Protein AF-A0A149ZYR8-F1 (afdb_monomer_lite)

Radius of gyration: 27.38 Å; chains: 1; bounding box: 94×61×66 Å

Foldseek 3Di:
DCVVVLVVLLVLLLVLLVQFDPVLLVVLLVPQPPLLLDQKQAPVRRPPQFPLQEDDDPLRHVIAGLVLAQPSASSLLSSLCRLCQVLWHHDDSVLRSLLSVLLSLLQVVQVPNRDNHLSSDRLVVSLVSSQVSCCVVPVDGDDPVSSVSSSVSSSSSSVLSSLSRRPDDNLVRQKDACSSHVVQQADPQADVNRDMDGLVLQPDQQLSLLLSVVVRVCRVVVVDGPVLNNLLSVLSSLVSVLCPPVPQPHDQRDLDLVVLLVSLLVSLVVLQVDADCDDPRGRHHDDLVSSLSSSVSQLVSQLVLQVCQVVSCVVSVNNRSVSRDPSSNDRDDPPSRRDDDPDPCVVVDCDPVNVVVCLVCLVLQCDDVVVVRVNHLPVSLLVVCCSQPVDDSSFSLRAALPQWAADDPDPPDDPDDPPPPDDPVFFGTKGFTDDPDDPPDDRIDTDGPVNVVSLVVLSVVVVVCCVNRGRPDDDDGSNNDDD

Secondary structure (DSSP, 8-state):
--HHHHHHHHHHHHHHHTTB-TTHHHHHHHHS-GGG--SEE-TTTS-HHHHTTB--SHHHHH-EE-TTS-HHHHHHHHHHHHHHHHTT--B-HHHHHHHHHHHHHHHHTTTTS--SSGGGS-HHHHHHHHHHHHHHHHSSPPPHHHHHHHHHHHHHHHHHHHHHHB-S-GGGSSEE-TTT-TTS---TT-TTTTS-EESTT---HHHHHHHHHHHHHHHHTTS--HHHHHHHHHHHHHHHHHHTTS---STT-SSSHHHHHHHHHHHHHHHHHPBP-SSTTTTSBPPHHHHHHHHHHHHHHHHHHHHTHHHHHHHHT-GGGGG--HHHH--S-TTTSPPPPPP--TTTS--HHHHHHHHHTTHHHHS-GGGTS---HHHHHHHHHHHHH---HHHHTT--SS-EEEPP------TT-TT--SSGGGEEEEEE----SSTT---EEEEEHHHHHHHHHHHHHHHHHHHHH--TT-PPPTT----

Structure (mmCIF, N/CA/C/O backbone):
data_AF-A0A149ZYR8-F1
#
_entry.id   AF-A0A149ZYR8-F1
#
loop_
_atom_site.group_PDB
_atom_site.id
_atom_site.type_symbol
_atom_site.label_atom_id
_atom_site.label_alt_id
_atom_site.label_comp_id
_atom_site.label_asym_id
_atom_site.label_entity_id
_atom_site.label_seq_id
_atom_site.pdbx_PDB_ins_code
_atom_site.Cartn_x
_atom_site.Cartn_y
_atom_site.Cartn_z
_atom_site.occupancy
_atom_site.B_iso_or_equiv
_atom_site.auth_seq_id
_atom_site.auth_comp_id
_atom_site.auth_asym_id
_atom_site.auth_atom_id
_atom_site.pdbx_PDB_model_num
ATOM 1 N N . MET A 1 1 ? -14.670 13.696 -7.388 1.00 26.12 1 MET A N 1
ATOM 2 C CA . MET A 1 1 ? -14.046 12.415 -7.818 1.00 26.12 1 MET A CA 1
ATOM 3 C C . MET A 1 1 ? -13.515 11.545 -6.655 1.00 26.12 1 MET A C 1
ATOM 5 O O . MET A 1 1 ? -12.657 10.697 -6.864 1.00 26.12 1 MET A O 1
ATOM 9 N N . THR A 1 2 ? -14.030 11.687 -5.428 1.00 26.16 2 THR A N 1
ATOM 10 C CA . THR A 1 2 ? -13.649 10.864 -4.256 1.00 26.16 2 THR A CA 1
ATOM 11 C C . THR A 1 2 ? -14.473 9.577 -4.107 1.00 26.16 2 THR A C 1
ATOM 13 O O . THR A 1 2 ? -14.012 8.651 -3.450 1.00 26.16 2 THR A O 1
ATOM 16 N N . GLY A 1 3 ? -15.634 9.475 -4.773 1.00 26.20 3 GLY A N 1
ATOM 17 C CA . GLY A 1 3 ? -16.545 8.322 -4.682 1.00 26.20 3 GLY A CA 1
ATOM 18 C C . GLY A 1 3 ? -15.921 6.978 -5.077 1.00 26.20 3 GLY A C 1
ATOM 19 O O . GLY A 1 3 ? -16.037 6.020 -4.323 1.00 26.20 3 GLY A O 1
ATOM 20 N N . GLY A 1 4 ? -15.147 6.930 -6.168 1.00 37.25 4 GLY A N 1
ATOM 21 C CA . GLY A 1 4 ? -14.537 5.678 -6.644 1.00 37.25 4 GLY A CA 1
ATOM 22 C C . GLY A 1 4 ? -13.392 5.126 -5.777 1.00 37.25 4 GLY A C 1
ATOM 23 O O . GLY A 1 4 ? -12.996 3.974 -5.938 1.00 37.25 4 GLY A O 1
ATOM 24 N N . ARG A 1 5 ? -12.824 5.915 -4.846 1.00 50.50 5 ARG A N 1
ATOM 25 C CA . ARG A 1 5 ? -11.843 5.386 -3.871 1.00 50.50 5 ARG A CA 1
ATOM 26 C C . ARG A 1 5 ? -12.525 4.683 -2.703 1.00 50.50 5 ARG A C 1
ATOM 28 O O . ARG A 1 5 ? -11.986 3.685 -2.223 1.00 50.50 5 ARG A O 1
ATOM 35 N N . ASP A 1 6 ? -13.667 5.209 -2.270 1.00 54.12 6 ASP A N 1
ATOM 36 C CA . ASP A 1 6 ? -14.451 4.650 -1.171 1.00 54.12 6 ASP A CA 1
ATOM 37 C C . ASP A 1 6 ? -15.114 3.338 -1.606 1.00 54.12 6 ASP A C 1
ATOM 39 O O . ASP A 1 6 ? -14.993 2.349 -0.895 1.00 54.12 6 ASP A O 1
ATOM 43 N N . GLU A 1 7 ? -15.721 3.295 -2.797 1.00 60.38 7 GLU A N 1
ATOM 44 C CA . GLU A 1 7 ? -16.389 2.090 -3.324 1.00 60.38 7 GLU A CA 1
ATOM 45 C C . GLU A 1 7 ? -15.431 0.911 -3.490 1.00 60.38 7 GLU A C 1
ATOM 47 O O . GLU A 1 7 ? -15.659 -0.143 -2.916 1.00 60.38 7 GLU A O 1
ATOM 52 N N . ALA A 1 8 ? -14.287 1.106 -4.145 1.00 60.31 8 ALA A N 1
ATOM 53 C CA . ALA A 1 8 ? -13.316 0.023 -4.288 1.00 60.31 8 ALA A CA 1
ATOM 54 C C . ALA A 1 8 ? -12.673 -0.405 -2.952 1.00 60.31 8 ALA A C 1
ATOM 56 O O . ALA A 1 8 ? -12.204 -1.530 -2.813 1.00 60.31 8 ALA A O 1
ATOM 57 N N . THR A 1 9 ? -12.632 0.486 -1.950 1.00 65.75 9 THR A N 1
ATOM 58 C CA . THR A 1 9 ? -12.214 0.085 -0.596 1.00 65.75 9 THR A CA 1
ATOM 59 C C . THR A 1 9 ? -13.270 -0.809 0.049 1.00 65.75 9 THR A C 1
ATOM 61 O O . THR A 1 9 ? -12.908 -1.775 0.711 1.00 65.75 9 THR A O 1
ATOM 64 N N . ILE A 1 10 ? -14.550 -0.492 -0.144 1.00 73.94 10 ILE A N 1
ATOM 65 C CA . ILE A 1 10 ? -15.674 -1.280 0.358 1.00 73.94 10 ILE A CA 1
ATOM 66 C C . ILE A 1 10 ? -15.678 -2.672 -0.278 1.00 73.94 10 ILE A C 1
ATOM 68 O O . ILE A 1 10 ? -15.697 -3.655 0.454 1.00 73.94 10 ILE A O 1
ATOM 72 N N . ASP A 1 11 ? -15.551 -2.758 -1.601 1.00 73.06 11 ASP A N 1
ATOM 73 C CA . ASP A 1 11 ? -15.582 -4.034 -2.327 1.00 73.06 11 ASP A CA 1
ATOM 74 C C . ASP A 1 11 ? -14.446 -4.972 -1.872 1.00 73.06 11 ASP A C 1
ATOM 76 O O . ASP A 1 11 ? -14.643 -6.174 -1.687 1.00 73.06 11 ASP A O 1
ATOM 80 N N . TRP A 1 12 ? -13.259 -4.418 -1.598 1.00 74.25 12 TRP A N 1
ATOM 81 C CA . TRP A 1 12 ? -12.146 -5.185 -1.032 1.00 74.25 12 TRP A CA 1
ATOM 82 C C . TRP A 1 12 ? -12.417 -5.662 0.406 1.00 74.25 12 TRP A C 1
ATOM 84 O O . TRP A 1 12 ? -12.151 -6.825 0.712 1.00 74.25 12 TRP A O 1
ATOM 94 N N . VAL A 1 13 ? -12.948 -4.794 1.283 1.00 77.31 13 VAL A N 1
ATOM 95 C CA . VAL A 1 13 ? -13.318 -5.181 2.662 1.00 77.31 13 VAL A CA 1
ATOM 96 C C . VAL A 1 13 ? -14.321 -6.333 2.623 1.00 77.31 13 VAL A C 1
ATOM 98 O O . VAL A 1 13 ? -14.205 -7.282 3.393 1.00 77.31 13 VAL A O 1
ATOM 101 N N . GLU A 1 14 ? -15.288 -6.264 1.709 1.00 79.19 14 GLU A N 1
ATOM 102 C CA . GLU A 1 14 ? -16.326 -7.278 1.540 1.00 79.19 14 GLU A CA 1
ATOM 103 C C . GLU A 1 14 ? -15.746 -8.624 1.091 1.00 79.19 14 GLU A C 1
ATOM 105 O O . GLU A 1 14 ? -16.047 -9.646 1.708 1.00 79.19 14 GLU A O 1
ATOM 110 N N . ALA A 1 15 ? -14.858 -8.630 0.093 1.00 74.00 15 ALA A N 1
ATOM 111 C CA . ALA A 1 15 ? -14.216 -9.853 -0.389 1.00 74.00 15 ALA A CA 1
ATOM 112 C C . ALA A 1 15 ? -13.327 -10.523 0.673 1.00 74.00 15 ALA A C 1
ATOM 114 O O . ALA A 1 15 ? -13.304 -11.748 0.792 1.00 74.00 15 ALA A O 1
ATOM 115 N N . ALA A 1 16 ? -12.587 -9.735 1.455 1.00 76.62 16 ALA A N 1
ATOM 116 C CA . ALA A 1 16 ? -11.650 -10.266 2.444 1.00 76.62 16 ALA A CA 1
ATOM 117 C C . ALA A 1 16 ? -12.334 -10.740 3.745 1.00 76.62 16 ALA A C 1
ATOM 119 O O . ALA A 1 16 ? -11.776 -11.562 4.471 1.00 76.62 16 ALA A O 1
ATOM 120 N N . ARG A 1 17 ? -13.578 -10.318 3.997 1.00 80.31 17 ARG A N 1
ATOM 121 C CA . ARG A 1 17 ? -14.362 -10.726 5.170 1.00 80.31 17 ARG A CA 1
ATOM 122 C C . ARG A 1 17 ? -14.615 -12.231 5.265 1.00 80.31 17 ARG A C 1
ATOM 124 O O . ARG A 1 17 ? -14.681 -12.766 6.362 1.00 80.31 17 ARG A O 1
ATOM 131 N N . VAL A 1 18 ? -14.737 -12.911 4.124 1.00 76.56 18 VAL A N 1
ATOM 132 C CA . VAL A 1 18 ? -15.006 -14.362 4.053 1.00 76.56 18 VAL A CA 1
ATOM 133 C C . VAL A 1 18 ? -13.853 -15.195 4.631 1.00 76.56 18 VAL A C 1
ATOM 135 O O . VAL A 1 18 ? -14.060 -16.338 5.016 1.00 76.56 18 VAL A O 1
ATOM 138 N N . ARG A 1 19 ? -12.645 -14.624 4.717 1.00 75.31 19 ARG A N 1
ATOM 139 C CA . ARG A 1 19 ? -11.441 -15.294 5.235 1.00 75.31 19 ARG A CA 1
ATOM 140 C C . ARG A 1 19 ? -11.114 -14.952 6.691 1.00 75.31 19 ARG A C 1
ATOM 142 O O . ARG A 1 19 ? -10.071 -15.361 7.187 1.00 75.31 19 ARG A O 1
ATOM 149 N N . CYS A 1 20 ? -11.950 -14.153 7.351 1.00 79.50 20 CYS A N 1
ATOM 150 C CA . CYS A 1 20 ? -11.705 -13.750 8.731 1.00 79.50 20 CYS A CA 1
ATOM 151 C C . CYS A 1 20 ? -12.050 -14.892 9.685 1.00 79.50 20 CYS A C 1
ATOM 153 O O . CYS A 1 20 ? -13.143 -15.450 9.602 1.00 79.50 20 CYS A O 1
ATOM 155 N N . ASP A 1 21 ? -11.135 -15.199 10.600 1.00 78.44 21 ASP A N 1
ATOM 156 C CA . ASP A 1 21 ? -11.376 -16.171 11.660 1.00 78.44 21 ASP A CA 1
ATOM 157 C C . ASP A 1 21 ? -12.208 -15.533 12.791 1.00 78.44 21 ASP A C 1
ATOM 159 O O . ASP A 1 21 ? -11.777 -14.530 13.369 1.00 78.44 21 ASP A O 1
ATOM 163 N N . PRO A 1 22 ? -13.387 -16.083 13.140 1.00 69.44 22 PRO A N 1
ATOM 164 C CA . PRO A 1 22 ? -14.164 -15.625 14.289 1.00 69.44 22 PRO A CA 1
ATOM 165 C C . PRO A 1 22 ? -13.412 -15.711 15.626 1.00 69.44 22 PRO A C 1
ATOM 167 O O . PRO A 1 22 ? -13.712 -14.932 16.530 1.00 69.44 22 PRO A O 1
ATOM 170 N N . GLN A 1 23 ? -12.442 -16.624 15.763 1.00 76.75 23 GLN A N 1
ATOM 171 C CA . GLN A 1 23 ? -11.634 -16.777 16.980 1.00 76.75 23 GLN A CA 1
ATOM 172 C C . GLN A 1 23 ? -10.559 -15.694 17.118 1.00 76.75 23 GLN A C 1
ATOM 174 O O . GLN A 1 23 ? -10.146 -15.395 18.238 1.00 76.75 23 GLN A O 1
ATOM 179 N N . ALA A 1 24 ? -10.190 -15.017 16.021 1.00 85.38 24 ALA A N 1
ATOM 180 C CA . ALA A 1 24 ? -9.209 -13.934 16.051 1.00 85.38 24 ALA A CA 1
ATOM 181 C C . ALA A 1 24 ? -9.620 -12.794 16.995 1.00 85.38 24 ALA A C 1
ATOM 183 O O . ALA A 1 24 ? -8.764 -12.059 17.473 1.00 85.38 24 ALA A O 1
ATOM 184 N N . LEU A 1 25 ? -10.917 -12.630 17.288 1.00 87.00 25 LEU A N 1
ATOM 185 C CA . LEU A 1 25 ? -11.388 -11.583 18.192 1.00 87.00 25 LEU A CA 1
ATOM 186 C C . LEU A 1 25 ? -10.792 -11.699 19.602 1.00 87.00 25 LEU A C 1
ATOM 188 O O . LEU A 1 25 ? -10.542 -10.664 20.216 1.00 87.00 25 LEU A O 1
ATOM 192 N N . GLU A 1 26 ? -10.553 -12.909 20.109 1.00 89.38 26 GLU A N 1
ATOM 193 C CA . GLU A 1 26 ? -9.932 -13.081 21.428 1.00 89.38 26 GLU A CA 1
ATOM 194 C C . GLU A 1 26 ? -8.483 -12.580 21.421 1.00 89.38 26 GLU A C 1
ATOM 196 O O . GLU A 1 26 ? -8.097 -11.818 22.307 1.00 89.38 26 GLU A O 1
ATOM 201 N N . ASP A 1 27 ? -7.721 -12.885 20.367 1.00 89.31 27 ASP A N 1
ATOM 202 C CA . ASP A 1 27 ? -6.347 -12.398 20.197 1.00 89.31 27 ASP A CA 1
ATOM 203 C C . ASP A 1 27 ? -6.300 -10.876 20.005 1.00 89.31 27 ASP A C 1
ATOM 205 O O . ASP A 1 27 ? -5.488 -10.179 20.622 1.00 89.31 27 ASP A O 1
ATOM 209 N N . LEU A 1 28 ? -7.210 -10.331 19.187 1.00 91.25 28 LEU A N 1
ATOM 210 C CA . LEU A 1 28 ? -7.345 -8.886 19.006 1.00 91.25 28 LEU A CA 1
ATOM 211 C C . LEU A 1 28 ? -7.673 -8.210 20.339 1.00 91.25 28 LEU A C 1
ATOM 213 O O . LEU A 1 28 ? -7.060 -7.204 20.693 1.00 91.25 28 LEU A O 1
ATOM 217 N N . TRP A 1 29 ? -8.609 -8.765 21.106 1.00 92.38 29 TRP A N 1
ATOM 218 C CA . TRP A 1 29 ? -8.994 -8.217 22.400 1.00 92.38 29 TRP A CA 1
ATOM 219 C C . TRP A 1 29 ? -7.863 -8.297 23.431 1.00 92.38 29 TRP A C 1
ATOM 221 O O . TRP A 1 29 ? -7.633 -7.331 24.163 1.00 92.38 29 TRP A O 1
ATOM 231 N N . ALA A 1 30 ? -7.108 -9.397 23.445 1.00 91.00 30 ALA A N 1
ATOM 232 C CA . ALA A 1 30 ? -5.931 -9.554 24.290 1.00 91.00 30 ALA A CA 1
ATOM 233 C C . ALA A 1 30 ? -4.855 -8.497 23.985 1.00 91.00 30 ALA A C 1
ATOM 235 O O . ALA A 1 30 ? -4.226 -7.991 24.917 1.00 91.00 30 ALA A O 1
ATOM 236 N N . ALA A 1 31 ? -4.704 -8.100 22.716 1.00 87.81 31 ALA A N 1
ATOM 237 C CA . ALA A 1 31 ? -3.777 -7.049 22.294 1.00 87.81 31 ALA A CA 1
ATOM 238 C C . ALA A 1 31 ? -4.188 -5.629 22.734 1.00 87.81 31 ALA A C 1
ATOM 240 O O . ALA A 1 31 ? -3.351 -4.725 22.722 1.00 87.81 31 ALA A O 1
ATOM 241 N N . VAL A 1 32 ? -5.447 -5.401 23.133 1.00 90.38 32 VAL A N 1
ATOM 242 C CA . VAL A 1 32 ? -5.864 -4.111 23.707 1.00 90.38 32 VAL A CA 1
ATOM 243 C C . VAL A 1 32 ? -5.301 -3.995 25.129 1.00 90.38 32 VAL A C 1
ATOM 245 O O . VAL A 1 32 ? -5.585 -4.878 25.949 1.00 90.38 32 VAL A O 1
ATOM 248 N N . PRO A 1 33 ? -4.565 -2.917 25.469 1.00 90.56 33 PRO A N 1
ATOM 249 C CA . PRO A 1 33 ? -4.099 -2.674 26.829 1.00 90.56 33 PRO A CA 1
ATOM 250 C C . PRO A 1 33 ? -5.262 -2.668 27.813 1.00 90.56 33 PRO A C 1
ATOM 252 O O . PRO A 1 33 ? -6.305 -2.081 27.531 1.00 90.56 33 PRO A O 1
ATOM 255 N N . GLU A 1 34 ? -5.074 -3.278 28.980 1.00 91.31 34 GLU A N 1
ATOM 256 C CA . GLU A 1 34 ? -6.118 -3.399 30.003 1.00 91.31 34 GLU A CA 1
ATOM 257 C C . GLU A 1 34 ? -6.804 -2.059 30.352 1.00 91.31 34 GLU A C 1
ATOM 259 O O . GLU A 1 34 ? -8.036 -2.026 30.331 1.00 91.31 34 GLU A O 1
ATOM 264 N N . PRO A 1 35 ? -6.085 -0.924 30.513 1.00 89.00 35 PRO A N 1
ATOM 265 C CA . PRO A 1 35 ? -6.716 0.379 30.764 1.00 89.00 35 PRO A CA 1
ATOM 266 C C . PRO A 1 35 ? -7.590 0.904 29.611 1.00 89.00 35 PRO A C 1
ATOM 268 O O . PRO A 1 35 ? -8.423 1.781 29.814 1.00 89.00 35 PRO A O 1
ATOM 271 N N . MET A 1 36 ? -7.404 0.386 28.393 1.00 89.94 36 MET A N 1
ATOM 272 C CA . MET A 1 36 ? -8.160 0.760 27.192 1.00 89.94 36 MET A CA 1
ATOM 273 C C . MET A 1 36 ? -9.310 -0.208 26.877 1.00 89.94 36 MET A C 1
ATOM 275 O O . MET A 1 36 ? -10.061 0.025 25.924 1.00 89.94 36 MET A O 1
ATOM 279 N N . ARG A 1 37 ? -9.510 -1.265 27.679 1.00 93.06 37 ARG A N 1
ATOM 280 C CA . ARG A 1 37 ? -10.630 -2.219 27.556 1.00 93.06 37 ARG A CA 1
ATOM 281 C C . ARG A 1 37 ? -11.931 -1.648 28.133 1.00 93.06 37 ARG A C 1
ATOM 283 O O . ARG A 1 37 ? -12.571 -2.233 29.003 1.00 93.06 37 ARG A O 1
ATOM 290 N N . LEU A 1 38 ? -12.318 -0.473 27.647 1.00 89.50 38 LEU A N 1
ATOM 291 C CA . LEU A 1 38 ? -13.399 0.334 28.204 1.00 89.50 38 LEU A CA 1
ATOM 292 C C . LEU A 1 38 ? -14.750 0.025 27.551 1.00 89.50 38 LEU A C 1
ATOM 294 O O . LEU A 1 38 ? -14.858 -0.153 26.338 1.00 89.50 38 LEU A O 1
ATOM 298 N N . ALA A 1 39 ? -15.810 0.044 28.361 1.00 87.75 39 ALA A N 1
ATOM 299 C CA . ALA A 1 39 ? -17.185 0.058 27.861 1.00 87.75 39 ALA A CA 1
ATOM 300 C C . ALA A 1 39 ? -17.637 1.465 27.434 1.00 87.75 39 ALA A C 1
ATOM 302 O O . ALA A 1 39 ? -18.512 1.584 26.583 1.00 87.75 39 ALA A O 1
ATOM 303 N N . CYS A 1 40 ? -17.030 2.518 27.992 1.00 91.25 40 CYS A N 1
ATOM 304 C CA . CYS A 1 40 ? -17.306 3.911 27.653 1.00 91.25 40 CYS A CA 1
ATOM 305 C C . CYS A 1 40 ? -15.996 4.697 27.521 1.00 91.25 40 CYS A C 1
ATOM 307 O O . CYS A 1 40 ? -15.186 4.713 28.450 1.00 91.25 40 CYS A O 1
ATOM 309 N N . PHE A 1 41 ? -15.801 5.356 26.378 1.00 91.00 41 PHE A N 1
ATOM 310 C CA . PHE A 1 41 ? -14.664 6.243 26.127 1.00 91.00 41 PHE A CA 1
ATOM 311 C C . PHE A 1 41 ? -15.048 7.682 26.472 1.00 91.00 41 PHE A C 1
ATOM 313 O O . PHE A 1 41 ? -15.764 8.325 25.704 1.00 91.00 41 PHE A O 1
ATOM 320 N N . ALA A 1 42 ? -14.582 8.180 27.613 1.00 88.81 42 ALA A N 1
ATOM 321 C CA . ALA A 1 42 ? -14.811 9.537 28.096 1.00 88.81 42 ALA A CA 1
ATOM 322 C C . ALA A 1 42 ? -13.517 10.115 28.683 1.00 88.81 42 ALA A C 1
ATOM 324 O O . ALA A 1 42 ? -12.594 9.372 29.012 1.00 88.81 42 ALA A O 1
ATOM 325 N N . GLU A 1 43 ? -13.478 11.432 28.874 1.00 84.31 43 GLU A N 1
ATOM 326 C CA . GLU A 1 43 ? -12.334 12.133 29.477 1.00 84.31 43 GLU A CA 1
ATOM 327 C C . GLU A 1 43 ? -11.943 11.571 30.858 1.00 84.31 43 GLU A C 1
ATOM 329 O O . GLU A 1 43 ? -10.767 11.531 31.195 1.00 84.31 43 GLU A O 1
ATOM 334 N N . SER A 1 44 ? -12.914 11.083 31.636 1.00 85.00 44 SER A N 1
ATOM 335 C CA . SER A 1 44 ? -12.680 10.494 32.960 1.00 85.00 44 SER A CA 1
ATOM 336 C C . SER A 1 44 ? -12.240 9.027 32.944 1.00 85.00 44 SER A C 1
ATOM 338 O O . SER A 1 44 ? -11.759 8.541 33.964 1.00 85.00 44 SER A O 1
ATOM 340 N N . SER A 1 45 ? -12.444 8.305 31.837 1.00 88.31 45 SER A N 1
ATOM 341 C CA . SER A 1 45 ? -12.170 6.864 31.742 1.00 88.31 45 SER A CA 1
ATOM 342 C C . SER A 1 45 ? -10.967 6.534 30.868 1.00 88.31 45 SER A C 1
ATOM 344 O O . SER A 1 45 ? -10.319 5.514 31.090 1.00 88.31 45 SER A O 1
ATOM 346 N N . VAL A 1 46 ? -10.665 7.371 29.874 1.00 88.19 46 VAL A N 1
ATOM 347 C CA . VAL A 1 46 ? -9.513 7.183 28.994 1.00 88.19 46 VAL A CA 1
ATOM 348 C C . VAL A 1 46 ? -8.243 7.633 29.717 1.00 88.19 46 VAL A C 1
ATOM 350 O O . VAL A 1 46 ? -8.199 8.770 30.189 1.00 88.19 46 VAL A O 1
ATOM 353 N N . PRO A 1 47 ? -7.199 6.784 29.786 1.00 86.88 47 PRO A N 1
ATOM 354 C CA . PRO A 1 47 ? -5.948 7.162 30.428 1.00 86.88 47 PRO A CA 1
ATOM 355 C C . PRO A 1 47 ? -5.354 8.445 29.818 1.00 86.88 47 PRO A C 1
ATOM 357 O O . PRO A 1 47 ? -5.445 8.625 28.594 1.00 86.88 47 PRO A O 1
ATOM 360 N N . PRO A 1 48 ? -4.737 9.330 30.629 1.00 81.19 48 PRO A N 1
ATOM 361 C CA . PRO A 1 48 ? -4.239 10.629 30.176 1.00 81.19 48 PRO A CA 1
ATOM 362 C C . PRO A 1 48 ? -3.307 10.547 28.969 1.00 81.19 48 PRO A C 1
ATOM 364 O O . PRO A 1 48 ? -3.333 11.424 28.107 1.00 81.19 48 PRO A O 1
ATOM 367 N N . GLU A 1 49 ? -2.523 9.475 28.865 1.00 80.69 49 GLU A N 1
ATOM 368 C CA . GLU A 1 49 ? -1.656 9.243 27.723 1.00 80.69 49 GLU A CA 1
ATOM 369 C C . GLU A 1 49 ? -2.475 9.141 26.415 1.00 80.69 49 GLU A C 1
ATOM 371 O O . GLU A 1 49 ? -2.162 9.804 25.427 1.00 80.69 49 GLU A O 1
ATOM 376 N N . TYR A 1 50 ? -3.597 8.421 26.387 1.00 83.19 50 TYR A N 1
ATOM 377 C CA . TYR A 1 50 ? -4.400 8.261 25.167 1.00 83.19 50 TYR A CA 1
ATOM 378 C C . TYR A 1 50 ? -5.362 9.424 24.899 1.00 83.19 50 TYR A C 1
ATOM 380 O O . TYR A 1 50 ? -5.866 9.538 23.777 1.00 83.19 50 TYR A O 1
ATOM 388 N N . ALA A 1 51 ? -5.609 10.297 25.883 1.00 81.25 51 ALA A N 1
ATOM 389 C CA . ALA A 1 51 ? -6.576 11.393 25.781 1.00 81.25 51 ALA A CA 1
ATOM 390 C C . ALA A 1 51 ? -6.310 12.295 24.566 1.00 81.25 51 ALA A C 1
ATOM 392 O O . ALA A 1 51 ? -7.233 12.633 23.821 1.00 81.25 51 ALA A O 1
ATOM 393 N N . GLY A 1 52 ? -5.034 12.585 24.281 1.00 79.44 52 GLY A N 1
ATOM 394 C CA . GLY A 1 52 ? -4.624 13.394 23.132 1.00 79.44 52 GLY A CA 1
ATOM 395 C C . GLY A 1 52 ? -5.087 12.839 21.780 1.00 79.44 52 GLY A C 1
ATOM 396 O O . GLY A 1 52 ? -5.220 13.598 20.821 1.00 79.44 52 GLY A O 1
ATOM 397 N N . ALA A 1 53 ? -5.381 11.541 21.664 1.00 82.88 53 ALA A N 1
ATOM 398 C CA . ALA A 1 53 ? -5.817 10.934 20.410 1.00 82.88 53 ALA A CA 1
ATOM 399 C C . ALA A 1 53 ? -7.304 11.173 20.076 1.00 82.88 53 ALA A C 1
ATOM 401 O O . ALA A 1 53 ? -7.716 10.943 18.934 1.00 82.88 53 ALA A O 1
ATOM 402 N N . PHE A 1 54 ? -8.105 11.664 21.022 1.00 84.81 54 PHE A N 1
ATOM 403 C CA . PHE A 1 54 ? -9.524 11.957 20.823 1.00 84.81 54 PHE A CA 1
ATOM 404 C C . PHE A 1 54 ? -9.736 13.424 20.429 1.00 84.81 54 PHE A C 1
ATOM 406 O O . PHE A 1 54 ? -9.095 14.338 20.949 1.00 84.81 54 PHE A O 1
ATOM 413 N N . CYS A 1 55 ? -10.640 13.679 19.478 1.00 81.88 55 CYS A N 1
ATOM 414 C CA . CYS A 1 55 ? -11.021 15.049 19.140 1.00 81.88 55 CYS A CA 1
ATOM 415 C C . CYS A 1 55 ? -11.832 15.654 20.297 1.00 81.88 55 CYS A C 1
ATOM 417 O O . CYS A 1 55 ? -12.907 15.147 20.626 1.00 81.88 55 CYS A O 1
ATOM 419 N N . HIS A 1 56 ? -11.306 16.725 20.897 1.00 70.75 56 HIS A N 1
ATOM 420 C CA . HIS A 1 56 ? -11.903 17.396 22.047 1.00 70.75 56 HIS A CA 1
ATOM 421 C C . HIS A 1 56 ? -13.005 18.356 21.584 1.00 70.75 56 HIS A C 1
ATOM 423 O O . HIS A 1 56 ? -12.738 19.453 21.099 1.00 70.75 56 HIS A O 1
ATOM 429 N N . ASP A 1 57 ? -14.257 17.938 21.736 1.00 72.38 57 ASP A N 1
ATOM 430 C CA . ASP A 1 57 ? -15.436 18.790 21.585 1.00 72.38 57 ASP A CA 1
ATOM 431 C C . ASP A 1 57 ? -16.503 18.430 22.635 1.00 72.38 57 ASP A C 1
ATOM 433 O O . ASP A 1 57 ? -16.266 17.624 23.536 1.00 72.38 57 ASP A O 1
ATOM 437 N N . GLY A 1 58 ? -17.698 19.021 22.547 1.00 64.44 58 GLY A N 1
ATOM 438 C CA . GLY A 1 58 ? -18.780 18.747 23.500 1.00 64.44 58 GLY A CA 1
ATOM 439 C C . GLY A 1 58 ? -19.194 17.269 23.593 1.00 64.44 58 GLY A C 1
ATOM 440 O O . GLY A 1 58 ? -19.700 16.852 24.631 1.00 64.44 58 GLY A O 1
ATOM 441 N N . THR A 1 59 ? -18.957 16.459 22.554 1.00 68.06 59 THR A N 1
ATOM 442 C CA . THR A 1 59 ? -19.243 15.013 22.584 1.00 68.06 59 THR A CA 1
ATOM 443 C C . THR A 1 59 ? -18.192 14.214 23.344 1.00 68.06 59 THR A C 1
ATOM 445 O O . THR A 1 59 ? -18.524 13.174 23.903 1.00 68.06 59 THR A O 1
ATOM 448 N N . TRP A 1 60 ? -16.958 14.713 23.436 1.00 77.06 60 TRP A N 1
ATOM 449 C CA . TRP A 1 60 ? -15.905 14.094 24.243 1.00 77.06 60 TRP A CA 1
ATOM 450 C C . TRP A 1 60 ? -16.217 14.135 25.739 1.00 77.06 60 TRP A C 1
ATOM 452 O O . TRP A 1 60 ? -16.076 13.124 26.422 1.00 77.06 60 TRP A O 1
ATOM 462 N N . ARG A 1 61 ? -16.771 15.253 26.220 1.00 71.19 61 ARG A N 1
ATOM 463 C CA . ARG A 1 61 ? -17.219 15.389 27.617 1.00 71.19 61 ARG A CA 1
ATOM 464 C C . ARG A 1 61 ? -18.374 14.452 27.972 1.00 71.19 61 ARG A C 1
ATOM 466 O O . ARG A 1 61 ? -18.455 13.984 29.099 1.00 71.19 61 ARG A O 1
ATOM 473 N N . ALA A 1 62 ? -19.273 14.195 27.020 1.00 77.00 62 ALA A N 1
ATOM 474 C CA . ALA A 1 62 ? -20.406 13.288 27.216 1.00 77.00 62 ALA A CA 1
ATOM 475 C C . ALA A 1 62 ? -20.004 11.802 27.168 1.00 77.00 62 ALA A C 1
ATOM 477 O O . ALA A 1 62 ? -20.737 10.954 27.671 1.00 77.00 62 ALA A O 1
ATOM 478 N N . GLY A 1 63 ? -18.853 11.494 26.567 1.00 84.62 63 GLY A N 1
ATOM 479 C CA . GLY A 1 63 ? -18.370 10.136 26.368 1.00 84.62 63 GLY A CA 1
ATOM 480 C C . GLY A 1 63 ? -19.057 9.385 25.222 1.00 84.62 63 GLY A C 1
ATOM 481 O O . GLY A 1 63 ? -20.120 9.751 24.712 1.00 84.62 63 GLY A O 1
ATOM 482 N N . VAL A 1 64 ? -18.414 8.300 24.796 1.00 90.94 64 VAL A N 1
ATOM 483 C CA . VAL A 1 64 ? -18.930 7.337 23.821 1.00 90.94 64 VAL A CA 1
ATOM 484 C C . VAL A 1 64 ? -19.172 6.011 24.530 1.00 90.94 64 VAL A C 1
ATOM 486 O O . VAL A 1 64 ? -18.234 5.247 24.752 1.00 90.94 64 VAL A O 1
ATOM 489 N N . ASP A 1 65 ? -20.433 5.732 24.847 1.00 92.69 65 ASP A N 1
ATOM 490 C CA . ASP A 1 65 ? -20.849 4.486 25.491 1.00 92.69 65 ASP A CA 1
ATOM 491 C C . ASP A 1 65 ? -21.113 3.370 24.466 1.00 92.69 65 ASP A C 1
ATOM 493 O O . ASP A 1 65 ? -21.950 3.513 23.572 1.00 92.69 65 ASP A O 1
ATOM 497 N N . LEU A 1 66 ? -20.399 2.251 24.606 1.00 94.38 66 LEU A N 1
ATOM 498 C CA . LEU A 1 66 ? -20.529 1.042 23.792 1.00 94.38 66 LEU A CA 1
ATOM 499 C C . LEU A 1 66 ? -21.380 -0.049 24.463 1.00 94.38 66 LEU A C 1
ATOM 501 O O . LEU A 1 66 ? -21.574 -1.107 23.866 1.00 94.38 66 LEU A O 1
ATOM 505 N N . SER A 1 67 ? -21.866 0.166 25.691 1.00 92.25 67 SER A N 1
ATOM 506 C CA . SER A 1 67 ? -22.575 -0.839 26.501 1.00 92.25 67 SER A CA 1
ATOM 507 C C . SER A 1 67 ? -23.821 -1.423 25.826 1.00 92.25 67 SER A C 1
ATOM 509 O O . SER A 1 67 ? -24.177 -2.570 26.075 1.00 92.25 67 SER A O 1
ATOM 511 N N . GLN A 1 68 ? -24.449 -0.645 24.943 1.00 91.62 68 GLN A N 1
ATOM 512 C CA . GLN A 1 68 ? -25.662 -1.007 24.207 1.00 91.62 68 GLN A CA 1
ATOM 513 C C . GLN A 1 68 ? -25.392 -1.872 22.961 1.00 91.62 68 GLN A C 1
ATOM 515 O O . GLN A 1 68 ? -26.333 -2.302 22.293 1.00 91.62 68 GLN A O 1
ATOM 520 N N . LEU A 1 69 ? -24.124 -2.095 22.600 1.00 93.50 69 LEU A N 1
ATOM 521 C CA . LEU A 1 69 ? -23.747 -2.993 21.509 1.00 93.50 69 LEU A CA 1
ATOM 522 C C . LEU A 1 69 ? -23.597 -4.436 22.021 1.00 93.50 69 LEU A C 1
ATOM 524 O O . LEU A 1 69 ? -23.177 -4.636 23.163 1.00 93.50 69 LEU A O 1
ATOM 528 N N . PRO A 1 70 ? -23.856 -5.453 21.174 1.00 92.75 70 PRO A N 1
ATOM 529 C CA . PRO A 1 70 ? -23.479 -6.830 21.460 1.00 92.75 70 PRO A CA 1
ATOM 530 C C . PRO A 1 70 ? -22.006 -6.922 21.853 1.00 92.75 70 PRO A C 1
ATOM 532 O O . PRO A 1 70 ? -21.162 -6.229 21.279 1.00 92.75 70 PRO A O 1
ATOM 535 N N . GLU A 1 71 ? -21.690 -7.797 22.807 1.00 91.81 71 GLU A N 1
ATOM 536 C CA . GLU A 1 71 ? -20.335 -7.905 23.349 1.00 91.81 71 GLU A CA 1
ATOM 537 C C . GLU A 1 71 ? -19.244 -8.065 22.272 1.00 91.81 71 GLU A C 1
ATOM 539 O O . GLU A 1 71 ? -18.263 -7.318 22.358 1.00 91.81 71 GLU A O 1
ATOM 544 N N . PRO A 1 72 ? -19.383 -8.942 21.253 1.00 92.31 72 PRO A N 1
ATOM 545 C CA . PRO A 1 72 ? -18.339 -9.084 20.241 1.00 92.31 72 PRO A CA 1
ATOM 546 C C . PRO A 1 72 ? -18.104 -7.772 19.481 1.00 92.31 72 PRO A C 1
ATOM 548 O O . PRO A 1 72 ? -16.974 -7.301 19.385 1.00 92.31 72 PRO A O 1
ATOM 551 N N . MET A 1 73 ? -19.178 -7.102 19.053 1.00 93.81 73 MET A N 1
ATOM 552 C CA . MET A 1 73 ? -19.112 -5.799 18.386 1.00 93.81 73 MET A CA 1
ATOM 553 C C . MET A 1 73 ? -18.483 -4.712 19.265 1.00 93.81 73 MET A C 1
ATOM 555 O O . MET A 1 73 ? -17.726 -3.877 18.773 1.00 93.81 73 MET A O 1
ATOM 559 N N . ARG A 1 74 ? -18.766 -4.708 20.573 1.00 94.12 74 ARG A N 1
ATOM 560 C CA . ARG A 1 74 ? -18.137 -3.778 21.520 1.00 94.12 74 ARG A CA 1
ATOM 561 C C . ARG A 1 74 ? -16.620 -3.975 21.564 1.00 94.12 74 ARG A C 1
ATOM 563 O O . ARG A 1 74 ? -15.892 -2.987 21.478 1.00 94.12 74 ARG A O 1
ATOM 570 N N . ARG A 1 75 ? -16.151 -5.226 21.662 1.00 94.44 75 ARG A N 1
ATOM 571 C CA . ARG A 1 75 ? -14.714 -5.557 21.656 1.00 94.44 75 ARG A CA 1
ATOM 572 C C . ARG A 1 75 ? -14.055 -5.149 20.337 1.00 94.44 75 ARG A C 1
ATOM 574 O O . ARG A 1 75 ? -13.001 -4.524 20.356 1.00 94.44 75 ARG A O 1
ATOM 581 N N . GLU A 1 76 ? -14.711 -5.403 19.206 1.00 95.25 76 GLU A N 1
ATOM 582 C CA . GLU A 1 76 ? -14.237 -4.988 17.879 1.00 95.25 76 GLU A CA 1
ATOM 583 C C . GLU A 1 76 ? -14.100 -3.465 17.745 1.00 95.25 76 GLU A C 1
ATOM 585 O O . GLU A 1 76 ? -13.090 -2.975 17.237 1.00 95.25 76 GLU A O 1
ATOM 590 N N . VAL A 1 77 ? -15.102 -2.700 18.200 1.00 95.44 77 VAL A N 1
ATOM 591 C CA . VAL A 1 77 ? -15.068 -1.229 18.161 1.00 95.44 77 VAL A CA 1
ATOM 592 C C . VAL A 1 77 ? -13.956 -0.697 19.061 1.00 95.44 77 VAL A C 1
ATOM 594 O O . VAL A 1 77 ? -13.186 0.158 18.623 1.00 95.44 77 VAL A O 1
ATOM 597 N N . ALA A 1 78 ? -13.842 -1.207 20.288 1.00 94.88 78 ALA A N 1
ATOM 598 C CA . ALA A 1 78 ? -12.797 -0.807 21.225 1.00 94.88 78 ALA A CA 1
ATOM 599 C C . ALA A 1 78 ? -11.392 -1.143 20.695 1.00 94.88 78 ALA A C 1
ATOM 601 O O . ALA A 1 78 ? -10.508 -0.284 20.709 1.00 94.88 78 ALA A O 1
ATOM 602 N N . TRP A 1 79 ? -11.206 -2.335 20.120 1.00 95.19 79 TRP A N 1
ATOM 603 C CA . TRP A 1 79 ? -9.964 -2.700 19.443 1.00 95.19 79 TRP A CA 1
ATOM 604 C C . TRP A 1 79 ? -9.666 -1.779 18.256 1.00 95.19 79 TRP A C 1
ATOM 606 O O . TRP A 1 79 ? -8.544 -1.302 18.120 1.00 95.19 79 TRP A O 1
ATOM 616 N N . CYS A 1 80 ? -10.660 -1.445 17.425 1.00 95.25 80 CYS A N 1
ATOM 617 C CA . CYS A 1 80 ? -10.466 -0.508 16.318 1.00 95.25 80 CYS A CA 1
ATOM 618 C C . CYS A 1 80 ? -10.051 0.884 16.800 1.00 95.25 80 CYS A C 1
ATOM 620 O O . CYS A 1 80 ? -9.216 1.521 16.161 1.00 95.25 80 CYS A O 1
ATOM 622 N N . VAL A 1 81 ? -10.640 1.373 17.897 1.00 93.81 81 VAL A N 1
ATOM 623 C CA . VAL A 1 81 ? -10.251 2.644 18.522 1.00 93.81 81 VAL A CA 1
ATOM 624 C C . VAL A 1 81 ? -8.786 2.578 18.936 1.00 93.81 81 VAL A C 1
ATOM 626 O O . VAL A 1 81 ? -8.001 3.406 18.477 1.00 93.81 81 VAL A O 1
ATOM 629 N N . PHE A 1 82 ? -8.397 1.561 19.707 1.00 92.19 82 PHE A N 1
ATOM 630 C CA . PHE A 1 82 ? -7.009 1.378 20.125 1.00 92.19 82 PHE A CA 1
ATOM 631 C C . PHE A 1 82 ? -6.054 1.276 18.926 1.00 92.19 82 PHE A C 1
ATOM 633 O O . PHE A 1 82 ? -5.089 2.032 18.844 1.00 92.19 82 PHE A O 1
ATOM 640 N N . ARG A 1 83 ? -6.371 0.438 17.934 1.00 90.75 83 ARG A N 1
ATOM 641 C CA . ARG A 1 83 ? -5.548 0.259 16.732 1.00 90.75 83 ARG A CA 1
ATOM 642 C C . ARG A 1 83 ? -5.412 1.552 15.931 1.00 90.75 83 ARG A C 1
ATOM 644 O O . ARG A 1 83 ? -4.347 1.840 15.401 1.00 90.75 83 ARG A O 1
ATOM 651 N N . ILE A 1 84 ? -6.456 2.378 15.836 1.00 90.19 84 ILE A N 1
ATOM 652 C CA . ILE A 1 84 ? -6.351 3.695 15.189 1.00 90.19 84 ILE A CA 1
ATOM 653 C C . ILE A 1 84 ? -5.335 4.583 15.914 1.00 90.19 84 ILE A C 1
ATOM 655 O O . ILE A 1 84 ? -4.543 5.242 15.236 1.00 90.19 84 ILE A O 1
ATOM 659 N N . ILE A 1 85 ? -5.363 4.592 17.248 1.00 87.31 85 ILE A N 1
ATOM 660 C CA . ILE A 1 85 ? -4.460 5.386 18.088 1.00 87.31 85 ILE A CA 1
ATOM 661 C C . ILE A 1 85 ? -3.021 4.882 17.951 1.00 87.31 85 ILE A C 1
ATOM 663 O O . ILE A 1 85 ? -2.120 5.678 17.702 1.00 87.31 85 ILE A O 1
ATOM 667 N N . GLU A 1 86 ? -2.819 3.567 18.018 1.00 84.88 86 GLU A N 1
ATOM 668 C CA . GLU A 1 86 ? -1.520 2.905 17.855 1.00 84.88 86 GLU A CA 1
ATOM 669 C C . GLU A 1 86 ? -0.870 3.240 16.498 1.00 84.88 86 GLU A C 1
ATOM 671 O O . GLU A 1 86 ? 0.327 3.518 16.398 1.00 84.88 86 GLU A O 1
ATOM 676 N N . LEU A 1 87 ? -1.677 3.320 15.436 1.00 82.88 87 LEU A N 1
ATOM 677 C CA . LEU A 1 87 ? -1.214 3.735 14.109 1.00 82.88 87 LEU A CA 1
ATOM 678 C C . LEU A 1 87 ? -0.915 5.247 14.005 1.00 82.88 87 LEU A C 1
ATOM 680 O O . LEU A 1 87 ? -0.394 5.706 12.982 1.00 82.88 87 LEU A O 1
ATOM 684 N N . GLY A 1 88 ? -1.184 6.019 15.061 1.00 77.81 88 GLY A N 1
ATOM 685 C CA . GLY A 1 88 ? -0.992 7.469 15.149 1.00 77.81 88 GLY A CA 1
ATOM 686 C C . GLY A 1 88 ? -2.156 8.281 14.581 1.00 77.81 88 GLY A C 1
ATOM 687 O O . GLY A 1 88 ? -1.979 9.438 14.210 1.00 77.81 88 GLY A O 1
ATOM 688 N N . GLY A 1 89 ? -3.335 7.676 14.438 1.00 82.25 89 GLY A N 1
ATOM 689 C CA . GLY A 1 89 ? -4.541 8.360 13.988 1.00 82.25 89 GLY A CA 1
ATOM 690 C C . GLY A 1 89 ? -5.335 8.977 15.138 1.00 82.25 89 GLY A C 1
ATOM 691 O O . GLY A 1 89 ? -5.286 8.507 16.269 1.00 82.25 89 GLY A O 1
ATOM 692 N N . LYS A 1 90 ? -6.136 9.999 14.822 1.00 84.50 90 LYS A N 1
ATOM 693 C CA . LYS A 1 90 ? -7.114 10.573 15.755 1.00 84.50 90 LYS A CA 1
ATOM 694 C C . LYS A 1 90 ? -8.473 9.872 15.660 1.00 84.50 90 LYS A C 1
ATOM 696 O O . LYS A 1 90 ? -8.856 9.372 14.592 1.00 84.50 90 LYS A O 1
ATOM 701 N N . ILE A 1 91 ? -9.211 9.894 16.766 1.00 87.94 91 ILE A N 1
ATOM 702 C CA . ILE A 1 91 ? -10.584 9.404 16.877 1.00 87.94 91 ILE A CA 1
ATOM 703 C C . ILE A 1 91 ? -11.557 10.579 16.719 1.00 87.94 91 ILE A C 1
ATOM 705 O O . ILE A 1 91 ? -11.600 11.455 17.584 1.00 87.94 91 ILE A O 1
ATOM 709 N N . PRO A 1 92 ? -12.368 10.615 15.643 1.00 87.62 92 PRO A N 1
ATOM 710 C CA . PRO A 1 92 ? -13.394 11.637 15.487 1.00 87.62 92 PRO A CA 1
ATOM 711 C C . PRO A 1 92 ? -14.569 11.335 16.426 1.00 87.62 92 PRO A C 1
ATOM 713 O O . PRO A 1 92 ? -15.507 10.635 16.040 1.00 87.62 92 PRO A O 1
ATOM 716 N N . THR A 1 93 ? -14.529 11.862 17.650 1.00 88.50 93 THR A N 1
ATOM 717 C CA . THR A 1 93 ? -15.492 11.565 18.726 1.00 88.50 93 THR A CA 1
ATOM 718 C C . THR A 1 93 ? -16.965 11.742 18.320 1.00 88.50 93 THR A C 1
ATOM 720 O O . THR A 1 93 ? -17.736 10.796 18.517 1.00 88.50 93 THR A O 1
ATOM 723 N N . PRO A 1 94 ? -17.383 12.826 17.625 1.00 87.31 94 PRO A N 1
ATOM 724 C CA . PRO A 1 94 ? -18.762 12.941 17.138 1.00 87.31 94 PRO A CA 1
ATOM 725 C C . PRO A 1 94 ? -19.130 11.868 16.120 1.00 87.31 94 PRO A C 1
ATOM 727 O O . PRO A 1 94 ? -20.260 11.380 16.092 1.00 87.31 94 PRO A O 1
ATOM 730 N N . GLY A 1 95 ? -18.176 11.514 15.254 1.00 89.88 95 GLY A N 1
ATOM 731 C CA . GLY A 1 95 ? -18.348 10.480 14.241 1.00 89.88 95 GLY A CA 1
ATOM 732 C C . GLY A 1 95 ? -18.516 9.104 14.874 1.00 89.88 95 GLY A C 1
ATOM 733 O O . GLY A 1 95 ? -19.398 8.354 14.460 1.00 89.88 95 GLY A O 1
ATOM 734 N N . LEU A 1 96 ? -17.723 8.809 15.907 1.00 93.56 96 LEU A N 1
ATOM 735 C CA . LEU A 1 96 ? -17.792 7.565 16.663 1.00 93.56 96 LEU A CA 1
ATOM 736 C C . LEU A 1 96 ? -19.096 7.460 17.464 1.00 93.56 96 LEU A C 1
ATOM 738 O O . LEU A 1 96 ? -19.820 6.482 17.301 1.00 93.56 96 LEU A O 1
ATOM 742 N N . SER A 1 97 ? -19.445 8.488 18.243 1.00 92.31 97 SER A N 1
ATOM 743 C CA . SER A 1 97 ? -20.712 8.550 18.991 1.00 92.31 97 SER A CA 1
ATOM 744 C C . SER A 1 97 ? -21.921 8.371 18.067 1.00 92.31 97 SER A C 1
ATOM 746 O O . SER A 1 97 ? -22.829 7.577 18.328 1.00 92.31 97 SER A O 1
ATOM 748 N N . MET A 1 98 ? -21.910 9.057 16.918 1.00 92.62 98 MET A N 1
ATOM 749 C CA . MET A 1 98 ? -22.953 8.908 15.909 1.00 92.62 98 MET A CA 1
ATOM 750 C C . MET A 1 98 ? -23.007 7.486 15.350 1.00 92.62 98 MET A C 1
ATOM 752 O O . MET A 1 98 ? -24.103 6.942 15.241 1.00 92.62 98 MET A O 1
ATOM 756 N N . LEU A 1 99 ? -21.863 6.899 14.983 1.00 95.50 99 LEU A N 1
ATOM 757 C CA . LEU A 1 99 ? -21.789 5.538 14.456 1.00 95.50 99 LEU A CA 1
ATOM 758 C C . LEU A 1 99 ? -22.378 4.539 15.457 1.00 95.50 99 LEU A C 1
ATOM 760 O O . LEU A 1 99 ? -23.300 3.816 15.093 1.00 95.50 99 LEU A O 1
ATOM 764 N N . VAL A 1 100 ? -21.921 4.559 16.712 1.00 95.56 100 VAL A N 1
ATOM 765 C CA . VAL A 1 100 ? -22.391 3.656 17.775 1.00 95.56 100 VAL A CA 1
ATOM 766 C C . VAL A 1 100 ? -23.899 3.770 17.960 1.00 95.56 100 VAL A C 1
ATOM 768 O O . VAL A 1 100 ? -24.604 2.766 17.888 1.00 95.56 100 VAL A O 1
ATOM 771 N N . ARG A 1 101 ? -24.430 4.995 18.065 1.00 94.19 101 ARG A N 1
ATOM 772 C CA . ARG A 1 101 ? -25.880 5.211 18.151 1.00 94.19 101 ARG A CA 1
ATOM 773 C C . ARG A 1 101 ? -26.634 4.591 16.971 1.00 94.19 101 ARG A C 1
ATOM 775 O O . ARG A 1 101 ? -27.693 4.005 17.166 1.00 94.19 101 ARG A O 1
ATOM 782 N N . ARG A 1 102 ? -26.121 4.722 15.743 1.00 95.00 102 ARG A N 1
ATOM 783 C CA . ARG A 1 102 ? -26.773 4.144 14.555 1.00 95.00 102 ARG A CA 1
ATOM 784 C C . ARG A 1 102 ? -26.680 2.626 14.502 1.00 95.00 102 ARG A C 1
ATOM 786 O O . ARG A 1 102 ? -27.631 2.002 14.044 1.00 95.00 102 ARG A O 1
ATOM 793 N N . LEU A 1 103 ? -25.590 2.039 14.983 1.00 95.25 103 LEU A N 1
ATOM 794 C CA . LEU A 1 103 ? -25.471 0.588 15.112 1.00 95.25 103 LEU A CA 1
ATOM 795 C C . LEU A 1 103 ? -26.512 0.049 16.102 1.00 95.25 103 LEU A C 1
ATOM 797 O O . LEU A 1 103 ? -27.250 -0.865 15.747 1.00 95.25 103 LEU A O 1
ATOM 801 N N . VAL A 1 104 ? -26.656 0.679 17.274 1.00 94.56 104 VAL A N 1
ATOM 802 C CA . VAL A 1 104 ? -27.679 0.322 18.278 1.00 94.56 104 VAL A CA 1
ATOM 803 C C . VAL A 1 104 ? -29.092 0.391 17.689 1.00 94.56 104 VAL A C 1
ATOM 805 O O . VAL A 1 104 ? -29.875 -0.541 17.850 1.00 94.56 104 VAL A O 1
ATOM 808 N N . GLU A 1 105 ? -29.419 1.457 16.949 1.00 94.31 105 GLU A N 1
ATOM 809 C CA . GLU A 1 105 ? -30.722 1.592 16.277 1.00 94.31 105 GLU A CA 1
ATOM 810 C C . GLU A 1 105 ? -30.984 0.453 15.269 1.00 94.31 105 GLU A C 1
ATOM 812 O O . GLU A 1 105 ? -32.100 -0.062 15.193 1.00 94.31 105 GLU A O 1
ATOM 817 N N . VAL A 1 106 ? -29.967 0.034 14.507 1.00 94.00 106 VAL A N 1
ATOM 818 C CA . VAL A 1 106 ? -30.083 -1.083 13.553 1.00 94.00 106 VAL A CA 1
ATOM 819 C C . VAL A 1 106 ? -30.233 -2.426 14.264 1.00 94.00 106 VAL A C 1
ATOM 821 O O . VAL A 1 106 ? -31.025 -3.257 13.821 1.00 94.00 106 VAL A O 1
ATOM 824 N N . ILE A 1 107 ? -29.489 -2.645 15.349 1.00 92.62 107 ILE A N 1
ATOM 825 C CA . IL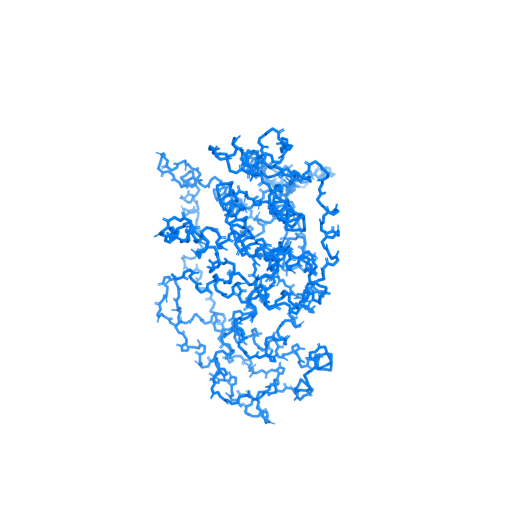E A 1 107 ? -29.561 -3.866 16.158 1.00 92.62 107 ILE A CA 1
ATOM 826 C C . ILE A 1 107 ? -30.956 -4.007 16.777 1.00 92.62 107 ILE A C 1
ATOM 828 O O . ILE A 1 107 ? -31.572 -5.065 16.651 1.00 92.62 107 ILE A O 1
ATOM 832 N N . ALA A 1 108 ? -31.494 -2.927 17.353 1.00 90.94 108 ALA A N 1
ATOM 833 C CA . ALA A 1 108 ? -32.838 -2.903 17.928 1.00 90.94 108 ALA A CA 1
ATOM 834 C C . ALA A 1 108 ? -33.930 -3.222 16.890 1.00 90.94 108 ALA A C 1
ATOM 836 O O . ALA A 1 108 ? -34.875 -3.949 17.185 1.00 90.94 108 ALA A O 1
ATOM 837 N N . ASP A 1 109 ? -33.780 -2.737 15.653 1.00 89.44 109 ASP A N 1
ATOM 838 C CA . ASP A 1 109 ? -34.737 -2.983 14.564 1.00 89.44 109 ASP A CA 1
ATOM 839 C C . ASP A 1 109 ? -34.722 -4.425 14.030 1.00 89.44 109 ASP A C 1
ATOM 841 O O . ASP A 1 109 ? -35.607 -4.802 13.261 1.00 89.44 109 ASP A O 1
ATOM 845 N N . ARG A 1 110 ? -33.699 -5.214 14.370 1.00 84.25 110 ARG A N 1
ATOM 846 C CA . ARG A 1 110 ? -33.453 -6.553 13.817 1.00 84.25 110 ARG A CA 1
ATOM 847 C C . ARG A 1 110 ? -33.634 -7.675 14.839 1.00 84.25 110 ARG A C 1
ATOM 849 O O . ARG A 1 110 ? -33.112 -8.753 14.592 1.00 84.25 110 ARG A O 1
ATOM 856 N N . ALA A 1 111 ? -34.326 -7.437 15.957 1.00 70.31 111 ALA A N 1
ATOM 857 C CA . ALA A 1 111 ? -34.542 -8.381 17.065 1.00 70.31 111 ALA A CA 1
ATOM 858 C C . ALA A 1 111 ? -34.465 -9.877 16.656 1.00 70.31 111 ALA A C 1
ATOM 860 O O . ALA A 1 111 ? -35.306 -10.370 15.909 1.00 70.31 111 ALA A O 1
ATOM 861 N N . GLY A 1 112 ? -33.419 -10.582 17.113 1.00 70.50 112 GLY A N 1
ATOM 862 C CA . GLY A 1 112 ? -33.154 -12.005 16.818 1.00 70.50 112 GLY A CA 1
ATOM 863 C C . GLY A 1 112 ? -32.327 -12.306 15.554 1.00 70.50 112 GLY A C 1
ATOM 864 O O . GLY A 1 112 ? -31.730 -13.371 15.461 1.00 70.50 112 GLY A O 1
ATOM 865 N N . GLN A 1 113 ? -32.225 -11.369 14.609 1.00 79.75 113 GLN A N 1
ATOM 866 C CA . GLN A 1 113 ? -31.405 -11.444 13.384 1.00 79.75 113 GLN A CA 1
ATOM 867 C C . GLN A 1 113 ? -30.333 -10.338 13.320 1.00 79.75 113 GLN A C 1
ATOM 869 O O . GLN A 1 113 ? -29.796 -10.015 12.252 1.00 79.75 113 GLN A O 1
ATOM 874 N N . ALA A 1 114 ? -30.059 -9.685 14.450 1.00 82.94 114 ALA A N 1
ATOM 875 C CA . ALA A 1 114 ? -29.065 -8.628 14.523 1.00 82.94 114 ALA A CA 1
ATOM 876 C C . ALA A 1 114 ? -27.646 -9.216 14.408 1.00 82.94 114 ALA A C 1
ATOM 878 O O . ALA A 1 114 ? -27.339 -10.202 15.080 1.00 82.94 114 ALA A O 1
ATOM 879 N N . PRO A 1 115 ? -26.764 -8.625 13.585 1.00 86.50 115 PRO A N 1
ATOM 880 C CA . PRO A 1 115 ? -25.376 -9.062 13.522 1.00 86.50 115 PRO A CA 1
ATOM 881 C C . PRO A 1 115 ? -24.682 -8.796 14.865 1.00 86.50 115 PRO A C 1
ATOM 883 O O . PRO A 1 115 ? -24.730 -7.684 15.388 1.00 86.50 115 PRO A O 1
ATOM 886 N N . ALA A 1 116 ? -24.008 -9.814 15.403 1.00 88.88 116 ALA A N 1
ATOM 887 C CA . ALA A 1 116 ? -23.239 -9.703 16.645 1.00 88.88 116 ALA A CA 1
ATOM 888 C C . ALA A 1 116 ? -21.868 -9.021 16.457 1.00 88.88 116 ALA A C 1
ATOM 890 O O . ALA A 1 116 ? -21.232 -8.665 17.443 1.00 88.88 116 ALA A O 1
ATOM 891 N N . SER A 1 117 ? -21.436 -8.832 15.205 1.00 91.19 117 SER A N 1
ATOM 892 C CA . SER A 1 117 ? -20.130 -8.305 14.787 1.00 91.19 117 SER A CA 1
ATOM 893 C C . SER A 1 117 ? -20.304 -7.208 13.730 1.00 91.19 117 SER A C 1
ATOM 895 O O . SER A 1 117 ? -21.236 -7.256 12.918 1.00 91.19 117 SER A O 1
ATOM 897 N N . LEU A 1 118 ? -19.386 -6.240 13.686 1.00 92.12 118 LEU A N 1
ATOM 898 C CA . LEU A 1 118 ? -19.249 -5.268 12.597 1.00 92.12 118 LEU A CA 1
ATOM 899 C C . LEU A 1 118 ? -19.044 -5.961 11.244 1.00 92.12 118 LEU A C 1
ATOM 901 O O . LEU A 1 118 ? -19.536 -5.472 10.227 1.00 92.12 118 LEU A O 1
ATOM 905 N N . LEU A 1 119 ? -18.375 -7.116 11.229 1.00 91.19 119 LEU A N 1
ATOM 906 C CA . LEU A 1 119 ? -18.182 -7.952 10.044 1.00 91.19 119 LEU A CA 1
ATOM 907 C C . LEU A 1 119 ? -19.418 -8.812 9.711 1.00 91.19 119 LEU A C 1
ATOM 909 O O . LEU A 1 119 ? -19.439 -9.505 8.698 1.00 91.19 119 LEU A O 1
ATOM 913 N N . GLY A 1 120 ? -20.490 -8.743 10.502 1.00 89.25 120 GLY A N 1
ATOM 914 C CA . GLY A 1 120 ? -21.723 -9.480 10.225 1.00 89.25 120 GLY A CA 1
ATOM 915 C C . GLY A 1 120 ? -22.476 -9.005 8.975 1.00 89.25 120 GLY A C 1
ATOM 916 O O . GLY A 1 120 ? -23.278 -9.760 8.433 1.00 89.25 120 GLY A O 1
ATOM 917 N N . LEU A 1 121 ? -22.225 -7.780 8.491 1.00 90.50 121 LEU A N 1
ATOM 918 C CA . LEU A 1 121 ? -22.841 -7.231 7.275 1.00 90.50 121 LEU A CA 1
ATOM 919 C C . LEU A 1 121 ? -21.825 -6.479 6.396 1.00 90.50 121 LEU A C 1
ATOM 921 O O . LEU A 1 121 ? -20.828 -5.957 6.899 1.00 90.50 121 LEU A O 1
ATOM 925 N N . PRO A 1 122 ? -22.055 -6.398 5.070 1.00 90.25 122 PRO A N 1
ATOM 926 C CA . PRO A 1 122 ? -21.320 -5.502 4.171 1.00 90.25 122 PRO A CA 1
ATOM 927 C C . PRO A 1 122 ? -21.428 -4.033 4.586 1.00 90.25 122 PRO A C 1
ATOM 929 O O . PRO A 1 122 ? -22.427 -3.623 5.178 1.00 90.25 122 PRO A O 1
ATOM 932 N N . VAL A 1 123 ? -20.433 -3.208 4.235 1.00 91.19 123 VAL A N 1
ATOM 933 C CA . VAL A 1 123 ? -20.478 -1.761 4.537 1.00 91.19 123 VAL A CA 1
ATOM 934 C C . VAL A 1 123 ? -21.700 -1.125 3.874 1.00 91.19 123 VAL A C 1
ATOM 936 O O . VAL A 1 123 ? -22.368 -0.283 4.484 1.00 91.19 123 VAL A O 1
ATOM 939 N N . ARG A 1 124 ? -22.001 -1.529 2.629 1.00 90.62 124 ARG A N 1
ATOM 940 C CA . ARG A 1 124 ? -23.171 -1.048 1.878 1.00 90.62 124 ARG A CA 1
ATOM 941 C C . ARG A 1 124 ? -24.467 -1.370 2.621 1.00 90.62 124 ARG A C 1
ATOM 943 O O . ARG A 1 124 ? -25.295 -0.478 2.814 1.00 90.62 124 ARG A O 1
ATOM 950 N N . ASP A 1 125 ? -24.587 -2.598 3.111 1.00 92.50 125 ASP A N 1
ATOM 951 C CA . ASP A 1 125 ? -25.765 -3.069 3.837 1.00 92.50 125 ASP A CA 1
ATOM 952 C C . ASP A 1 125 ? -25.914 -2.358 5.176 1.00 92.50 125 ASP A C 1
ATOM 954 O O . ASP A 1 125 ? -26.996 -1.857 5.474 1.00 92.50 125 ASP A O 1
ATOM 958 N N . TRP A 1 126 ? -24.834 -2.213 5.949 1.00 94.31 126 TRP A N 1
ATOM 959 C CA . TRP A 1 126 ? -24.838 -1.395 7.162 1.00 94.31 126 TRP A CA 1
ATOM 960 C C . TRP A 1 126 ? -25.335 0.024 6.885 1.00 94.31 126 TRP A C 1
ATOM 962 O O . TRP A 1 126 ? -26.247 0.500 7.560 1.00 94.31 126 TRP A O 1
ATOM 972 N N . CYS A 1 127 ? -24.793 0.691 5.863 1.00 94.06 127 CYS A N 1
ATOM 973 C CA . CYS A 1 127 ? -25.219 2.042 5.496 1.00 94.06 127 CYS A CA 1
ATOM 974 C C . CYS A 1 127 ? -26.713 2.094 5.142 1.00 94.06 127 CYS A C 1
ATOM 976 O O . CYS A 1 127 ? -27.418 3.002 5.591 1.00 94.06 127 CYS A O 1
ATOM 978 N N . GLN A 1 128 ? -27.209 1.107 4.390 1.00 93.62 128 GLN A N 1
ATOM 979 C CA . GLN A 1 128 ? -28.619 1.012 4.020 1.00 93.62 128 GLN A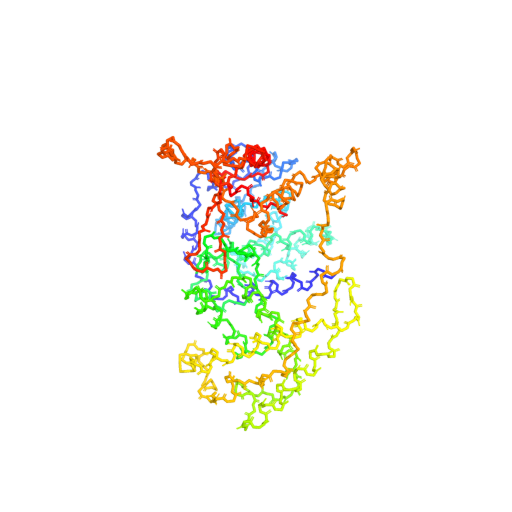 CA 1
ATOM 980 C C . GLN A 1 128 ? -29.517 0.773 5.245 1.00 93.62 128 GLN A C 1
ATOM 982 O O . GLN A 1 128 ? -30.562 1.413 5.381 1.00 93.62 128 GLN A O 1
ATOM 987 N N . GLN A 1 129 ? -29.122 -0.119 6.158 1.00 94.12 129 GLN A N 1
ATOM 988 C CA . GLN A 1 129 ? -29.875 -0.387 7.385 1.00 94.12 129 GLN A CA 1
ATOM 989 C C . GLN A 1 129 ? -29.914 0.835 8.297 1.00 94.12 129 GLN A C 1
ATOM 991 O O . GLN A 1 129 ? -30.977 1.159 8.819 1.00 94.12 129 GLN A O 1
ATOM 996 N N . ILE A 1 130 ? -28.801 1.561 8.425 1.00 94.75 130 ILE A N 1
ATOM 997 C CA . ILE A 1 130 ? -28.746 2.815 9.182 1.00 94.75 130 ILE A CA 1
ATOM 998 C C . ILE A 1 130 ? -29.738 3.826 8.601 1.00 94.75 130 ILE A C 1
ATOM 1000 O O . ILE A 1 130 ? -30.540 4.390 9.341 1.00 94.75 130 ILE A O 1
ATOM 1004 N N . GLN A 1 131 ? -29.746 4.031 7.280 1.00 94.19 131 GLN A N 1
ATOM 1005 C CA . GLN A 1 131 ? -30.700 4.944 6.639 1.00 94.19 131 GLN A CA 1
ATOM 1006 C C . GLN A 1 131 ? -32.157 4.548 6.913 1.00 94.19 131 GLN A C 1
ATOM 1008 O O . GLN A 1 131 ? -32.968 5.417 7.241 1.00 94.19 131 GLN A O 1
ATOM 1013 N N . ARG A 1 132 ? -32.480 3.249 6.841 1.00 94.19 132 ARG A N 1
ATOM 1014 C CA . ARG A 1 132 ? -33.816 2.721 7.167 1.00 94.19 132 ARG A CA 1
ATOM 1015 C C . ARG A 1 132 ? -34.174 2.952 8.638 1.00 94.19 132 ARG A C 1
ATOM 1017 O O . ARG A 1 132 ? -35.267 3.440 8.916 1.00 94.19 132 ARG A O 1
ATOM 1024 N N . ALA A 1 133 ? -33.259 2.666 9.561 1.00 93.69 133 ALA A N 1
ATOM 1025 C CA . ALA A 1 133 ? -33.459 2.835 11.000 1.00 93.69 133 ALA A CA 1
ATOM 1026 C C . ALA A 1 133 ? -33.696 4.305 11.388 1.00 93.69 133 ALA A C 1
ATOM 1028 O O . ALA A 1 133 ? -34.586 4.600 12.193 1.00 93.69 133 ALA A O 1
ATOM 1029 N N . VAL A 1 134 ? -32.962 5.239 10.766 1.00 93.19 134 VAL A N 1
ATOM 1030 C CA . VAL A 1 134 ? -33.173 6.685 10.949 1.00 93.19 134 VAL A CA 1
ATOM 1031 C C . VAL A 1 134 ? -34.517 7.124 10.374 1.00 93.19 134 VAL A C 1
ATOM 1033 O O . VAL A 1 134 ? -35.254 7.843 11.051 1.00 93.19 134 VAL A O 1
ATOM 1036 N N . HIS A 1 135 ? -34.854 6.683 9.159 1.00 94.06 135 HIS A N 1
ATOM 1037 C CA . HIS A 1 135 ? -36.116 7.034 8.511 1.00 94.06 135 HIS A CA 1
ATOM 1038 C C . HIS A 1 135 ? -37.323 6.582 9.336 1.00 94.06 135 HIS A C 1
ATOM 1040 O O . HIS A 1 135 ? -38.219 7.383 9.580 1.00 94.06 135 HIS A O 1
ATOM 1046 N N . ARG A 1 136 ? -37.323 5.341 9.842 1.00 92.19 136 ARG A N 1
ATOM 1047 C CA . ARG A 1 136 ? -38.406 4.821 10.695 1.00 92.19 136 ARG A CA 1
ATOM 1048 C C . ARG A 1 136 ? -38.615 5.651 11.961 1.00 92.19 136 ARG A C 1
ATOM 1050 O O . ARG A 1 136 ? -39.749 5.927 12.322 1.00 92.19 136 ARG A O 1
ATOM 1057 N N . ARG A 1 137 ? -37.531 6.063 12.627 1.00 93.25 137 ARG A N 1
ATOM 1058 C CA . ARG A 1 137 ? -37.598 6.798 13.904 1.00 93.25 137 ARG A CA 1
ATOM 1059 C C . ARG A 1 137 ? -37.894 8.285 13.750 1.00 93.25 137 ARG A C 1
ATOM 1061 O O . ARG A 1 137 ? -38.393 8.900 14.682 1.00 93.25 137 ARG A O 1
ATOM 1068 N N . ARG A 1 138 ? -37.495 8.894 12.629 1.00 92.00 138 ARG A N 1
ATOM 1069 C CA . ARG A 1 138 ? -37.498 10.361 12.465 1.00 92.00 138 ARG A CA 1
ATOM 1070 C C . ARG A 1 138 ? -38.339 10.858 11.293 1.00 92.00 138 ARG A C 1
ATOM 1072 O O . ARG A 1 138 ? -38.378 12.064 11.076 1.00 92.00 138 ARG A O 1
ATOM 1079 N N . GLY A 1 139 ? -38.917 9.961 10.497 1.00 91.94 139 GLY A N 1
ATOM 1080 C CA . GLY A 1 139 ? -39.665 10.295 9.280 1.00 91.94 139 GLY A CA 1
ATOM 1081 C C . GLY A 1 139 ? -38.822 10.925 8.164 1.00 91.94 139 GLY A C 1
ATOM 1082 O O . GLY A 1 139 ? -39.372 11.420 7.188 1.00 91.94 139 GLY A O 1
ATOM 1083 N N . ARG A 1 140 ? -37.488 10.953 8.297 1.00 91.25 140 ARG A N 1
ATOM 1084 C CA . ARG A 1 140 ? -36.572 11.558 7.318 1.00 91.25 140 ARG A CA 1
ATOM 1085 C C . ARG A 1 140 ? -35.261 10.799 7.218 1.00 91.25 140 ARG A C 1
ATOM 1087 O O . ARG A 1 140 ? -34.796 10.209 8.194 1.00 91.25 140 ARG A O 1
ATOM 1094 N N . LEU A 1 141 ? -34.636 10.866 6.046 1.00 91.56 141 LEU A N 1
ATOM 1095 C CA . LEU A 1 141 ? -33.301 10.314 5.838 1.00 91.56 141 LEU A CA 1
ATOM 1096 C C . LEU A 1 141 ? -32.234 11.123 6.605 1.00 91.56 141 LEU A C 1
ATOM 1098 O O . LEU A 1 141 ? -32.388 12.334 6.799 1.00 91.56 141 LEU A O 1
ATOM 1102 N N . PRO A 1 142 ? -31.141 10.477 7.050 1.00 90.69 142 PRO A N 1
ATOM 1103 C CA . PRO A 1 142 ? -30.014 11.183 7.641 1.00 90.69 142 PRO A CA 1
ATOM 1104 C C . PRO A 1 142 ? -29.328 12.093 6.615 1.00 90.69 142 PRO A C 1
ATOM 1106 O O . PRO A 1 142 ? -29.297 11.797 5.421 1.00 90.69 142 PRO A O 1
ATOM 1109 N N . ALA A 1 143 ? -28.737 13.191 7.093 1.00 91.12 143 ALA A N 1
ATOM 1110 C CA . ALA A 1 143 ? -28.015 14.127 6.239 1.00 91.12 143 ALA A CA 1
ATOM 1111 C C . ALA A 1 143 ? -26.850 13.442 5.500 1.00 91.12 143 ALA A C 1
ATOM 1113 O O . ALA A 1 143 ? -26.152 12.591 6.060 1.00 91.12 143 ALA A O 1
ATOM 1114 N N . VAL A 1 144 ? -26.601 13.867 4.257 1.00 89.56 144 VAL A N 1
ATOM 1115 C CA . VAL A 1 144 ? -25.576 13.281 3.373 1.00 89.56 144 VAL A CA 1
ATOM 1116 C C . VAL A 1 144 ? -24.187 13.322 4.016 1.00 89.56 144 VAL A C 1
ATOM 1118 O O . VAL A 1 144 ? -23.482 12.315 4.030 1.00 89.56 144 VAL A O 1
ATOM 1121 N N . THR A 1 145 ? -23.811 14.454 4.616 1.00 88.56 145 THR A N 1
ATOM 1122 C CA . THR A 1 145 ? -22.524 14.616 5.311 1.00 88.56 145 THR A CA 1
ATOM 1123 C C . THR A 1 145 ? -22.387 13.659 6.495 1.00 88.56 145 THR A C 1
ATOM 1125 O O . THR A 1 145 ? -21.340 13.042 6.675 1.00 88.56 145 THR A O 1
ATOM 1128 N N . THR A 1 146 ? -23.457 13.465 7.272 1.00 87.75 146 THR A N 1
ATOM 1129 C CA . THR A 1 146 ? -23.470 12.511 8.389 1.00 87.75 146 THR A CA 1
ATOM 1130 C C . THR A 1 146 ? -23.263 11.084 7.892 1.00 87.75 146 THR A C 1
ATOM 1132 O O . THR A 1 146 ? -22.415 10.374 8.427 1.00 87.75 146 THR A O 1
ATOM 1135 N N . MET A 1 147 ? -23.979 10.676 6.840 1.00 92.69 147 MET A N 1
ATOM 1136 C CA . MET A 1 147 ? -23.813 9.342 6.256 1.00 92.69 147 MET A CA 1
ATOM 1137 C C . MET A 1 147 ? -22.425 9.130 5.662 1.00 92.69 147 MET A C 1
ATOM 1139 O O . MET A 1 147 ? -21.864 8.047 5.806 1.00 92.69 147 MET A O 1
ATOM 1143 N N . LYS A 1 148 ? -21.837 10.161 5.049 1.00 90.31 148 LYS A N 1
ATOM 1144 C CA . LYS A 1 148 ? -20.460 10.107 4.558 1.00 90.31 148 LYS A CA 1
ATOM 1145 C C . LYS A 1 148 ? -19.473 9.843 5.699 1.00 90.31 148 LYS A C 1
ATOM 1147 O O . LYS A 1 148 ? -18.654 8.939 5.574 1.00 90.31 148 LYS A O 1
ATOM 1152 N N . ASN A 1 149 ? -19.586 10.567 6.814 1.00 89.12 149 ASN A N 1
ATOM 1153 C CA . ASN A 1 149 ? -18.700 10.394 7.970 1.00 89.12 149 ASN A CA 1
ATOM 1154 C C . ASN A 1 149 ? -18.849 9.005 8.608 1.00 89.12 149 ASN A C 1
ATOM 1156 O O . ASN A 1 149 ? -17.843 8.347 8.872 1.00 89.12 149 ASN A O 1
ATOM 1160 N N . ILE A 1 150 ? -20.092 8.535 8.782 1.00 91.81 150 ILE A N 1
ATOM 1161 C CA . ILE A 1 150 ? -20.397 7.175 9.259 1.00 91.81 150 ILE A CA 1
ATOM 1162 C C . ILE A 1 150 ? -19.748 6.139 8.342 1.00 91.81 150 ILE A C 1
ATOM 1164 O O . ILE A 1 150 ? -19.017 5.274 8.815 1.00 91.81 150 ILE A O 1
ATOM 1168 N N . ARG A 1 151 ? -19.965 6.251 7.026 1.00 92.94 151 ARG A N 1
ATOM 1169 C CA . ARG A 1 151 ? -19.411 5.321 6.038 1.00 92.94 151 ARG A CA 1
ATOM 1170 C C . ARG A 1 151 ? -17.886 5.297 6.082 1.00 92.94 151 ARG A C 1
ATOM 1172 O O . ARG A 1 151 ? -17.309 4.215 6.081 1.00 92.94 151 ARG A O 1
ATOM 1179 N N . CYS A 1 152 ? -17.229 6.456 6.140 1.00 90.75 152 CYS A N 1
ATOM 1180 C CA . CYS A 1 152 ? -15.769 6.539 6.204 1.00 90.75 152 CYS A CA 1
ATOM 1181 C C . CYS A 1 152 ? -15.207 5.867 7.467 1.00 90.75 152 CYS A C 1
ATOM 1183 O O . CYS A 1 152 ? -14.254 5.094 7.362 1.00 90.75 152 CYS A O 1
ATOM 1185 N N . LEU A 1 153 ? -15.800 6.127 8.639 1.00 93.50 153 LEU A N 1
ATOM 1186 C CA . LEU A 1 153 ? -15.349 5.527 9.897 1.00 93.50 153 LEU A CA 1
ATOM 1187 C C . LEU A 1 153 ? -15.613 4.017 9.929 1.00 93.50 153 LEU A C 1
ATOM 1189 O O . LEU A 1 153 ? -14.693 3.254 10.208 1.00 93.50 153 LEU A O 1
ATOM 1193 N N . LEU A 1 154 ? -16.820 3.584 9.556 1.00 94.81 154 LEU A N 1
ATOM 1194 C CA . LEU A 1 154 ? -17.187 2.169 9.493 1.00 94.81 154 LEU A CA 1
ATOM 1195 C C . LEU A 1 154 ? -16.271 1.389 8.540 1.00 94.81 154 LEU A C 1
ATOM 1197 O O . LEU A 1 154 ? -15.731 0.352 8.910 1.00 94.81 154 LEU A O 1
ATOM 1201 N N . THR A 1 155 ? -16.021 1.926 7.341 1.00 92.94 155 THR A N 1
ATOM 1202 C CA . THR A 1 155 ? -15.114 1.304 6.360 1.00 92.94 155 THR A CA 1
ATOM 1203 C C . THR A 1 155 ? -13.692 1.189 6.910 1.00 92.94 155 THR A C 1
ATOM 1205 O O . THR A 1 155 ? -13.015 0.192 6.667 1.00 92.94 155 THR A O 1
ATOM 1208 N N . ARG A 1 156 ? -13.213 2.199 7.652 1.00 90.94 156 ARG A N 1
ATOM 1209 C CA . ARG A 1 156 ? -11.893 2.160 8.296 1.00 90.94 156 ARG A CA 1
ATOM 1210 C C . ARG A 1 156 ? -11.829 1.069 9.365 1.00 90.94 156 ARG A C 1
ATOM 1212 O O . ARG A 1 156 ? -10.877 0.301 9.348 1.00 90.94 156 ARG A O 1
ATOM 1219 N N . MET A 1 157 ? -12.824 0.990 10.247 1.00 94.56 157 MET A N 1
ATOM 1220 C CA . MET A 1 157 ? -12.882 -0.020 11.311 1.00 94.56 157 MET A CA 1
ATOM 1221 C C . MET A 1 157 ? -12.944 -1.437 10.736 1.00 94.56 157 MET A C 1
ATOM 1223 O O . MET A 1 157 ? -12.102 -2.269 11.056 1.00 94.56 157 MET A O 1
ATOM 1227 N N . MET A 1 158 ? -13.856 -1.686 9.793 1.00 93.19 158 MET A N 1
ATOM 1228 C CA . MET A 1 158 ? -13.963 -2.994 9.143 1.00 93.19 158 MET A CA 1
ATOM 1229 C C . MET A 1 158 ? -12.692 -3.366 8.372 1.00 93.19 158 MET A C 1
ATOM 1231 O O . MET A 1 158 ? -12.287 -4.521 8.408 1.00 93.19 158 MET A O 1
ATOM 1235 N N . ARG A 1 159 ? -12.013 -2.404 7.728 1.00 90.88 159 ARG A N 1
ATOM 1236 C CA . ARG A 1 159 ? -10.703 -2.652 7.106 1.00 90.88 159 ARG A CA 1
ATOM 1237 C C . ARG A 1 159 ? -9.669 -3.123 8.125 1.00 90.88 159 ARG A C 1
ATOM 1239 O O . ARG A 1 159 ? -8.945 -4.064 7.819 1.00 90.88 159 ARG A O 1
ATOM 1246 N N . LEU A 1 160 ? -9.581 -2.475 9.288 1.00 91.94 160 LEU A N 1
ATOM 1247 C CA . LEU A 1 160 ? -8.620 -2.854 10.327 1.00 91.94 160 LEU A CA 1
ATOM 1248 C C . LEU A 1 160 ? -8.907 -4.268 10.835 1.00 91.94 160 LEU A C 1
ATOM 1250 O O . LEU A 1 160 ? -7.988 -5.079 10.871 1.00 91.94 160 LEU A O 1
ATOM 1254 N N . LEU A 1 161 ? -10.176 -4.577 11.124 1.00 92.31 161 LEU A N 1
ATOM 1255 C CA . LEU A 1 161 ? -10.595 -5.910 11.570 1.00 92.31 161 LEU A CA 1
ATOM 1256 C C . LEU A 1 161 ? -10.247 -6.972 10.533 1.00 92.31 161 LEU A C 1
ATOM 1258 O O . LEU A 1 161 ? -9.532 -7.913 10.836 1.00 92.31 161 LEU A O 1
ATOM 1262 N N . VAL A 1 162 ? -10.660 -6.777 9.280 1.00 90.12 162 VAL A N 1
ATOM 1263 C CA . VAL A 1 162 ? -10.359 -7.728 8.204 1.00 90.12 162 VAL A CA 1
ATOM 1264 C C . VAL A 1 162 ? -8.853 -7.898 8.012 1.00 90.12 162 VAL A C 1
ATOM 1266 O O . VAL A 1 162 ? -8.376 -9.006 7.811 1.00 90.12 162 VAL A O 1
ATOM 1269 N N . THR A 1 163 ? -8.081 -6.816 8.109 1.00 88.75 163 THR A N 1
ATOM 1270 C CA . THR A 1 163 ? -6.617 -6.876 7.986 1.00 88.75 163 THR A CA 1
ATOM 1271 C C . THR A 1 163 ? -5.990 -7.739 9.074 1.00 88.75 163 THR A C 1
ATOM 1273 O O . THR A 1 163 ? -5.064 -8.495 8.773 1.00 88.75 163 THR A O 1
ATOM 1276 N N . ALA A 1 164 ? -6.488 -7.629 10.304 1.00 88.62 164 ALA A N 1
ATOM 1277 C CA . ALA A 1 164 ? -5.927 -8.306 11.462 1.00 88.62 164 ALA A CA 1
ATOM 1278 C C . ALA A 1 164 ? -6.467 -9.734 11.660 1.00 88.62 164 ALA A C 1
ATOM 1280 O O . ALA A 1 164 ? -5.736 -10.582 12.152 1.00 88.62 164 ALA A O 1
ATOM 1281 N N . SER A 1 165 ? -7.702 -10.014 11.233 1.00 87.56 165 SER A N 1
ATOM 1282 C CA . SER A 1 165 ? -8.363 -11.318 11.402 1.00 87.56 165 SER A CA 1
ATOM 1283 C C . SER A 1 165 ? -8.210 -12.274 10.213 1.00 87.56 165 SER A C 1
ATOM 1285 O O . SER A 1 165 ? -8.580 -13.439 10.325 1.00 87.56 165 SER A O 1
ATOM 1287 N N . ASP A 1 166 ? -7.732 -11.813 9.051 1.00 85.31 166 ASP A N 1
ATOM 1288 C CA . ASP A 1 166 ? -7.539 -12.683 7.879 1.00 85.31 166 ASP A CA 1
ATOM 1289 C C . ASP A 1 166 ? -6.234 -13.487 7.987 1.00 85.31 166 ASP A C 1
ATOM 1291 O O . ASP A 1 166 ? -5.125 -12.942 7.935 1.00 85.31 166 ASP A O 1
ATOM 1295 N N . THR A 1 167 ? -6.412 -14.804 8.102 1.00 81.88 167 THR A N 1
ATOM 1296 C CA . THR A 1 167 ? -5.372 -15.826 8.295 1.00 81.88 167 THR A CA 1
ATOM 1297 C C . THR A 1 167 ? -4.668 -16.225 6.998 1.00 81.88 167 THR A C 1
ATOM 1299 O O . THR A 1 167 ? -3.660 -16.932 7.031 1.00 81.88 167 THR A O 1
ATOM 1302 N N . GLY A 1 168 ? -5.158 -15.761 5.845 1.00 85.75 168 GLY A N 1
ATOM 1303 C CA . GLY A 1 168 ? -4.537 -16.028 4.555 1.00 85.75 168 GLY A CA 1
ATOM 1304 C C . GLY A 1 168 ? -3.166 -15.355 4.387 1.00 85.75 168 GLY A C 1
ATOM 1305 O O . GLY A 1 168 ? -2.810 -14.432 5.135 1.00 85.75 168 GLY A O 1
ATOM 1306 N N . PRO A 1 169 ? -2.389 -15.763 3.362 1.00 89.94 169 PRO A N 1
ATOM 1307 C CA . PRO A 1 169 ? -1.121 -15.121 3.041 1.00 89.94 169 PRO A CA 1
ATOM 1308 C C . PRO A 1 169 ? -1.321 -13.627 2.763 1.00 89.94 169 PRO A C 1
ATOM 1310 O O . PRO A 1 169 ? -2.106 -13.247 1.892 1.00 89.94 169 PRO A O 1
ATOM 1313 N N . TRP A 1 170 ? -0.577 -12.776 3.476 1.00 91.38 170 TRP A N 1
ATOM 1314 C CA . TRP A 1 170 ? -0.730 -11.314 3.429 1.00 91.38 170 TRP A CA 1
ATOM 1315 C C . TRP A 1 170 ? -0.698 -10.746 2.001 1.00 91.38 170 TRP A C 1
ATOM 1317 O O . TRP A 1 170 ? -1.431 -9.812 1.670 1.00 91.38 170 TRP A O 1
ATOM 1327 N N . TRP A 1 171 ? 0.116 -11.348 1.134 1.00 93.06 171 TRP A N 1
ATOM 1328 C CA . TRP A 1 171 ? 0.368 -10.885 -0.226 1.00 93.06 171 TRP A CA 1
ATOM 1329 C C . TRP A 1 171 ? -0.780 -11.165 -1.202 1.00 93.06 171 TRP A C 1
ATOM 1331 O O . TRP A 1 171 ? -0.888 -10.494 -2.225 1.00 93.06 171 TRP A O 1
ATOM 1341 N N . GLN A 1 172 ? -1.684 -12.097 -0.895 1.00 91.19 172 GLN A N 1
ATOM 1342 C CA . GLN A 1 172 ? -2.835 -12.396 -1.761 1.00 91.19 172 GLN A CA 1
ATOM 1343 C C . GLN A 1 172 ? -3.946 -11.340 -1.665 1.00 91.19 172 GLN A C 1
ATOM 1345 O O . GLN A 1 172 ? -4.971 -11.422 -2.342 1.00 91.19 172 GLN A O 1
ATOM 1350 N N . ARG A 1 173 ? -3.771 -10.325 -0.814 1.00 87.81 173 ARG A N 1
ATOM 1351 C CA . ARG A 1 173 ? -4.701 -9.204 -0.697 1.00 87.81 173 ARG A CA 1
ATOM 1352 C C . ARG A 1 173 ? -4.538 -8.250 -1.873 1.00 87.81 173 ARG A C 1
ATOM 1354 O O . ARG A 1 173 ? -3.429 -7.890 -2.256 1.00 87.81 173 ARG A O 1
ATOM 1361 N N . ASP A 1 174 ? -5.653 -7.733 -2.377 1.00 89.19 174 ASP A N 1
ATOM 1362 C CA . ASP A 1 174 ? -5.609 -6.735 -3.451 1.00 89.19 174 ASP A CA 1
ATOM 1363 C C . ASP A 1 174 ? -5.201 -5.336 -2.970 1.00 89.19 174 ASP A C 1
ATOM 1365 O O . ASP A 1 174 ? -4.862 -4.463 -3.770 1.00 8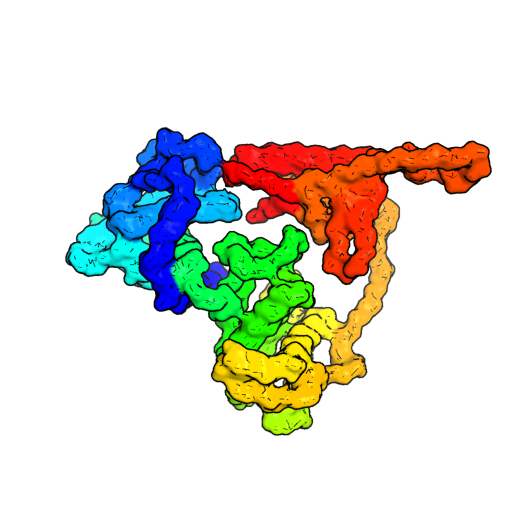9.19 174 ASP A O 1
ATOM 1369 N N . ARG A 1 175 ? -5.197 -5.112 -1.657 1.00 90.06 175 ARG A N 1
ATOM 1370 C CA . ARG A 1 175 ? -4.704 -3.888 -1.040 1.00 90.06 175 ARG A CA 1
ATOM 1371 C C . ARG A 1 175 ? -3.642 -4.241 -0.020 1.00 90.06 175 ARG A C 1
ATOM 1373 O O . ARG A 1 175 ? -3.928 -4.960 0.933 1.00 90.06 175 ARG A O 1
ATOM 1380 N N . TRP A 1 176 ? -2.453 -3.681 -0.195 1.00 92.81 176 TRP A N 1
ATOM 1381 C CA . TRP A 1 176 ? -1.395 -3.778 0.802 1.00 92.81 176 TRP A CA 1
ATOM 1382 C C . TRP A 1 176 ? -1.185 -2.414 1.441 1.00 92.81 176 TRP A C 1
ATOM 1384 O O . TRP A 1 176 ? -1.110 -1.389 0.754 1.00 92.81 176 TRP A O 1
ATOM 1394 N N . ASN A 1 177 ? -1.119 -2.400 2.765 1.00 90.50 177 ASN A N 1
ATOM 1395 C CA . ASN A 1 177 ? -0.855 -1.206 3.544 1.00 90.50 177 ASN A CA 1
ATOM 1396 C C . ASN A 1 177 ? 0.116 -1.569 4.672 1.00 90.50 177 ASN A C 1
ATOM 1398 O O . ASN A 1 177 ? -0.335 -2.137 5.664 1.00 90.50 177 ASN A O 1
ATOM 1402 N N . PRO A 1 178 ? 1.409 -1.234 4.546 1.00 89.56 178 PRO A N 1
ATOM 1403 C CA . PRO A 1 178 ? 2.411 -1.623 5.535 1.00 89.56 178 PRO A CA 1
ATOM 1404 C C . PRO A 1 178 ? 2.199 -0.988 6.907 1.00 89.56 178 PRO A C 1
ATOM 1406 O O . PRO A 1 178 ? 2.707 -1.485 7.900 1.00 89.56 178 PRO A O 1
ATOM 1409 N N . VAL A 1 179 ? 1.437 0.109 6.975 1.00 86.06 179 VAL A N 1
ATOM 1410 C CA . VAL A 1 179 ? 1.059 0.722 8.253 1.00 86.06 179 VAL A CA 1
ATOM 1411 C C . VAL A 1 179 ? 0.026 -0.138 8.975 1.00 86.06 179 VAL A C 1
ATOM 1413 O O . VAL A 1 179 ? 0.039 -0.210 10.192 1.00 86.06 179 VAL A O 1
ATOM 1416 N N . GLU A 1 180 ? -0.899 -0.765 8.246 1.00 86.81 180 GLU A N 1
ATOM 1417 C CA . GLU A 1 180 ? -1.996 -1.531 8.850 1.00 86.81 180 GLU A CA 1
ATOM 1418 C C . GLU A 1 180 ? -1.651 -3.025 9.011 1.00 86.81 180 GLU A C 1
ATOM 1420 O O . GLU A 1 180 ? -2.115 -3.631 9.977 1.00 86.81 180 GLU A O 1
ATOM 1425 N N . ASP A 1 181 ? -0.834 -3.596 8.113 1.00 88.50 181 ASP A N 1
ATOM 1426 C CA . ASP A 1 181 ? -0.433 -5.011 8.079 1.00 88.50 181 ASP A CA 1
ATOM 1427 C C . ASP A 1 181 ? 1.083 -5.173 8.282 1.00 88.50 181 ASP A C 1
ATOM 1429 O O . ASP A 1 181 ? 1.871 -5.055 7.341 1.00 88.50 181 ASP A O 1
ATOM 1433 N N . ASN A 1 182 ? 1.479 -5.491 9.516 1.00 86.56 182 ASN A N 1
ATOM 1434 C CA . ASN A 1 182 ? 2.883 -5.635 9.915 1.00 86.56 182 ASN A CA 1
ATOM 1435 C C . ASN A 1 182 ? 3.568 -6.886 9.326 1.00 86.56 182 ASN A C 1
ATOM 1437 O O . ASN A 1 182 ? 4.767 -7.063 9.515 1.00 86.56 182 ASN A O 1
ATOM 1441 N N . ARG A 1 183 ? 2.835 -7.772 8.633 1.00 90.06 183 ARG A N 1
ATOM 1442 C CA . ARG A 1 183 ? 3.418 -8.958 7.973 1.00 90.06 183 ARG A CA 1
ATOM 1443 C C . ARG A 1 183 ? 4.128 -8.611 6.666 1.00 90.06 183 ARG A C 1
ATOM 1445 O O . ARG A 1 183 ? 4.854 -9.445 6.134 1.00 90.06 183 ARG A O 1
ATOM 1452 N N . ILE A 1 184 ? 3.893 -7.411 6.130 1.00 93.44 184 ILE A N 1
ATOM 1453 C CA . ILE A 1 184 ? 4.569 -6.917 4.931 1.00 93.44 184 ILE A CA 1
ATOM 1454 C C . ILE A 1 184 ? 6.010 -6.551 5.316 1.00 93.44 184 ILE A C 1
ATOM 1456 O O . ILE A 1 184 ? 6.193 -5.626 6.111 1.00 93.44 184 ILE A O 1
ATOM 1460 N N . PRO A 1 185 ? 7.035 -7.215 4.750 1.00 91.75 185 PRO A N 1
ATOM 1461 C CA . PRO A 1 185 ? 8.417 -6.898 5.072 1.00 91.75 185 PRO A CA 1
ATOM 1462 C C . PRO A 1 185 ? 8.777 -5.526 4.501 1.00 91.75 185 PRO A C 1
ATOM 1464 O O . PRO A 1 185 ? 8.651 -5.286 3.297 1.00 91.75 185 PRO A O 1
ATOM 1467 N N . LEU A 1 186 ? 9.219 -4.631 5.383 1.00 87.12 186 LEU A N 1
ATOM 1468 C CA . LEU A 1 186 ? 9.738 -3.315 5.037 1.00 87.12 186 LEU A CA 1
ATOM 1469 C C . LEU A 1 186 ? 11.174 -3.170 5.522 1.00 87.12 186 LEU A C 1
ATOM 1471 O O . LEU A 1 186 ? 11.554 -3.715 6.558 1.00 87.12 186 LEU A O 1
ATOM 1475 N N . ARG A 1 187 ? 11.950 -2.363 4.802 1.00 83.00 187 ARG A N 1
ATOM 1476 C CA . ARG A 1 187 ? 13.235 -1.873 5.298 1.00 83.00 187 ARG A CA 1
ATOM 1477 C C . ARG A 1 187 ? 12.982 -0.881 6.433 1.00 83.00 187 ARG A C 1
ATOM 1479 O O . ARG A 1 187 ? 11.966 -0.186 6.437 1.00 83.00 187 ARG A O 1
ATOM 1486 N N . GLU A 1 188 ? 13.941 -0.758 7.345 1.00 74.62 188 GLU A N 1
ATOM 1487 C CA . GLU A 1 188 ? 13.879 0.192 8.466 1.00 74.62 188 GLU A CA 1
ATOM 1488 C C . GLU A 1 188 ? 13.551 1.625 7.998 1.00 74.62 188 GLU A C 1
ATOM 1490 O O . GLU A 1 188 ? 12.712 2.315 8.578 1.00 74.62 188 GLU A O 1
ATOM 1495 N N . HIS A 1 189 ? 14.120 2.029 6.858 1.00 74.94 189 HIS A N 1
ATOM 1496 C CA . HIS A 1 189 ? 13.897 3.333 6.232 1.00 74.94 189 HIS A CA 1
ATOM 1497 C C . HIS A 1 189 ? 13.283 3.198 4.838 1.00 74.94 189 HIS A C 1
ATOM 1499 O O . HIS A 1 189 ? 13.910 3.498 3.821 1.00 74.94 189 HIS A O 1
ATOM 1505 N N . GLU A 1 190 ? 12.039 2.726 4.781 1.00 79.81 190 GLU A N 1
ATOM 1506 C CA . GLU A 1 190 ? 11.355 2.453 3.519 1.00 79.81 190 GLU A CA 1
ATOM 1507 C C . GLU A 1 190 ? 10.778 3.721 2.846 1.00 79.81 190 GLU A C 1
ATOM 1509 O O . GLU A 1 190 ? 9.820 4.327 3.354 1.00 79.81 190 GLU A O 1
ATOM 1514 N N . PRO A 1 191 ? 11.252 4.109 1.641 1.00 77.62 191 PRO A N 1
ATOM 1515 C CA . PRO A 1 191 ? 10.651 5.199 0.888 1.00 77.62 191 PRO A CA 1
ATOM 1516 C C . PRO A 1 191 ? 9.200 4.876 0.542 1.00 77.62 191 PRO A C 1
ATOM 1518 O O . PRO A 1 191 ? 8.891 3.839 -0.041 1.00 77.62 191 PRO A O 1
ATOM 1521 N N . MET A 1 192 ? 8.304 5.811 0.848 1.00 79.88 192 MET A N 1
ATOM 1522 C CA . MET A 1 192 ? 6.862 5.637 0.672 1.00 79.88 192 MET A CA 1
ATOM 1523 C C . MET A 1 192 ? 6.242 4.507 1.517 1.00 79.88 192 MET A C 1
ATOM 1525 O O . MET A 1 192 ? 5.084 4.181 1.271 1.00 79.88 192 MET A O 1
ATOM 1529 N N . GLY A 1 193 ? 6.920 3.962 2.537 1.00 81.88 193 GLY A N 1
ATOM 1530 C CA . GLY A 1 193 ? 6.412 2.839 3.351 1.00 81.88 193 GLY A CA 1
ATOM 1531 C C . GLY A 1 193 ? 5.071 3.093 4.062 1.00 81.88 193 GLY A C 1
ATOM 1532 O O . GLY A 1 193 ? 4.419 2.167 4.527 1.00 81.88 193 GLY A O 1
ATOM 1533 N N . ARG A 1 194 ? 4.606 4.349 4.100 1.00 82.50 194 ARG A N 1
ATOM 1534 C CA . ARG A 1 194 ? 3.289 4.736 4.633 1.00 82.50 194 ARG A CA 1
ATOM 1535 C C . ARG A 1 194 ? 2.146 4.700 3.611 1.00 82.50 194 ARG A C 1
ATOM 1537 O O . ARG A 1 194 ? 0.987 4.876 3.979 1.00 82.50 194 ARG A O 1
ATOM 1544 N N . TYR A 1 195 ? 2.449 4.547 2.324 1.00 85.69 195 TYR A N 1
ATOM 1545 C CA . TYR A 1 195 ? 1.452 4.597 1.259 1.00 85.69 195 TYR A CA 1
ATOM 1546 C C . TYR A 1 195 ? 0.930 3.200 0.942 1.00 85.69 195 TYR A C 1
ATOM 1548 O O . TYR A 1 195 ? 1.692 2.264 0.738 1.00 85.69 195 TYR A O 1
ATOM 1556 N N . SER A 1 196 ? -0.390 3.063 0.839 1.00 90.88 196 SER A N 1
ATOM 1557 C CA . SER A 1 196 ? -0.997 1.803 0.417 1.00 90.88 196 SER A CA 1
ATOM 1558 C C . SER A 1 196 ? -0.899 1.606 -1.095 1.00 90.88 196 SER A C 1
ATOM 1560 O O . SER A 1 196 ? -1.127 2.552 -1.861 1.00 90.88 196 SER A O 1
ATOM 1562 N N . VAL A 1 197 ? -0.724 0.359 -1.519 1.00 92.88 197 VAL A N 1
ATOM 1563 C CA . VAL A 1 197 ? -0.821 -0.054 -2.920 1.00 92.88 197 VAL A CA 1
ATOM 1564 C C . VAL A 1 197 ? -2.105 -0.837 -3.199 1.00 92.88 197 VAL A C 1
ATOM 1566 O O . VAL A 1 197 ? -2.738 -1.367 -2.286 1.00 92.88 197 VAL A O 1
ATOM 1569 N N . ARG A 1 198 ? -2.524 -0.848 -4.471 1.00 91.94 198 ARG A N 1
ATOM 1570 C CA . ARG A 1 198 ? -3.829 -1.353 -4.921 1.00 91.94 198 ARG A CA 1
ATOM 1571 C C . ARG A 1 198 ? -3.711 -2.161 -6.213 1.00 91.94 198 ARG A C 1
ATOM 1573 O O . ARG A 1 198 ? -3.599 -1.576 -7.291 1.00 91.94 198 ARG A O 1
ATOM 1580 N N . PHE A 1 199 ? -3.744 -3.480 -6.073 1.00 94.19 199 PHE A N 1
ATOM 1581 C CA . PHE A 1 199 ? -3.722 -4.476 -7.144 1.00 94.19 199 PHE A CA 1
ATOM 1582 C C . PHE A 1 199 ? -5.105 -4.712 -7.758 1.00 94.19 199 PHE A C 1
ATOM 1584 O O . PHE A 1 199 ? -5.187 -5.095 -8.919 1.00 94.19 199 PHE A O 1
ATOM 1591 N N . ASP A 1 200 ? -6.190 -4.384 -7.049 1.00 90.75 200 ASP A N 1
ATOM 1592 C CA . ASP A 1 200 ? -7.574 -4.450 -7.554 1.00 90.75 200 ASP A CA 1
ATOM 1593 C C . ASP A 1 200 ? -7.814 -3.590 -8.810 1.00 90.75 200 ASP A C 1
ATOM 1595 O O . ASP A 1 200 ? -8.812 -3.750 -9.505 1.00 90.75 200 ASP A O 1
ATOM 1599 N N . ARG A 1 201 ? -6.884 -2.680 -9.124 1.00 91.75 201 ARG A N 1
ATOM 1600 C CA . ARG A 1 201 ? -6.885 -1.883 -10.359 1.00 91.75 201 ARG A CA 1
ATOM 1601 C C . ARG A 1 201 ? -6.516 -2.671 -11.615 1.00 91.75 201 ARG A C 1
ATOM 1603 O O . ARG A 1 201 ? -6.690 -2.135 -12.701 1.00 91.75 201 ARG A O 1
ATOM 1610 N N . ILE A 1 202 ? -5.957 -3.868 -11.464 1.00 94.88 202 ILE A N 1
ATOM 1611 C CA . ILE A 1 202 ? -5.576 -4.760 -12.560 1.00 94.88 202 ILE A CA 1
ATOM 1612 C C . ILE A 1 202 ? -6.733 -5.738 -12.741 1.00 94.88 202 ILE A C 1
ATOM 1614 O O . ILE A 1 202 ? -6.946 -6.587 -11.878 1.00 94.88 202 ILE A O 1
ATOM 1618 N N . GLY A 1 203 ? -7.516 -5.608 -13.807 1.00 92.06 203 GLY A N 1
ATOM 1619 C CA . GLY A 1 203 ? -8.692 -6.441 -14.059 1.00 92.06 203 GLY A CA 1
ATOM 1620 C C . GLY A 1 203 ? -8.336 -7.897 -14.360 1.00 92.06 203 GLY A C 1
ATOM 1621 O O . GLY A 1 203 ? -9.005 -8.808 -13.872 1.00 92.06 203 GLY A O 1
ATOM 1622 N N . THR A 1 204 ? -7.252 -8.121 -15.101 1.00 94.94 204 THR A N 1
ATOM 1623 C CA . THR A 1 204 ? -6.806 -9.454 -15.516 1.00 94.94 204 THR A CA 1
ATOM 1624 C C . THR A 1 204 ? -6.255 -10.250 -14.331 1.00 94.94 204 THR A C 1
ATOM 1626 O O . THR A 1 204 ? -5.246 -9.878 -13.728 1.00 94.94 204 THR A O 1
ATOM 1629 N N . ARG A 1 205 ? -6.903 -11.376 -14.000 1.00 94.00 205 ARG A N 1
ATOM 1630 C CA . ARG A 1 205 ? -6.601 -12.169 -12.793 1.00 94.00 205 ARG A CA 1
ATOM 1631 C C . ARG A 1 205 ? -5.163 -12.684 -12.757 1.00 94.00 205 ARG A C 1
ATOM 1633 O O . ARG A 1 205 ? -4.473 -12.434 -11.774 1.00 94.00 205 ARG A O 1
ATOM 1640 N N . TRP A 1 206 ? -4.705 -13.376 -13.804 1.00 95.81 206 TRP A N 1
ATOM 1641 C CA . TRP A 1 206 ? -3.347 -13.932 -13.831 1.00 95.81 206 TRP A CA 1
ATOM 1642 C C . TRP A 1 206 ? -2.295 -12.820 -13.701 1.00 95.81 206 TRP A C 1
ATOM 1644 O O . TRP A 1 206 ? -1.333 -12.971 -12.956 1.00 95.81 206 TRP A O 1
ATOM 1654 N N . LEU A 1 207 ? -2.522 -11.659 -14.324 1.00 97.31 207 LEU A N 1
ATOM 1655 C CA . LEU A 1 207 ? -1.611 -10.515 -14.265 1.00 97.31 207 LEU A CA 1
ATOM 1656 C C . LEU A 1 207 ? -1.567 -9.899 -12.862 1.00 97.31 207 LEU A C 1
ATOM 1658 O O . LEU A 1 207 ? -0.490 -9.587 -12.353 1.00 97.31 207 LEU A O 1
ATOM 1662 N N . ARG A 1 208 ? -2.731 -9.765 -12.213 1.00 97.25 208 ARG A N 1
ATOM 1663 C CA . ARG A 1 208 ? -2.844 -9.284 -10.831 1.00 97.25 208 ARG A CA 1
ATOM 1664 C C . ARG A 1 208 ? -2.099 -10.201 -9.866 1.00 97.25 208 ARG A C 1
ATOM 1666 O O . ARG A 1 208 ? -1.235 -9.728 -9.129 1.00 97.25 208 ARG A O 1
ATOM 1673 N N . CYS A 1 209 ? -2.413 -11.495 -9.897 1.00 97.00 209 CYS A N 1
ATOM 1674 C CA . CYS A 1 209 ? -1.823 -12.489 -9.004 1.00 97.00 209 CYS A CA 1
ATOM 1675 C C . CYS A 1 209 ? -0.320 -12.661 -9.263 1.00 97.00 209 CYS A C 1
ATOM 1677 O O . CYS A 1 209 ? 0.464 -12.703 -8.316 1.00 97.00 209 CYS A O 1
ATOM 1679 N N . GLY A 1 210 ? 0.098 -12.656 -10.532 1.00 97.88 210 GLY A N 1
ATOM 1680 C CA . GLY A 1 210 ? 1.508 -12.652 -10.922 1.00 97.88 210 GLY A CA 1
ATOM 1681 C C . GLY A 1 210 ? 2.259 -11.454 -10.347 1.00 97.88 210 GLY A C 1
ATOM 1682 O O . GLY A 1 210 ? 3.318 -11.617 -9.743 1.00 97.88 210 GLY A O 1
ATOM 1683 N N . LEU A 1 211 ? 1.701 -10.244 -10.467 1.00 98.31 211 LEU A N 1
ATOM 1684 C CA . LEU A 1 211 ? 2.340 -9.048 -9.920 1.00 98.31 211 LEU A CA 1
ATOM 1685 C C . LEU A 1 211 ? 2.386 -9.056 -8.386 1.00 98.31 211 LEU A C 1
ATOM 1687 O O . LEU A 1 211 ? 3.392 -8.632 -7.817 1.00 98.31 211 LEU A O 1
ATOM 1691 N N . GLN A 1 212 ? 1.329 -9.526 -7.714 1.00 98.06 212 GLN A N 1
ATOM 1692 C CA . GLN A 1 212 ? 1.328 -9.710 -6.257 1.00 98.06 212 GLN A CA 1
ATOM 1693 C C . GLN A 1 212 ? 2.475 -10.628 -5.835 1.00 98.06 212 GLN A C 1
ATOM 1695 O O . GLN A 1 212 ? 3.252 -10.277 -4.951 1.00 98.06 212 GLN A O 1
ATOM 1700 N N . TRP A 1 213 ? 2.632 -11.765 -6.509 1.00 98.19 213 TRP A N 1
ATOM 1701 C CA . TRP A 1 213 ? 3.680 -12.723 -6.188 1.00 98.19 213 TRP A CA 1
ATOM 1702 C C . TRP A 1 213 ? 5.088 -12.184 -6.472 1.00 98.19 213 TRP A C 1
ATOM 1704 O O . TRP A 1 213 ? 5.949 -12.261 -5.598 1.00 98.19 213 TRP A O 1
ATOM 1714 N N . HIS A 1 214 ? 5.309 -11.529 -7.617 1.00 98.00 214 HIS A N 1
ATOM 1715 C CA . HIS A 1 214 ? 6.587 -10.871 -7.908 1.00 98.00 214 HIS A CA 1
ATOM 1716 C C . HIS A 1 214 ? 6.936 -9.808 -6.858 1.00 98.00 214 HIS A C 1
ATOM 1718 O O . HIS A 1 214 ? 8.052 -9.778 -6.340 1.00 98.00 214 HIS A O 1
ATOM 1724 N N . CYS A 1 215 ? 5.989 -8.938 -6.504 1.00 97.75 215 CYS A N 1
ATOM 1725 C CA . CYS A 1 215 ? 6.229 -7.919 -5.487 1.00 97.75 215 CYS A CA 1
ATOM 1726 C C . CYS A 1 215 ? 6.480 -8.537 -4.105 1.00 97.75 215 CYS A C 1
ATOM 1728 O O . CYS A 1 215 ? 7.335 -8.039 -3.380 1.00 97.75 215 CYS A O 1
ATOM 1730 N N . LYS A 1 216 ? 5.799 -9.636 -3.758 1.00 96.94 216 LYS A N 1
ATOM 1731 C CA . LYS A 1 216 ? 6.025 -10.382 -2.514 1.00 96.94 216 LYS A CA 1
ATOM 1732 C C . LYS A 1 216 ? 7.443 -10.924 -2.439 1.00 96.94 216 LYS A C 1
ATOM 1734 O O . LYS A 1 216 ? 8.160 -10.597 -1.500 1.00 96.94 216 LYS A O 1
ATOM 1739 N N . VAL A 1 217 ? 7.858 -11.697 -3.444 1.00 96.88 217 VAL A N 1
ATOM 1740 C CA . VAL A 1 217 ? 9.212 -12.273 -3.494 1.00 96.88 217 VAL A CA 1
ATOM 1741 C C . VAL A 1 217 ? 10.250 -11.156 -3.482 1.00 96.88 217 VAL A C 1
ATOM 1743 O O . VAL A 1 217 ? 11.248 -11.231 -2.771 1.00 96.88 217 VAL A O 1
ATOM 1746 N N . GLY A 1 218 ? 9.991 -10.073 -4.212 1.00 95.19 218 GLY A N 1
ATOM 1747 C CA . GLY A 1 218 ? 10.898 -8.942 -4.271 1.00 95.19 218 GLY A CA 1
ATOM 1748 C C . GLY A 1 218 ? 11.077 -8.198 -2.945 1.00 95.19 218 GLY A C 1
ATOM 1749 O O . GLY A 1 218 ? 12.183 -7.762 -2.638 1.00 95.19 218 GLY A O 1
ATOM 1750 N N . LEU A 1 219 ? 10.015 -8.070 -2.146 1.0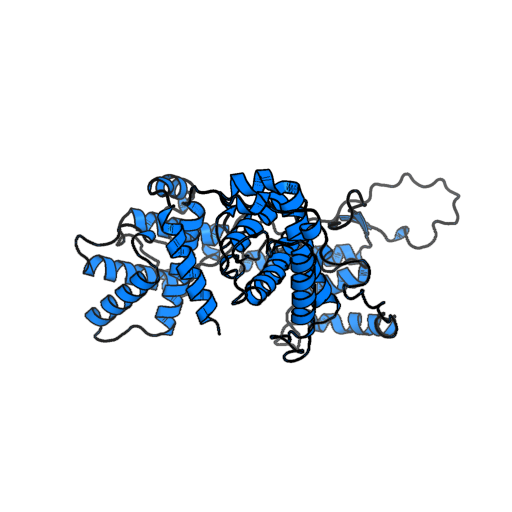0 95.19 219 LEU A N 1
ATOM 1751 C CA . LEU A 1 219 ? 10.093 -7.457 -0.818 1.00 95.19 219 LEU A CA 1
ATOM 1752 C C . LEU A 1 219 ? 10.777 -8.387 0.193 1.00 95.19 219 LEU A C 1
ATOM 1754 O O . LEU A 1 219 ? 11.647 -7.940 0.930 1.00 95.19 219 LEU A O 1
ATOM 1758 N N . GLU A 1 220 ? 10.445 -9.680 0.193 1.00 94.25 220 GLU A N 1
ATOM 1759 C CA . GLU A 1 220 ? 11.058 -10.667 1.098 1.00 94.25 220 GLU A CA 1
ATOM 1760 C C . GLU A 1 220 ? 12.555 -10.870 0.837 1.00 94.25 220 GLU A C 1
ATOM 1762 O O . GLU A 1 220 ? 13.326 -11.065 1.770 1.00 94.25 220 GLU A O 1
ATOM 1767 N N . THR A 1 221 ? 12.977 -10.795 -0.427 1.00 91.50 221 THR A N 1
ATOM 1768 C CA . THR A 1 221 ? 14.395 -10.894 -0.821 1.00 91.50 221 THR A CA 1
ATOM 1769 C C . THR A 1 221 ? 15.142 -9.565 -0.721 1.00 91.50 221 THR A C 1
ATOM 1771 O O . THR A 1 221 ? 16.340 -9.511 -0.982 1.00 91.50 221 THR A O 1
ATOM 1774 N N . GLY A 1 222 ? 14.445 -8.466 -0.422 1.00 88.50 222 GLY A N 1
ATOM 1775 C CA . GLY A 1 222 ? 15.018 -7.123 -0.424 1.00 88.50 222 GLY A CA 1
ATOM 1776 C C . GLY A 1 222 ? 15.376 -6.574 -1.813 1.00 88.50 222 GLY A C 1
ATOM 1777 O O . GLY A 1 222 ? 15.858 -5.445 -1.900 1.00 88.50 222 GLY A O 1
ATOM 1778 N N . SER A 1 223 ? 15.109 -7.296 -2.908 1.00 89.88 223 SER A N 1
ATOM 1779 C CA . SER A 1 223 ? 15.384 -6.839 -4.283 1.00 89.88 223 SER A CA 1
ATOM 1780 C C . SER A 1 223 ? 14.483 -5.683 -4.735 1.00 89.88 223 SER A C 1
ATOM 1782 O O . SER A 1 223 ? 14.840 -4.930 -5.645 1.00 89.88 223 SER A O 1
ATOM 1784 N N . LEU A 1 224 ? 13.340 -5.480 -4.071 1.00 92.38 224 LEU A N 1
ATOM 1785 C CA . LEU A 1 224 ? 12.451 -4.343 -4.291 1.00 92.38 224 LEU A CA 1
ATOM 1786 C C . LEU A 1 224 ? 12.353 -3.452 -3.059 1.00 92.38 224 LEU A C 1
ATOM 1788 O O . LEU A 1 224 ? 12.310 -3.913 -1.924 1.00 92.38 224 LEU A O 1
ATOM 1792 N N . SER A 1 225 ? 12.238 -2.154 -3.324 1.00 91.56 225 SER A N 1
ATOM 1793 C CA . SER A 1 225 ? 11.696 -1.188 -2.372 1.00 91.56 225 SER A CA 1
ATOM 1794 C C . SER A 1 225 ? 10.199 -0.995 -2.604 1.00 91.56 225 SER A C 1
ATOM 1796 O O . SER A 1 225 ? 9.682 -1.191 -3.711 1.00 91.56 225 SER A O 1
ATOM 1798 N N . TRP A 1 226 ? 9.501 -0.502 -1.594 1.00 93.19 226 TRP A N 1
ATOM 1799 C CA . TRP A 1 226 ? 8.088 -0.158 -1.635 1.00 93.19 226 TRP A CA 1
ATOM 1800 C C . TRP A 1 226 ? 7.764 0.876 -2.719 1.00 93.19 226 TRP A C 1
ATOM 1802 O O . TRP A 1 226 ? 6.770 0.764 -3.441 1.00 93.19 226 TRP A O 1
ATOM 1812 N N . SER A 1 227 ? 8.656 1.849 -2.927 1.00 89.94 227 SER A N 1
ATOM 1813 C CA . SER A 1 227 ? 8.549 2.797 -4.045 1.00 89.94 227 SER A CA 1
ATOM 1814 C C . SER A 1 227 ? 8.565 2.106 -5.420 1.00 89.94 227 SER A C 1
ATOM 1816 O O . SER A 1 227 ? 7.853 2.522 -6.339 1.00 89.94 227 SER A O 1
ATOM 1818 N N . THR A 1 228 ? 9.314 1.006 -5.556 1.00 93.12 228 THR A N 1
ATOM 1819 C CA . THR A 1 228 ? 9.361 0.201 -6.784 1.00 93.12 228 THR A CA 1
ATOM 1820 C C . THR A 1 228 ? 8.070 -0.593 -6.967 1.00 93.12 228 THR A C 1
ATOM 1822 O O . THR A 1 228 ? 7.542 -0.633 -8.078 1.00 93.12 228 THR A O 1
ATOM 1825 N N . VAL A 1 229 ? 7.499 -1.141 -5.888 1.00 95.94 229 VAL A N 1
ATOM 1826 C CA . VAL A 1 229 ? 6.173 -1.791 -5.910 1.00 95.94 229 VAL A CA 1
ATOM 1827 C C . VAL A 1 229 ? 5.102 -0.819 -6.418 1.00 95.94 229 VAL A C 1
ATOM 1829 O O . VAL A 1 229 ? 4.358 -1.141 -7.346 1.00 95.94 229 VAL A O 1
ATOM 1832 N N . HIS A 1 230 ? 5.073 0.411 -5.890 1.00 93.88 230 HIS A N 1
ATOM 1833 C CA . HIS A 1 230 ? 4.180 1.470 -6.372 1.00 93.88 230 HIS A CA 1
ATOM 1834 C C . HIS A 1 230 ? 4.330 1.728 -7.876 1.00 93.88 230 HIS A C 1
ATOM 1836 O O . HIS A 1 230 ? 3.329 1.818 -8.595 1.00 93.88 230 HIS A O 1
ATOM 1842 N N . ARG A 1 231 ? 5.574 1.858 -8.351 1.00 93.25 231 ARG A N 1
ATOM 1843 C CA . ARG A 1 231 ? 5.876 2.141 -9.758 1.00 93.25 231 ARG A CA 1
ATOM 1844 C C . ARG A 1 231 ? 5.424 1.001 -10.675 1.00 93.25 231 ARG A C 1
ATOM 1846 O O . ARG A 1 231 ? 4.742 1.257 -11.667 1.00 93.25 231 ARG A O 1
ATOM 1853 N N . ARG A 1 232 ? 5.696 -0.247 -10.287 1.00 95.75 232 ARG A N 1
ATOM 1854 C CA . ARG A 1 232 ? 5.300 -1.446 -11.036 1.00 95.75 232 ARG A CA 1
ATOM 1855 C C . ARG A 1 232 ? 3.793 -1.592 -11.162 1.00 95.75 232 ARG A C 1
ATOM 1857 O O . ARG A 1 232 ? 3.310 -1.851 -12.255 1.00 95.75 232 ARG A O 1
ATOM 1864 N N . ILE A 1 233 ? 3.034 -1.338 -10.098 1.00 95.69 233 ILE A N 1
ATOM 1865 C CA . ILE A 1 233 ? 1.563 -1.355 -10.172 1.00 95.69 233 ILE A CA 1
ATOM 1866 C C . ILE A 1 233 ? 1.061 -0.318 -11.174 1.00 95.69 233 ILE A C 1
ATOM 1868 O O . ILE A 1 233 ? 0.178 -0.603 -11.973 1.00 95.69 233 ILE A O 1
ATOM 1872 N N . VAL A 1 234 ? 1.643 0.881 -11.178 1.00 93.94 234 VAL A N 1
ATOM 1873 C CA . VAL A 1 234 ? 1.278 1.926 -12.142 1.00 93.94 234 VAL A CA 1
ATOM 1874 C C . VAL A 1 234 ? 1.599 1.513 -13.585 1.00 93.94 234 VAL A C 1
ATOM 1876 O O . VAL A 1 234 ? 0.818 1.829 -14.482 1.00 93.94 234 VAL A O 1
ATOM 1879 N N . ALA A 1 235 ? 2.711 0.818 -13.822 1.00 96.44 235 ALA A N 1
ATOM 1880 C CA . ALA A 1 235 ? 3.065 0.291 -15.138 1.00 96.44 235 ALA A CA 1
ATOM 1881 C C . ALA A 1 235 ? 2.122 -0.839 -15.584 1.00 96.44 235 ALA A C 1
ATOM 1883 O O . ALA A 1 235 ? 1.574 -0.786 -16.683 1.00 96.44 235 ALA A O 1
ATOM 1884 N N . VAL A 1 236 ? 1.876 -1.813 -14.706 1.00 97.69 236 VAL A N 1
ATOM 1885 C CA . VAL A 1 236 ? 1.054 -2.991 -15.004 1.00 97.69 236 VAL A CA 1
ATOM 1886 C C . VAL A 1 236 ? -0.428 -2.647 -15.140 1.00 97.69 236 VAL A C 1
ATOM 1888 O O . VAL A 1 236 ? -1.101 -3.259 -15.953 1.00 97.69 236 VAL A O 1
ATOM 1891 N N . VAL A 1 237 ? -0.941 -1.630 -14.442 1.00 96.38 237 VAL A N 1
ATOM 1892 C CA . VAL A 1 237 ? -2.309 -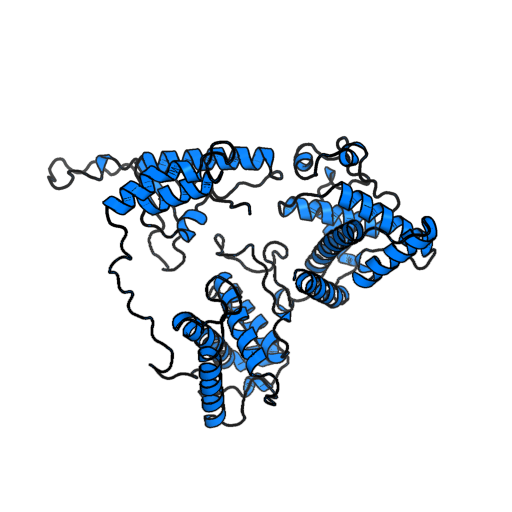1.128 -14.677 1.00 96.38 237 VAL A CA 1
ATOM 1893 C C . VAL A 1 237 ? -2.469 -0.555 -16.090 1.00 96.38 237 VAL A C 1
ATOM 1895 O O . VAL A 1 237 ? -3.504 -0.765 -16.716 1.00 96.38 237 VAL A O 1
ATOM 1898 N N . GLU A 1 238 ? -1.466 0.153 -16.628 1.00 95.81 238 GLU A N 1
ATOM 1899 C CA . GLU A 1 238 ? -1.535 0.587 -18.035 1.00 95.81 238 GLU A CA 1
ATOM 1900 C C . GLU A 1 238 ? -1.415 -0.603 -18.992 1.00 95.81 238 GLU A C 1
ATOM 1902 O O . GLU A 1 238 ? -2.068 -0.611 -20.031 1.00 95.81 238 GLU A O 1
ATOM 1907 N N . PHE A 1 239 ? -0.607 -1.610 -18.648 1.00 97.88 239 PHE A N 1
ATOM 1908 C CA . PHE A 1 239 ? -0.487 -2.824 -19.452 1.00 97.88 239 PHE A CA 1
ATOM 1909 C C . PHE A 1 239 ? -1.794 -3.623 -19.484 1.00 97.88 239 PHE A C 1
ATOM 1911 O O . PHE A 1 239 ? -2.259 -3.974 -20.559 1.00 97.88 239 PHE A O 1
ATOM 1918 N N . ASP A 1 240 ? -2.443 -3.820 -18.338 1.00 97.25 240 ASP A N 1
ATOM 1919 C CA . ASP A 1 240 ? -3.768 -4.439 -18.222 1.00 97.25 240 ASP A CA 1
ATOM 1920 C C . ASP A 1 240 ? -4.810 -3.720 -19.090 1.00 97.25 240 ASP A C 1
ATOM 1922 O O . ASP A 1 240 ? -5.500 -4.345 -19.893 1.00 97.25 240 ASP A O 1
ATOM 1926 N N . GLY A 1 241 ? -4.851 -2.385 -19.010 1.00 95.50 241 GLY A N 1
ATOM 1927 C CA . GLY A 1 241 ? -5.715 -1.573 -19.867 1.00 95.50 241 GLY A CA 1
ATOM 1928 C C . GLY A 1 241 ? -5.404 -1.723 -21.360 1.00 95.50 241 GLY A C 1
ATOM 1929 O O . GLY A 1 241 ? -6.323 -1.706 -22.174 1.00 95.50 241 GLY A O 1
ATOM 1930 N N . PHE A 1 242 ? -4.131 -1.897 -21.728 1.00 96.44 242 PHE A N 1
ATOM 1931 C CA . PHE A 1 242 ? -3.712 -2.161 -23.106 1.00 96.44 242 PHE A CA 1
ATOM 1932 C C . PHE A 1 242 ? -4.121 -3.558 -23.596 1.00 96.44 242 PHE A C 1
ATOM 1934 O O . PHE A 1 242 ? -4.495 -3.692 -24.761 1.00 96.44 242 PHE A O 1
ATOM 1941 N N . LEU A 1 243 ? -4.070 -4.577 -22.731 1.00 95.88 243 LEU A N 1
ATOM 1942 C CA . LEU A 1 243 ? -4.513 -5.939 -23.049 1.00 95.88 243 LEU A CA 1
ATOM 1943 C C . LEU A 1 243 ? -6.039 -6.045 -23.203 1.00 95.88 243 LEU A C 1
ATOM 1945 O O . LEU A 1 243 ? -6.531 -6.958 -23.870 1.00 95.88 243 LEU A O 1
ATOM 1949 N N . GLY A 1 244 ? -6.790 -5.109 -22.615 1.00 93.12 244 GLY A N 1
ATOM 1950 C CA . GLY A 1 244 ? -8.247 -5.060 -22.691 1.00 93.12 244 GLY A CA 1
ATOM 1951 C C . GLY A 1 244 ? -8.774 -5.160 -24.128 1.00 93.12 244 GLY A C 1
ATOM 1952 O O . GLY A 1 244 ? -8.447 -4.343 -24.985 1.00 93.12 244 GLY A O 1
ATOM 1953 N N . GLY A 1 245 ? -9.605 -6.173 -24.393 1.00 84.06 245 GLY A N 1
ATOM 1954 C CA . GLY A 1 245 ? -10.231 -6.397 -25.702 1.00 84.06 245 GLY A CA 1
ATOM 1955 C C . GLY A 1 245 ? -9.340 -7.058 -26.764 1.00 84.06 245 GLY A C 1
ATOM 1956 O O . GLY A 1 245 ? -9.806 -7.254 -27.881 1.00 84.06 245 GLY A O 1
ATOM 1957 N N . ARG A 1 246 ? -8.094 -7.435 -26.439 1.00 91.06 246 ARG A N 1
ATOM 1958 C CA . ARG A 1 246 ? -7.151 -8.081 -27.378 1.00 91.06 246 ARG A CA 1
ATOM 1959 C C . ARG A 1 246 ? -7.176 -9.614 -27.366 1.00 91.06 246 ARG A C 1
ATOM 1961 O O . ARG A 1 246 ? -6.373 -10.226 -28.057 1.00 91.06 246 ARG A O 1
ATOM 1968 N N . GLY A 1 247 ? -8.065 -10.230 -26.583 1.00 86.00 247 GLY A N 1
ATOM 1969 C CA . GLY A 1 247 ? -8.210 -11.691 -26.531 1.00 86.00 247 GLY A CA 1
ATOM 1970 C C . GLY A 1 247 ? -6.999 -12.429 -25.951 1.00 86.00 247 GLY A C 1
ATOM 1971 O O . GLY A 1 247 ? -6.771 -13.578 -26.301 1.00 86.00 247 GLY A O 1
ATOM 1972 N N . VAL A 1 248 ? -6.204 -11.783 -25.089 1.00 91.50 248 VAL A N 1
ATOM 1973 C CA . VAL A 1 248 ? -5.064 -12.440 -24.435 1.00 91.50 248 VAL A CA 1
ATOM 1974 C C . VAL A 1 248 ? -5.569 -13.401 -23.363 1.00 91.50 248 VAL A C 1
ATOM 1976 O O . VAL A 1 248 ? -6.103 -12.979 -22.338 1.00 91.50 248 VAL A O 1
ATOM 1979 N N . GLU A 1 249 ? -5.390 -14.695 -23.614 1.00 87.38 249 GLU A N 1
ATOM 1980 C CA . GLU A 1 249 ? -5.961 -15.767 -22.792 1.00 87.38 249 GLU A CA 1
ATOM 1981 C C . GLU A 1 249 ? -5.170 -16.040 -21.510 1.00 87.38 249 GLU A C 1
ATOM 1983 O O . GLU A 1 249 ? -5.734 -16.500 -20.519 1.00 87.38 249 GLU A O 1
ATOM 1988 N N . GLY A 1 250 ? -3.874 -15.725 -21.490 1.00 93.56 250 GLY A N 1
ATOM 1989 C CA . GLY A 1 250 ? -3.027 -16.077 -20.360 1.00 93.56 250 GLY A CA 1
ATOM 1990 C C . GLY A 1 250 ? -1.661 -15.400 -20.346 1.00 93.56 250 GLY A C 1
ATOM 1991 O O . GLY A 1 250 ? -1.360 -14.557 -21.196 1.00 93.56 250 GLY A O 1
ATOM 1992 N N . PRO A 1 251 ? -0.813 -15.769 -19.371 1.00 95.88 251 PRO A N 1
ATOM 1993 C CA . PRO A 1 251 ? 0.459 -15.099 -19.120 1.00 95.88 251 PRO A CA 1
ATOM 1994 C C . PRO A 1 251 ? 1.471 -15.216 -20.261 1.00 95.88 251 PRO A C 1
ATOM 1996 O O . PRO A 1 251 ? 2.371 -14.394 -20.351 1.00 95.88 251 PRO A O 1
ATOM 1999 N N . TRP A 1 252 ? 1.336 -16.186 -21.166 1.00 94.75 252 TRP A N 1
ATOM 2000 C CA . TRP A 1 252 ? 2.229 -16.309 -22.324 1.00 94.75 252 TRP A CA 1
ATOM 2001 C C . TRP A 1 252 ? 1.994 -15.235 -23.396 1.00 94.75 252 TRP A C 1
ATOM 2003 O O . TRP A 1 252 ? 2.784 -15.148 -24.332 1.00 94.75 252 TRP A O 1
ATOM 2013 N N . LEU A 1 253 ? 0.968 -14.387 -23.242 1.00 94.69 253 LEU A N 1
ATOM 2014 C CA . LEU A 1 253 ? 0.584 -13.290 -24.136 1.00 94.69 253 LEU A CA 1
ATOM 2015 C C . LEU A 1 253 ? 0.109 -13.734 -25.526 1.00 94.69 253 LEU A C 1
ATOM 2017 O O . LEU A 1 253 ? -1.040 -13.489 -25.881 1.00 94.69 253 LEU A O 1
ATOM 2021 N N . VAL A 1 254 ? 0.993 -14.349 -26.312 1.00 92.06 254 VAL A N 1
ATOM 2022 C CA . VAL A 1 254 ? 0.764 -14.815 -27.686 1.00 92.06 254 VAL A CA 1
ATOM 2023 C C . VAL A 1 254 ? 1.485 -16.152 -27.874 1.00 92.06 254 VAL A C 1
ATOM 2025 O O . VAL A 1 254 ? 2.548 -16.365 -27.300 1.00 92.06 254 VAL A O 1
ATOM 2028 N N . ASP A 1 255 ? 0.935 -17.064 -28.678 1.00 85.75 255 ASP A N 1
ATOM 2029 C CA . ASP A 1 255 ? 1.467 -18.432 -28.815 1.00 85.75 255 ASP A CA 1
ATOM 2030 C C . ASP A 1 255 ? 2.828 -18.531 -29.526 1.00 85.75 255 ASP A C 1
ATOM 2032 O O . ASP A 1 255 ? 3.487 -19.565 -29.443 1.00 85.75 255 ASP A O 1
ATOM 2036 N N . HIS A 1 256 ? 3.263 -17.482 -30.232 1.00 84.62 256 HIS A N 1
ATOM 2037 C CA . HIS A 1 256 ? 4.513 -17.483 -30.991 1.00 84.62 256 HIS A CA 1
ATOM 2038 C C . HIS A 1 256 ? 5.392 -16.268 -30.666 1.00 84.62 256 HIS A C 1
ATOM 2040 O O . HIS A 1 256 ? 4.918 -15.133 -30.580 1.00 84.62 256 HIS A O 1
ATOM 2046 N N . ALA A 1 257 ? 6.708 -16.487 -30.586 1.00 81.50 257 ALA A N 1
ATOM 2047 C CA . ALA A 1 257 ? 7.680 -15.484 -30.139 1.00 81.50 257 ALA A CA 1
ATOM 2048 C C . ALA A 1 257 ? 7.658 -14.166 -30.939 1.00 81.50 257 ALA A C 1
ATOM 2050 O O . ALA A 1 257 ? 7.763 -13.074 -30.375 1.00 81.50 257 ALA A O 1
ATOM 2051 N N . ALA A 1 258 ? 7.473 -14.243 -32.263 1.00 84.38 258 ALA A N 1
ATOM 2052 C CA . ALA A 1 258 ? 7.349 -13.050 -33.107 1.00 84.38 258 ALA A CA 1
ATOM 2053 C C . ALA A 1 258 ? 6.118 -12.195 -32.741 1.00 84.38 258 ALA A C 1
ATOM 2055 O O . ALA A 1 258 ? 6.168 -10.969 -32.835 1.00 84.38 258 ALA A O 1
ATOM 2056 N N . GLY A 1 259 ? 5.039 -12.838 -32.287 1.00 90.62 259 GLY A N 1
ATOM 2057 C CA . GLY A 1 259 ? 3.797 -12.197 -31.867 1.00 90.62 259 GLY A CA 1
ATOM 2058 C C . GLY A 1 259 ? 3.952 -11.492 -30.527 1.00 90.62 259 GLY A C 1
ATOM 2059 O O . GLY A 1 259 ? 3.540 -10.342 -30.399 1.00 90.62 259 GLY A O 1
ATOM 2060 N N . THR A 1 260 ? 4.653 -12.114 -29.574 1.00 93.00 260 THR A N 1
ATOM 2061 C CA . THR A 1 260 ? 5.015 -11.483 -28.293 1.00 93.00 260 THR A CA 1
ATOM 2062 C C . THR A 1 260 ? 5.789 -10.188 -28.523 1.00 93.00 260 THR A C 1
ATOM 2064 O O . THR A 1 260 ? 5.435 -9.136 -27.989 1.00 93.00 260 THR A O 1
ATOM 2067 N N . ARG A 1 261 ? 6.808 -10.220 -29.391 1.00 92.06 261 ARG A N 1
ATOM 2068 C CA . ARG A 1 261 ? 7.583 -9.019 -29.727 1.00 92.06 261 ARG A CA 1
ATOM 2069 C C . ARG A 1 261 ? 6.723 -7.931 -30.376 1.00 92.06 261 ARG A C 1
ATOM 2071 O O . ARG A 1 261 ? 6.834 -6.768 -29.990 1.00 92.06 261 ARG A O 1
ATOM 2078 N N . ALA A 1 262 ? 5.891 -8.291 -31.353 1.00 94.31 262 ALA A N 1
ATOM 2079 C CA . ALA A 1 262 ? 5.004 -7.342 -32.023 1.00 94.31 262 ALA A CA 1
ATOM 2080 C C . ALA A 1 262 ? 4.044 -6.670 -31.026 1.00 94.31 262 ALA A C 1
ATOM 2082 O O . ALA A 1 262 ? 3.958 -5.442 -30.992 1.00 94.31 262 ALA A O 1
ATOM 2083 N N . LEU A 1 263 ? 3.426 -7.457 -30.139 1.00 96.06 263 LEU A N 1
ATOM 2084 C CA . LEU A 1 263 ? 2.529 -6.965 -29.093 1.00 96.06 263 LEU A CA 1
ATOM 2085 C C . LEU A 1 263 ? 3.220 -5.952 -28.168 1.00 96.06 263 LEU A C 1
ATOM 2087 O O . LEU A 1 263 ? 2.648 -4.910 -27.848 1.00 96.06 263 LEU A O 1
ATOM 2091 N N . MET A 1 264 ? 4.461 -6.218 -27.756 1.00 96.50 264 MET A N 1
ATOM 2092 C CA . MET A 1 264 ? 5.187 -5.313 -26.860 1.00 96.50 264 MET A CA 1
ATOM 2093 C C . MET A 1 264 ? 5.654 -4.028 -27.556 1.00 96.50 264 MET A C 1
ATOM 2095 O O . MET A 1 264 ? 5.666 -2.960 -26.939 1.00 96.50 264 MET A O 1
ATOM 2099 N N . LEU A 1 265 ? 5.960 -4.075 -28.856 1.00 95.94 265 LEU A N 1
ATOM 2100 C CA . LEU A 1 265 ? 6.204 -2.863 -29.645 1.00 95.94 265 LEU A CA 1
ATOM 2101 C C . LEU A 1 265 ? 4.926 -2.028 -29.819 1.00 95.94 265 LEU A C 1
ATOM 2103 O O . LEU A 1 265 ? 4.986 -0.797 -29.735 1.00 95.94 265 LEU A O 1
ATOM 2107 N N . GLU A 1 266 ? 3.767 -2.668 -29.985 1.00 97.06 266 GLU A N 1
ATOM 2108 C CA . GLU A 1 266 ? 2.472 -1.981 -29.965 1.00 97.06 266 GLU A CA 1
ATOM 2109 C C . GLU A 1 266 ? 2.180 -1.350 -28.601 1.00 97.06 266 GLU A C 1
ATOM 2111 O O . GLU A 1 266 ? 1.726 -0.205 -28.544 1.00 97.06 266 GLU A O 1
ATOM 2116 N N . PHE A 1 267 ? 2.493 -2.041 -27.501 1.00 97.31 267 PHE A N 1
ATOM 2117 C CA . PHE A 1 267 ? 2.375 -1.478 -26.155 1.00 97.31 267 PHE A CA 1
ATOM 2118 C C . PHE A 1 267 ? 3.266 -0.241 -25.981 1.00 97.31 267 PHE A C 1
ATOM 2120 O O . PHE A 1 267 ? 2.818 0.791 -25.475 1.00 97.31 267 PHE A O 1
ATOM 2127 N N . LEU A 1 268 ? 4.509 -0.281 -26.467 1.00 96.94 268 LEU A N 1
ATOM 2128 C CA . LEU A 1 268 ? 5.394 0.885 -26.462 1.00 96.94 268 LEU A CA 1
ATOM 2129 C C . LEU A 1 268 ? 4.824 2.044 -27.300 1.00 96.94 268 LEU A C 1
ATOM 2131 O O . LEU A 1 268 ? 4.897 3.205 -26.885 1.00 96.94 268 LEU A O 1
ATOM 2135 N N . GLY A 1 269 ? 4.224 1.743 -28.455 1.00 96.31 269 GLY A N 1
ATOM 2136 C CA . GLY A 1 269 ? 3.480 2.710 -29.266 1.00 96.31 269 GLY A CA 1
ATOM 2137 C C . GLY A 1 269 ? 2.304 3.331 -28.505 1.00 96.31 269 GLY A C 1
ATOM 2138 O O . GLY A 1 269 ? 2.162 4.556 -28.477 1.00 96.31 269 GLY A O 1
ATOM 2139 N N . HIS A 1 270 ? 1.521 2.505 -27.807 1.00 95.81 270 HIS A N 1
ATOM 2140 C CA . HIS A 1 270 ? 0.423 2.938 -26.944 1.00 95.81 270 HIS A CA 1
ATOM 2141 C C . HIS A 1 270 ? 0.910 3.896 -25.846 1.00 95.81 270 HIS A C 1
ATOM 2143 O O . HIS A 1 270 ? 0.353 4.983 -25.684 1.00 95.81 270 HIS A O 1
ATOM 2149 N N . LEU A 1 271 ? 2.000 3.559 -25.147 1.00 95.69 271 LEU A N 1
ATOM 2150 C CA . LEU A 1 271 ? 2.591 4.423 -24.118 1.00 95.69 271 LEU A CA 1
ATOM 2151 C C . LEU A 1 271 ? 3.052 5.777 -24.680 1.00 95.69 271 LEU A C 1
ATOM 2153 O O . LEU A 1 271 ? 2.869 6.805 -24.028 1.00 95.69 271 LEU A O 1
ATOM 2157 N N . ARG A 1 272 ? 3.618 5.808 -25.893 1.00 94.56 272 ARG A N 1
ATOM 2158 C CA . ARG A 1 272 ? 4.038 7.057 -26.563 1.00 94.56 272 ARG A CA 1
ATOM 2159 C C . ARG A 1 272 ? 2.856 7.949 -26.950 1.00 94.56 272 ARG A C 1
ATOM 2161 O O . ARG A 1 272 ? 2.997 9.173 -26.962 1.00 94.56 272 ARG A O 1
ATOM 2168 N N . ALA A 1 273 ? 1.711 7.351 -27.274 1.00 93.56 273 ALA A N 1
ATOM 2169 C CA . ALA A 1 273 ? 0.484 8.068 -27.613 1.00 93.56 273 ALA A CA 1
ATOM 2170 C C . ALA A 1 273 ? -0.330 8.484 -26.375 1.00 93.56 273 ALA A C 1
ATOM 2172 O O . ALA A 1 273 ? -1.176 9.375 -26.467 1.00 93.56 273 ALA A O 1
ATOM 2173 N N . ARG A 1 274 ? -0.076 7.865 -25.216 1.00 91.25 274 ARG A N 1
ATOM 2174 C CA . ARG A 1 274 ? -0.838 8.079 -23.986 1.00 91.25 274 ARG A CA 1
ATOM 2175 C C . ARG A 1 274 ? -0.750 9.540 -23.511 1.00 91.25 274 ARG A C 1
ATOM 2177 O O . ARG A 1 274 ? 0.356 10.035 -23.257 1.00 91.25 274 ARG A O 1
ATOM 2184 N N . PRO A 1 275 ? -1.890 10.234 -23.332 1.00 90.44 275 PRO A N 1
ATOM 2185 C CA . PRO A 1 275 ? -1.895 11.549 -22.718 1.00 90.44 275 PRO A CA 1
ATOM 2186 C C . PRO A 1 275 ? -1.781 11.449 -21.193 1.00 90.44 275 PRO A C 1
ATOM 2188 O O . PRO A 1 275 ? -2.306 10.540 -20.548 1.00 90.44 275 PRO A O 1
ATOM 2191 N N . VAL A 1 276 ? -1.128 12.439 -20.599 1.00 88.56 276 VAL A N 1
ATOM 2192 C CA . VAL A 1 276 ? -1.117 12.691 -19.164 1.00 88.56 276 VAL A CA 1
ATOM 2193 C C . VAL A 1 276 ? -2.533 13.067 -18.733 1.00 88.56 276 VAL A C 1
ATOM 2195 O O . VAL A 1 276 ? -3.139 13.986 -19.281 1.00 88.56 276 VAL A O 1
ATOM 2198 N N . THR A 1 277 ? -3.058 12.380 -17.722 1.00 83.31 277 THR A N 1
ATOM 2199 C CA . THR A 1 277 ? -4.438 12.587 -17.251 1.00 83.31 277 THR A CA 1
ATOM 2200 C C . THR A 1 277 ? -4.552 13.574 -16.093 1.00 83.31 277 THR A C 1
ATOM 2202 O O . THR A 1 277 ? -5.661 13.966 -15.735 1.00 83.31 277 THR A O 1
ATOM 2205 N N . ARG A 1 278 ? -3.431 13.935 -15.451 1.00 76.69 278 ARG A N 1
ATOM 2206 C CA . ARG A 1 278 ? -3.413 14.760 -14.235 1.00 76.69 278 ARG A CA 1
ATOM 2207 C C . ARG A 1 278 ? -2.200 15.683 -14.173 1.00 76.69 278 ARG A C 1
ATOM 2209 O O . ARG A 1 278 ? -1.111 15.329 -14.614 1.00 76.69 278 ARG A O 1
ATOM 2216 N N . GLY A 1 279 ? -2.383 16.824 -13.511 1.00 80.94 279 GLY A N 1
ATOM 2217 C CA . GLY A 1 279 ? -1.332 17.807 -13.248 1.00 80.94 279 GLY A CA 1
ATOM 2218 C C . GLY A 1 279 ? -1.169 18.837 -14.366 1.00 80.94 279 GLY A C 1
ATOM 2219 O O . GLY A 1 279 ? -1.947 18.883 -15.316 1.00 80.94 279 GLY A O 1
ATOM 2220 N N . ARG A 1 280 ? -0.132 19.673 -14.263 1.00 80.69 280 ARG A N 1
ATOM 2221 C CA . ARG A 1 280 ? 0.101 20.816 -15.169 1.00 80.69 280 ARG A CA 1
ATOM 2222 C C . ARG A 1 280 ? 0.212 20.428 -16.651 1.00 80.69 280 ARG A C 1
ATOM 2224 O O . ARG A 1 280 ? -0.086 21.236 -17.517 1.00 80.69 280 ARG A O 1
ATOM 2231 N N . ARG A 1 281 ? 0.630 19.192 -16.939 1.00 85.25 281 ARG A N 1
ATOM 2232 C CA . ARG A 1 281 ? 0.806 18.658 -18.301 1.00 85.25 281 ARG A CA 1
ATOM 2233 C C . ARG A 1 281 ? -0.402 17.866 -18.812 1.00 85.25 281 ARG A C 1
ATOM 2235 O O . ARG A 1 281 ? -0.255 17.112 -19.767 1.00 85.25 281 ARG A O 1
ATOM 2242 N N . THR A 1 282 ? -1.569 17.988 -18.177 1.00 89.44 282 THR A N 1
ATOM 2243 C CA . THR A 1 282 ? -2.784 17.265 -18.597 1.00 89.44 282 THR A CA 1
ATOM 2244 C C . THR A 1 282 ? -3.068 17.487 -20.086 1.00 89.44 282 THR A C 1
ATOM 2246 O O . THR A 1 282 ? -2.953 18.604 -20.581 1.00 89.44 282 THR A O 1
ATOM 2249 N N . GLY A 1 283 ? -3.389 16.411 -20.806 1.00 88.06 283 GLY A N 1
ATOM 2250 C CA . GLY A 1 283 ? -3.615 16.414 -22.256 1.00 88.06 283 GLY A CA 1
ATOM 2251 C C . GLY A 1 283 ? -2.346 16.281 -23.108 1.00 88.06 283 GLY A C 1
ATOM 2252 O O . GLY A 1 283 ? -2.438 15.903 -24.272 1.00 88.06 283 GLY A O 1
ATOM 2253 N N . GLN A 1 284 ? -1.153 16.515 -22.550 1.00 90.12 284 GLN A N 1
ATOM 2254 C CA . GLN A 1 284 ? 0.115 16.312 -23.262 1.00 90.12 284 GLN A CA 1
ATOM 2255 C C . GLN A 1 284 ? 0.545 14.844 -23.246 1.00 90.12 284 GLN A C 1
ATOM 2257 O O . GLN A 1 284 ? 0.130 14.085 -22.379 1.00 90.12 284 GLN A O 1
ATOM 2262 N N . ARG A 1 285 ? 1.447 14.446 -24.148 1.00 91.62 285 ARG A N 1
ATOM 2263 C CA . ARG A 1 285 ? 2.036 13.094 -24.152 1.00 91.62 285 ARG A CA 1
ATOM 2264 C C . ARG A 1 285 ? 2.910 12.836 -22.919 1.00 91.62 285 ARG A C 1
ATOM 2266 O O . ARG A 1 285 ? 3.513 13.765 -22.366 1.00 91.62 285 ARG A O 1
ATOM 2273 N N . LEU A 1 286 ? 3.013 11.563 -22.524 1.00 90.38 286 LEU A N 1
ATOM 2274 C CA . LEU A 1 286 ? 3.970 11.111 -21.509 1.00 90.38 286 LEU A CA 1
ATOM 2275 C C . LEU A 1 286 ? 5.406 11.542 -21.858 1.00 90.38 286 LEU A C 1
ATOM 2277 O O . LEU A 1 286 ? 5.792 11.602 -23.026 1.00 90.38 286 LEU A O 1
ATOM 2281 N N . SER A 1 287 ? 6.216 11.839 -20.834 1.00 89.56 287 SER A N 1
ATOM 2282 C CA . SER A 1 287 ? 7.645 12.099 -21.045 1.00 89.56 287 SER A CA 1
ATOM 2283 C C . SER A 1 287 ? 8.368 10.831 -21.526 1.00 89.56 287 SER A C 1
ATOM 2285 O O . SER A 1 287 ? 7.955 9.732 -21.145 1.00 89.56 287 SER A O 1
ATOM 2287 N N . PRO A 1 288 ? 9.472 10.958 -22.290 1.00 90.12 288 PRO A N 1
ATOM 2288 C CA . PRO A 1 288 ? 10.297 9.815 -22.693 1.00 90.12 288 PRO A CA 1
ATOM 2289 C C . PRO A 1 288 ? 10.693 8.913 -21.517 1.00 90.12 288 PRO A C 1
ATOM 2291 O O . PRO A 1 288 ? 10.568 7.697 -21.604 1.00 90.12 288 PRO A O 1
ATOM 2294 N N . GLU A 1 289 ? 11.064 9.515 -20.385 1.00 89.44 289 GLU A N 1
ATOM 2295 C CA . GLU A 1 289 ? 11.391 8.804 -19.145 1.00 89.44 289 GLU A CA 1
ATOM 2296 C C . GLU A 1 289 ? 10.193 8.033 -18.570 1.00 89.44 289 GLU A C 1
ATOM 2298 O O . GLU A 1 289 ? 10.330 6.883 -18.163 1.00 89.44 289 GLU A O 1
ATOM 2303 N N . SER A 1 290 ? 8.993 8.625 -18.571 1.00 91.00 290 SER A N 1
ATOM 2304 C CA . SER A 1 290 ? 7.786 7.935 -18.093 1.00 91.00 290 SER A CA 1
ATOM 2305 C C . SER A 1 290 ? 7.432 6.739 -18.975 1.00 91.00 290 SER A C 1
ATOM 2307 O O . SER A 1 290 ? 7.003 5.707 -18.461 1.00 91.00 290 SER A O 1
ATOM 2309 N N . VAL A 1 291 ? 7.603 6.874 -20.295 1.00 94.62 291 VAL A N 1
ATOM 2310 C CA . VAL A 1 291 ? 7.420 5.774 -21.251 1.00 94.62 291 VAL A CA 1
ATOM 2311 C C . VAL A 1 291 ? 8.450 4.675 -20.988 1.00 94.62 291 VAL A C 1
ATOM 2313 O O . VAL A 1 291 ? 8.068 3.516 -20.852 1.00 94.62 291 VAL A O 1
ATOM 2316 N N . GLN A 1 292 ? 9.731 5.039 -20.852 1.00 93.81 292 GLN A N 1
ATOM 2317 C CA . GLN A 1 292 ? 10.816 4.102 -20.559 1.00 93.81 292 GLN A CA 1
ATOM 2318 C C . GLN A 1 292 ? 10.558 3.324 -19.263 1.00 93.81 292 GLN A C 1
ATOM 2320 O O . GLN A 1 292 ? 10.616 2.099 -19.280 1.00 93.81 292 GLN A O 1
ATOM 2325 N N . HIS A 1 293 ? 10.243 4.006 -18.156 1.00 92.69 293 HIS A N 1
ATOM 2326 C CA . HIS A 1 293 ? 9.995 3.348 -16.871 1.00 92.69 293 HIS A CA 1
ATOM 2327 C C . HIS A 1 293 ? 8.822 2.368 -16.941 1.00 92.69 293 HIS A C 1
ATOM 2329 O O . HIS A 1 293 ? 8.952 1.245 -16.471 1.00 92.69 293 HIS A O 1
ATOM 2335 N N . ARG A 1 294 ? 7.700 2.748 -17.566 1.00 95.38 294 ARG A N 1
ATOM 2336 C CA . ARG A 1 294 ? 6.527 1.863 -17.672 1.00 95.38 294 ARG A CA 1
ATOM 2337 C C . ARG A 1 294 ? 6.801 0.634 -18.532 1.00 95.38 294 ARG A C 1
ATOM 2339 O O . ARG A 1 294 ? 6.433 -0.466 -18.140 1.00 95.38 294 ARG A O 1
ATOM 2346 N N . ALA A 1 295 ? 7.451 0.816 -19.680 1.00 96.38 295 ALA A N 1
ATOM 2347 C CA . ALA A 1 295 ? 7.813 -0.293 -20.556 1.00 96.38 295 ALA A CA 1
ATOM 2348 C C . ALA A 1 295 ? 8.819 -1.237 -19.876 1.00 96.38 295 ALA A C 1
ATOM 2350 O O . ALA A 1 295 ? 8.631 -2.451 -19.895 1.00 96.38 295 ALA A O 1
ATOM 2351 N N . SER A 1 296 ? 9.840 -0.672 -19.224 1.00 95.25 296 SER A N 1
ATOM 2352 C CA . SER A 1 296 ? 10.868 -1.434 -18.515 1.00 95.25 296 SER A CA 1
ATOM 2353 C C . SER A 1 296 ? 10.312 -2.162 -17.292 1.00 95.25 296 SER A C 1
ATOM 2355 O O . SER A 1 296 ? 10.653 -3.316 -17.086 1.00 95.25 296 SER A O 1
ATOM 2357 N N . ASP A 1 297 ? 9.411 -1.563 -16.509 1.00 96.81 297 ASP A N 1
ATOM 2358 C CA . ASP A 1 297 ? 8.820 -2.240 -15.346 1.00 96.81 297 ASP A CA 1
ATOM 2359 C C . ASP A 1 297 ? 7.974 -3.465 -15.752 1.00 96.81 297 ASP A C 1
ATOM 2361 O O . ASP A 1 297 ? 7.960 -4.453 -15.019 1.00 96.81 297 ASP A O 1
ATOM 2365 N N . VAL A 1 298 ? 7.305 -3.431 -16.916 1.00 97.88 298 VAL A N 1
ATOM 2366 C CA . VAL A 1 298 ? 6.585 -4.599 -17.465 1.00 97.88 298 VAL A CA 1
ATOM 2367 C C . VAL A 1 298 ? 7.563 -5.664 -17.966 1.00 97.88 298 VAL A C 1
ATOM 2369 O O . VAL A 1 298 ? 7.377 -6.840 -17.672 1.00 97.88 298 VAL A O 1
ATOM 2372 N N . GLU A 1 299 ? 8.628 -5.273 -18.669 1.00 96.75 299 GLU A N 1
ATOM 2373 C CA . GLU A 1 299 ? 9.688 -6.201 -19.089 1.00 96.75 299 GLU A CA 1
ATOM 2374 C C . GLU A 1 299 ? 10.365 -6.873 -17.889 1.00 96.75 299 GLU A C 1
ATOM 2376 O O . GLU A 1 299 ? 10.495 -8.088 -17.856 1.00 96.75 299 GLU A O 1
ATOM 2381 N N . GLN A 1 300 ? 10.712 -6.109 -16.852 1.00 96.88 300 GLN A N 1
ATOM 2382 C CA . GLN A 1 300 ? 11.301 -6.636 -15.620 1.00 96.88 300 GLN A CA 1
ATOM 2383 C C . GLN A 1 300 ? 10.335 -7.546 -14.852 1.00 96.88 300 GLN A C 1
ATOM 2385 O O . GLN A 1 300 ? 10.772 -8.465 -14.164 1.00 96.88 300 GLN A O 1
ATOM 2390 N N . PHE A 1 301 ? 9.022 -7.307 -14.952 1.00 98.06 301 PHE A N 1
ATOM 2391 C CA . PHE A 1 301 ? 8.021 -8.245 -14.450 1.00 98.06 301 PHE A CA 1
ATOM 2392 C C . PHE A 1 301 ? 8.095 -9.584 -15.184 1.00 98.06 301 PHE A C 1
ATOM 2394 O O . PHE A 1 301 ? 8.206 -10.613 -14.525 1.00 98.06 301 PHE A O 1
ATOM 2401 N N . TYR A 1 302 ? 8.102 -9.582 -16.515 1.00 98.06 302 TYR A N 1
ATOM 2402 C CA . TYR A 1 302 ? 8.164 -10.823 -17.287 1.00 98.06 302 TYR A CA 1
ATOM 2403 C C . TYR A 1 302 ? 9.511 -11.537 -17.220 1.00 98.06 302 TYR A C 1
ATOM 2405 O O . TYR A 1 302 ? 9.520 -12.764 -17.176 1.00 98.06 302 TYR A O 1
ATOM 2413 N N . LEU A 1 303 ? 10.622 -10.806 -17.127 1.00 97.50 303 LEU A N 1
ATOM 2414 C CA . LEU A 1 303 ? 11.940 -11.375 -16.853 1.00 97.50 303 LEU A CA 1
ATOM 2415 C C . LEU A 1 303 ? 11.909 -12.200 -15.564 1.00 97.50 303 LEU A C 1
ATOM 2417 O O . LEU A 1 303 ? 12.172 -13.397 -15.591 1.00 97.50 303 LEU A O 1
ATOM 2421 N N . PHE A 1 304 ? 11.456 -11.594 -14.464 1.00 97.69 304 PHE A N 1
ATOM 2422 C CA . PHE A 1 304 ? 11.323 -12.295 -13.191 1.00 97.69 304 PHE A CA 1
ATOM 2423 C C . PHE A 1 304 ? 10.389 -13.511 -13.281 1.00 97.69 304 PHE A C 1
ATOM 2425 O O . PHE A 1 304 ? 10.721 -14.580 -12.769 1.00 97.69 304 PHE A O 1
ATOM 2432 N N . MET A 1 305 ? 9.224 -13.371 -13.923 1.00 98.12 305 MET A N 1
ATOM 2433 C CA . MET A 1 305 ? 8.281 -14.487 -14.054 1.00 98.12 305 MET A CA 1
ATOM 2434 C C . MET A 1 305 ? 8.853 -15.624 -14.908 1.00 98.12 305 MET A C 1
ATOM 2436 O O . MET A 1 305 ? 8.563 -16.782 -14.629 1.00 98.12 305 MET A O 1
ATOM 2440 N N . THR A 1 306 ? 9.678 -15.311 -15.909 1.00 97.62 306 THR A N 1
ATOM 2441 C CA . THR A 1 306 ? 10.355 -16.305 -16.755 1.00 97.62 306 THR A CA 1
ATOM 2442 C C . THR A 1 306 ? 11.412 -17.065 -15.958 1.00 97.62 306 THR A C 1
ATOM 2444 O O . THR A 1 306 ? 11.424 -18.295 -15.990 1.00 97.62 306 THR A O 1
ATOM 2447 N N . ASP A 1 307 ? 12.226 -16.351 -15.175 1.00 97.38 307 ASP A N 1
ATOM 2448 C CA . ASP A 1 307 ? 13.267 -16.939 -14.321 1.00 97.38 307 ASP A CA 1
ATOM 2449 C C . ASP A 1 307 ? 12.688 -17.809 -13.193 1.00 97.38 307 ASP A C 1
ATOM 2451 O O . ASP A 1 307 ? 13.364 -18.695 -12.675 1.00 97.38 307 ASP A O 1
ATOM 2455 N N . ASN A 1 308 ? 11.428 -17.576 -12.811 1.00 97.31 308 ASN A N 1
ATOM 2456 C CA . ASN A 1 308 ? 10.778 -18.251 -11.689 1.00 97.31 308 ASN A CA 1
ATOM 2457 C C . ASN A 1 308 ? 9.492 -18.999 -12.085 1.00 97.31 308 ASN A C 1
ATOM 2459 O O . ASN A 1 308 ? 8.606 -19.197 -11.249 1.00 97.31 308 ASN A O 1
ATOM 2463 N N . LYS A 1 309 ? 9.357 -19.405 -13.351 1.00 96.62 309 LYS A N 1
ATOM 2464 C CA . LYS A 1 309 ? 8.092 -19.911 -13.908 1.00 96.62 309 LYS A CA 1
ATOM 2465 C C . LYS A 1 309 ? 7.511 -21.136 -13.201 1.00 96.62 309 LYS A C 1
ATOM 2467 O O . LYS A 1 309 ? 6.296 -21.201 -13.031 1.00 96.62 309 LYS A O 1
ATOM 2472 N N . ASP A 1 310 ? 8.350 -22.066 -12.741 1.00 97.81 310 ASP A N 1
ATOM 2473 C CA . ASP A 1 310 ? 7.898 -23.268 -12.026 1.00 97.81 310 ASP A CA 1
ATOM 2474 C C . ASP A 1 310 ? 7.310 -22.909 -10.655 1.00 97.81 310 ASP A C 1
ATOM 2476 O O . ASP A 1 310 ? 6.201 -23.317 -10.302 1.00 97.81 310 ASP A O 1
ATOM 2480 N N . ALA A 1 311 ? 8.022 -22.063 -9.906 1.00 97.31 311 ALA A N 1
ATOM 2481 C CA . ALA A 1 311 ? 7.567 -21.565 -8.614 1.00 97.31 311 ALA A CA 1
ATOM 2482 C C . ALA A 1 311 ? 6.311 -20.690 -8.756 1.00 97.31 311 ALA A C 1
ATOM 2484 O O . ALA A 1 311 ? 5.393 -20.800 -7.942 1.00 97.31 311 ALA A O 1
ATOM 2485 N N . ALA A 1 312 ? 6.238 -19.867 -9.806 1.00 96.88 312 ALA A N 1
ATOM 2486 C CA . ALA A 1 312 ? 5.065 -19.062 -10.125 1.00 96.88 312 ALA A CA 1
ATOM 2487 C C . ALA A 1 312 ? 3.844 -19.937 -10.436 1.00 96.88 312 ALA A C 1
ATOM 2489 O O . ALA A 1 312 ? 2.775 -19.713 -9.871 1.00 96.88 312 ALA A O 1
ATOM 2490 N N . ALA A 1 313 ? 4.000 -20.949 -11.296 1.00 97.44 313 ALA A N 1
ATOM 2491 C CA . ALA A 1 313 ? 2.921 -21.859 -11.672 1.00 97.44 313 ALA A CA 1
ATOM 2492 C C . ALA A 1 313 ? 2.336 -22.580 -10.451 1.00 97.44 313 ALA A C 1
ATOM 2494 O O . ALA A 1 313 ? 1.114 -22.622 -10.289 1.00 97.44 313 ALA A O 1
ATOM 2495 N N . ALA A 1 314 ? 3.202 -23.073 -9.559 1.00 96.75 314 ALA A N 1
ATOM 2496 C CA . ALA A 1 314 ? 2.793 -23.733 -8.324 1.00 96.75 314 ALA A CA 1
ATOM 2497 C C . ALA A 1 314 ? 2.131 -22.764 -7.328 1.00 96.75 314 ALA A C 1
ATOM 2499 O O . ALA A 1 314 ? 1.041 -23.038 -6.830 1.00 96.75 314 ALA A O 1
ATOM 2500 N N . ALA A 1 315 ? 2.756 -21.614 -7.053 1.00 95.31 315 ALA A N 1
ATOM 2501 C CA . ALA A 1 315 ? 2.273 -20.665 -6.046 1.00 95.31 315 ALA A CA 1
ATOM 2502 C C . ALA A 1 315 ? 0.963 -19.966 -6.441 1.00 95.31 315 ALA A C 1
ATOM 2504 O O . ALA A 1 315 ? 0.201 -19.544 -5.569 1.00 95.31 315 ALA A O 1
ATOM 2505 N N . LEU A 1 316 ? 0.716 -19.813 -7.744 1.00 96.00 316 LEU A N 1
ATOM 2506 C CA . LEU A 1 316 ? -0.448 -19.110 -8.287 1.00 96.00 316 LEU A CA 1
ATOM 2507 C C . LEU A 1 316 ? -1.549 -20.050 -8.784 1.00 96.00 316 LEU A C 1
ATOM 2509 O O . LEU A 1 316 ? -2.620 -19.561 -9.144 1.00 96.00 316 LEU A O 1
ATOM 2513 N N . ALA A 1 317 ? -1.294 -21.365 -8.802 1.00 95.12 317 ALA A N 1
ATOM 2514 C CA . ALA A 1 317 ? -2.154 -22.371 -9.425 1.00 95.12 317 ALA A CA 1
ATOM 2515 C C . ALA A 1 317 ? -2.538 -21.996 -10.873 1.00 95.12 317 ALA A C 1
ATOM 2517 O O . ALA A 1 317 ? -3.692 -22.115 -11.278 1.00 95.12 317 ALA A O 1
ATOM 2518 N N . GLU A 1 318 ? -1.557 -21.510 -11.639 1.00 96.38 318 GLU A N 1
ATOM 2519 C CA . GLU A 1 318 ? -1.726 -21.025 -13.012 1.00 96.38 318 GLU A CA 1
ATOM 2520 C C . GLU A 1 318 ? -0.651 -21.662 -13.915 1.00 96.38 318 GLU A C 1
ATOM 2522 O O . GLU A 1 318 ? 0.475 -21.162 -13.988 1.00 96.38 318 GLU A O 1
ATOM 2527 N N . PRO A 1 319 ? -0.945 -22.789 -14.589 1.00 96.00 319 PRO A N 1
ATOM 2528 C CA . PRO A 1 319 ? 0.046 -23.521 -15.379 1.00 96.00 319 PRO A CA 1
ATOM 2529 C C . PRO A 1 319 ? 0.522 -22.745 -16.613 1.00 96.00 319 PRO A C 1
ATOM 2531 O O . PRO A 1 319 ? 1.583 -23.062 -17.155 1.00 96.00 319 PRO A O 1
ATOM 2534 N N . GLY A 1 320 ? -0.200 -21.701 -17.043 1.00 95.94 320 GLY A N 1
ATOM 2535 C CA . GLY A 1 320 ? 0.210 -20.845 -18.151 1.00 95.94 320 GLY A CA 1
ATOM 2536 C C . GLY A 1 320 ? 1.597 -20.220 -17.966 1.00 95.94 320 GLY A C 1
ATOM 2537 O O . GLY A 1 320 ? 2.267 -19.957 -18.963 1.00 95.94 320 GLY A O 1
ATOM 2538 N N . TRP A 1 321 ? 2.067 -20.025 -16.726 1.00 97.50 321 TRP A N 1
ATOM 2539 C CA . TRP A 1 321 ? 3.412 -19.496 -16.451 1.00 97.50 321 TRP A CA 1
ATOM 2540 C C . TRP A 1 321 ? 4.533 -20.399 -16.980 1.00 97.50 321 TRP A C 1
ATOM 2542 O O . TRP A 1 321 ? 5.568 -19.896 -17.409 1.00 97.50 321 TRP A O 1
ATOM 2552 N N . LEU A 1 322 ? 4.326 -21.719 -17.046 1.00 96.94 322 LEU A N 1
ATOM 2553 C CA . LEU A 1 322 ? 5.329 -22.665 -17.559 1.00 96.94 322 LEU A CA 1
ATOM 2554 C C . LEU A 1 322 ? 5.646 -22.451 -19.046 1.00 96.94 322 LEU A C 1
ATOM 2556 O O . LEU A 1 322 ? 6.720 -22.834 -19.516 1.00 96.94 322 LEU A O 1
ATOM 2560 N N . ARG A 1 323 ? 4.720 -21.815 -19.774 1.00 95.44 323 ARG A N 1
ATOM 2561 C CA . ARG A 1 323 ? 4.840 -21.509 -21.203 1.00 95.44 323 ARG A CA 1
ATOM 2562 C C . ARG A 1 323 ? 5.752 -20.314 -21.491 1.00 95.44 323 ARG A C 1
ATOM 2564 O O . ARG A 1 323 ? 6.006 -20.047 -22.660 1.00 95.44 323 ARG A O 1
ATOM 2571 N N . LEU A 1 324 ? 6.226 -19.595 -20.468 1.00 95.81 324 LEU A N 1
ATOM 2572 C CA . LEU A 1 324 ? 7.151 -18.483 -20.670 1.00 95.81 324 LEU A CA 1
ATOM 2573 C C . LEU A 1 324 ? 8.495 -18.976 -21.228 1.00 95.81 324 LEU A C 1
ATOM 2575 O O . LEU A 1 324 ? 9.103 -19.930 -20.714 1.00 95.81 324 LEU A O 1
ATOM 2579 N N . GLY A 1 325 ? 8.937 -18.298 -22.285 1.00 92.00 325 GLY A N 1
ATOM 2580 C CA . GLY A 1 325 ? 10.168 -18.553 -23.018 1.00 92.00 325 GLY A CA 1
ATOM 2581 C C . GLY A 1 325 ? 11.114 -17.344 -23.028 1.00 92.00 325 GLY A C 1
ATOM 2582 O O . GLY A 1 325 ? 10.818 -16.303 -22.437 1.00 92.00 325 GLY A O 1
ATOM 2583 N N . PRO A 1 326 ? 12.275 -17.458 -23.699 1.00 91.69 326 PRO A N 1
ATOM 2584 C CA . PRO A 1 326 ? 13.274 -16.387 -23.774 1.00 91.69 326 PRO A CA 1
ATOM 2585 C C . PRO A 1 326 ? 12.735 -15.057 -24.325 1.00 91.69 326 PRO A C 1
ATOM 2587 O O . PRO A 1 326 ? 13.219 -13.988 -23.956 1.00 91.69 326 PRO A O 1
ATOM 2590 N N . GLU A 1 327 ? 11.720 -15.099 -25.186 1.00 91.38 327 GLU A N 1
ATOM 2591 C CA . GLU A 1 327 ? 11.046 -13.920 -25.731 1.00 91.38 327 GLU A CA 1
ATOM 2592 C C . GLU A 1 327 ? 10.313 -13.085 -24.671 1.00 91.38 327 GLU A C 1
ATOM 2594 O O . GLU A 1 327 ? 10.091 -11.893 -24.885 1.00 91.38 327 GLU A O 1
ATOM 2599 N N . HIS A 1 328 ? 9.952 -13.686 -23.531 1.00 94.19 328 HIS A N 1
ATOM 2600 C CA . HIS A 1 328 ? 9.327 -12.995 -22.402 1.00 94.19 328 HIS A CA 1
ATOM 2601 C C . HIS A 1 328 ? 10.364 -12.343 -21.483 1.00 94.19 328 HIS A C 1
ATOM 2603 O O . HIS A 1 328 ? 10.053 -11.372 -20.802 1.00 94.19 328 HIS A O 1
ATOM 2609 N N . ALA A 1 329 ? 11.615 -12.807 -21.510 1.00 91.44 329 ALA A N 1
ATOM 2610 C CA . ALA A 1 329 ? 12.703 -12.243 -20.713 1.00 91.44 329 ALA A CA 1
ATOM 2611 C C . ALA A 1 329 ? 13.306 -10.955 -21.309 1.00 91.44 329 ALA A C 1
ATOM 2613 O O . ALA A 1 329 ? 13.961 -10.189 -20.601 1.00 91.44 329 ALA A O 1
ATOM 2614 N N . SER A 1 330 ? 13.096 -10.693 -22.603 1.00 91.81 330 SER A N 1
ATOM 2615 C CA . SER A 1 330 ? 13.590 -9.483 -23.270 1.00 91.81 330 SER A CA 1
ATOM 2616 C C . SER A 1 330 ? 12.654 -9.045 -24.395 1.00 91.81 330 SER A C 1
ATOM 2618 O O . SER A 1 330 ? 12.654 -9.597 -25.497 1.00 91.81 330 SER A O 1
ATOM 2620 N N . PHE A 1 331 ? 11.872 -8.002 -24.130 1.00 93.88 331 PHE A N 1
ATOM 2621 C CA . PHE A 1 331 ? 10.929 -7.444 -25.093 1.00 93.88 331 PHE A CA 1
ATOM 2622 C C . PHE A 1 331 ? 11.585 -6.412 -26.003 1.00 93.88 331 PHE A C 1
ATOM 2624 O O . PHE A 1 331 ? 11.322 -6.380 -27.211 1.00 93.88 331 PHE A O 1
ATOM 2631 N N . TYR A 1 332 ? 12.447 -5.568 -25.439 1.00 93.56 332 TYR A N 1
ATOM 2632 C CA . TYR A 1 332 ? 13.022 -4.425 -26.132 1.00 93.56 332 TYR A CA 1
ATOM 2633 C C . TYR A 1 332 ? 14.518 -4.612 -26.349 1.00 93.56 332 TYR A C 1
ATOM 2635 O O . TYR A 1 332 ? 15.292 -4.895 -25.437 1.00 93.56 332 TYR A O 1
ATOM 2643 N N . ARG A 1 333 ? 14.953 -4.388 -27.586 1.00 91.19 333 ARG A N 1
ATOM 2644 C CA . ARG A 1 333 ? 16.372 -4.343 -27.926 1.00 91.19 333 ARG A CA 1
ATOM 2645 C C . ARG A 1 333 ? 16.979 -3.042 -27.421 1.00 91.19 333 ARG A C 1
ATOM 2647 O O . ARG A 1 333 ? 16.305 -2.019 -27.247 1.00 91.19 333 ARG A O 1
ATOM 2654 N N . ARG A 1 334 ? 18.300 -3.060 -27.250 1.00 85.19 334 ARG A N 1
ATOM 2655 C CA . ARG A 1 334 ? 19.075 -1.869 -26.899 1.00 85.19 334 ARG A CA 1
ATOM 2656 C C . ARG A 1 334 ? 18.761 -0.730 -27.879 1.00 85.19 334 ARG A C 1
ATOM 2658 O O . ARG A 1 334 ? 18.932 -0.884 -29.082 1.00 85.19 334 ARG A O 1
ATOM 2665 N N . GLY A 1 335 ? 18.317 0.407 -27.344 1.00 84.75 335 GLY A N 1
ATOM 2666 C CA . GLY A 1 335 ? 17.979 1.608 -28.117 1.00 84.75 335 GLY A CA 1
ATOM 2667 C C . GLY A 1 335 ? 16.510 1.741 -28.540 1.00 84.75 335 GLY A C 1
ATOM 2668 O O . GLY A 1 335 ? 16.126 2.815 -28.990 1.00 84.75 335 GLY A O 1
ATOM 2669 N N . GLU A 1 336 ? 15.668 0.714 -28.369 1.00 89.25 336 GLU A N 1
ATOM 2670 C CA . GLU A 1 336 ? 14.235 0.812 -28.712 1.00 89.25 336 GLU A CA 1
ATOM 2671 C C . GLU A 1 336 ? 13.430 1.587 -27.663 1.00 89.25 336 GLU A C 1
ATOM 2673 O O . GLU A 1 336 ? 12.490 2.324 -27.993 1.00 89.25 336 GLU A O 1
ATOM 2678 N N . LEU A 1 337 ? 13.815 1.447 -26.393 1.00 90.69 337 LEU A N 1
ATOM 2679 C CA . LEU A 1 337 ? 13.282 2.271 -25.319 1.00 90.69 337 LEU A CA 1
ATOM 2680 C C . LEU A 1 337 ? 13.834 3.698 -25.428 1.00 90.69 337 LEU A C 1
ATOM 2682 O O . LEU A 1 337 ? 15.017 3.871 -25.734 1.00 90.69 337 LEU A O 1
ATOM 2686 N N . PRO A 1 338 ? 13.013 4.731 -25.152 1.00 85.88 338 PRO A N 1
ATOM 2687 C CA . PRO A 1 338 ? 13.498 6.103 -25.134 1.00 85.88 338 PRO A CA 1
ATOM 2688 C C . PRO A 1 338 ? 14.682 6.228 -24.172 1.00 85.88 338 PRO A C 1
ATOM 2690 O O . PRO A 1 338 ? 14.591 5.805 -23.022 1.00 85.88 338 PRO A O 1
ATOM 2693 N N . GLY A 1 339 ? 15.796 6.786 -24.644 1.00 72.88 339 GLY A N 1
ATOM 2694 C CA . GLY A 1 339 ? 16.941 7.065 -23.785 1.00 72.88 339 GLY A CA 1
ATOM 2695 C C . GLY A 1 339 ? 16.641 8.210 -22.820 1.00 72.88 339 GLY A C 1
ATOM 2696 O O . GLY A 1 339 ? 15.824 9.087 -23.116 1.00 72.88 339 GLY A O 1
ATOM 2697 N N . LYS A 1 340 ? 17.353 8.243 -21.687 1.00 64.50 340 LYS A N 1
ATOM 2698 C CA . LYS A 1 340 ? 17.401 9.442 -20.846 1.00 64.50 340 LYS A CA 1
ATOM 2699 C C . LYS A 1 340 ? 17.960 10.586 -21.696 1.00 64.50 340 LYS A C 1
ATOM 2701 O O . LYS A 1 340 ? 19.098 10.467 -22.160 1.00 64.50 340 LYS A O 1
ATOM 2706 N N . PRO A 1 341 ? 17.209 11.678 -21.921 1.00 61.41 341 PRO A N 1
ATOM 2707 C CA . PRO A 1 341 ? 17.805 12.879 -22.481 1.00 61.41 341 PRO A CA 1
ATOM 2708 C C . PRO A 1 341 ? 18.974 13.261 -21.574 1.00 61.41 341 PRO A C 1
ATOM 2710 O O . PRO A 1 341 ? 18.810 13.266 -20.352 1.00 61.41 341 PRO A O 1
ATOM 2713 N N . ARG A 1 342 ? 20.151 13.556 -22.139 1.00 62.56 342 ARG A N 1
ATOM 2714 C CA . ARG A 1 342 ? 21.188 14.209 -21.335 1.00 62.56 342 ARG A CA 1
ATOM 2715 C C . ARG A 1 342 ? 20.570 15.510 -20.818 1.00 62.56 342 ARG A C 1
ATOM 2717 O O . ARG A 1 342 ? 20.057 16.270 -21.647 1.00 62.56 342 ARG A O 1
ATOM 2724 N N . PRO A 1 343 ? 20.529 15.740 -19.495 1.00 60.72 343 PRO A N 1
ATOM 2725 C CA . PRO A 1 343 ? 20.017 16.997 -18.987 1.00 60.72 343 PRO A CA 1
ATOM 2726 C C . PRO A 1 343 ? 20.855 18.114 -19.607 1.00 60.72 343 PRO A C 1
ATOM 2728 O O . PRO A 1 343 ? 22.085 18.068 -19.570 1.00 60.72 343 PRO A O 1
ATOM 2731 N N . ARG A 1 344 ? 20.190 19.084 -20.239 1.00 62.25 344 ARG A N 1
ATOM 2732 C CA . ARG A 1 344 ? 20.834 20.366 -20.521 1.00 62.25 344 ARG A CA 1
ATOM 2733 C C . ARG A 1 344 ? 21.030 21.014 -19.159 1.00 62.25 344 ARG A C 1
ATOM 2735 O O . ARG A 1 344 ? 20.043 21.336 -18.505 1.00 62.25 344 ARG A O 1
ATOM 2742 N N . LEU A 1 345 ? 22.279 21.078 -18.708 1.00 64.44 345 LEU A N 1
ATOM 2743 C CA . LEU A 1 345 ? 22.629 21.665 -17.415 1.00 64.44 345 LEU A CA 1
ATOM 2744 C C . LEU A 1 345 ? 22.502 23.197 -17.446 1.00 64.44 345 LEU A C 1
ATOM 2746 O O . LEU A 1 345 ? 22.348 23.811 -16.394 1.00 64.44 345 LEU A O 1
ATOM 2750 N N . ASP A 1 346 ? 22.484 23.795 -18.642 1.00 64.12 346 ASP A N 1
ATOM 2751 C CA . ASP A 1 346 ? 22.302 25.232 -18.852 1.00 64.12 346 ASP A CA 1
ATOM 2752 C C . ASP A 1 346 ? 20.991 25.719 -18.213 1.00 64.12 346 ASP A C 1
ATOM 2754 O O . ASP A 1 346 ? 19.894 25.300 -18.600 1.00 64.12 346 ASP A O 1
ATOM 2758 N N . GLY A 1 347 ? 21.110 26.590 -17.206 1.00 63.62 347 GLY A N 1
ATOM 2759 C CA . GLY A 1 347 ? 19.979 27.132 -16.444 1.00 63.62 347 GLY A CA 1
ATOM 2760 C C . GLY A 1 347 ? 19.309 26.152 -15.470 1.00 63.62 347 GLY A C 1
ATOM 2761 O O . GLY A 1 347 ? 18.241 26.463 -14.948 1.00 63.62 347 GLY A O 1
ATOM 2762 N N . GLN A 1 348 ? 19.893 24.969 -15.236 1.00 66.25 348 GLN A N 1
ATOM 2763 C CA . GLN A 1 348 ? 19.438 24.000 -14.221 1.00 66.25 348 GLN A CA 1
ATOM 2764 C C . GLN A 1 348 ? 20.406 23.852 -13.042 1.00 66.25 348 GLN A C 1
ATOM 2766 O O . GLN A 1 348 ? 20.091 23.156 -12.077 1.00 66.25 348 GLN A O 1
ATOM 2771 N N . VAL A 1 349 ? 21.571 24.496 -13.115 1.00 76.44 349 VAL A N 1
ATOM 2772 C CA . VAL A 1 349 ? 22.487 24.659 -11.985 1.00 76.44 349 VAL A CA 1
ATOM 2773 C C . VAL A 1 349 ? 22.053 25.900 -11.211 1.00 76.44 349 VAL A C 1
ATOM 2775 O O . VAL A 1 349 ? 21.831 26.951 -11.809 1.00 76.44 349 VAL A O 1
ATOM 2778 N N . ILE A 1 350 ? 21.887 25.759 -9.898 1.00 80.19 350 ILE A N 1
ATOM 2779 C CA . ILE A 1 350 ? 21.682 26.897 -9.001 1.00 80.19 350 ILE A CA 1
ATOM 2780 C C . ILE A 1 350 ? 23.055 27.552 -8.846 1.00 80.19 350 ILE A C 1
ATOM 2782 O O . ILE A 1 350 ? 23.940 26.951 -8.243 1.00 80.19 350 ILE A O 1
ATOM 2786 N N . ASP A 1 351 ? 23.239 28.718 -9.463 1.00 84.50 351 ASP A N 1
ATOM 2787 C CA . ASP A 1 351 ? 24.430 29.546 -9.265 1.00 84.50 351 ASP A CA 1
ATOM 2788 C C . ASP A 1 351 ? 24.415 30.221 -7.884 1.00 84.50 351 ASP A C 1
ATOM 2790 O O . ASP A 1 351 ? 23.407 30.184 -7.171 1.00 84.50 351 ASP A O 1
ATOM 2794 N N . ASP A 1 352 ? 25.542 30.818 -7.497 1.00 85.00 352 ASP A N 1
ATOM 2795 C CA . ASP A 1 352 ? 25.707 31.425 -6.174 1.00 85.00 352 ASP A CA 1
ATOM 2796 C C . ASP A 1 352 ? 24.673 32.534 -5.929 1.00 85.00 352 ASP A C 1
ATOM 2798 O O . ASP A 1 352 ? 24.048 32.565 -4.872 1.00 85.00 352 ASP A O 1
ATOM 2802 N N . ASP A 1 353 ? 24.383 33.369 -6.933 1.00 86.50 353 ASP A N 1
ATOM 2803 C CA . ASP A 1 353 ? 23.375 34.433 -6.840 1.00 86.50 353 ASP A CA 1
ATOM 2804 C C . ASP A 1 353 ? 21.954 33.875 -6.642 1.00 86.50 353 ASP A C 1
ATOM 2806 O O . ASP A 1 353 ? 21.137 34.415 -5.884 1.00 86.50 353 ASP A O 1
ATOM 2810 N N . ALA A 1 354 ? 21.604 32.795 -7.341 1.00 86.19 354 ALA A N 1
ATOM 2811 C CA . ALA A 1 354 ? 20.347 32.087 -7.147 1.00 86.19 354 ALA A CA 1
ATOM 2812 C C . ALA A 1 354 ? 20.298 31.421 -5.770 1.00 86.19 354 ALA A C 1
ATOM 2814 O O . ALA A 1 354 ? 19.258 31.502 -5.115 1.00 86.19 354 ALA A O 1
ATOM 2815 N N . MET A 1 355 ? 21.398 30.825 -5.305 1.00 86.81 355 MET A N 1
ATOM 2816 C CA . MET A 1 355 ? 21.485 30.229 -3.975 1.00 86.81 355 MET A CA 1
ATOM 2817 C C . MET A 1 355 ? 21.312 31.291 -2.888 1.00 86.81 355 MET A C 1
ATOM 2819 O O . MET A 1 355 ? 20.474 31.119 -2.007 1.00 86.81 355 MET A O 1
ATOM 2823 N N . THR A 1 356 ? 21.999 32.432 -2.981 1.00 88.12 356 THR A N 1
ATOM 2824 C CA . THR A 1 356 ? 21.839 33.558 -2.050 1.00 88.12 356 THR A CA 1
ATOM 2825 C C . THR A 1 356 ? 20.396 34.052 -2.012 1.00 88.12 356 THR A C 1
ATOM 2827 O O . THR A 1 356 ? 19.861 34.288 -0.931 1.00 88.12 356 THR A O 1
ATOM 2830 N N . ARG A 1 357 ? 19.715 34.151 -3.162 1.00 88.44 357 ARG A N 1
ATOM 2831 C CA . ARG A 1 357 ? 18.288 34.524 -3.202 1.00 88.44 357 ARG A CA 1
ATOM 2832 C C . ARG A 1 357 ? 17.374 33.468 -2.584 1.00 88.44 357 ARG A C 1
ATOM 2834 O O . ARG A 1 357 ? 16.411 33.833 -1.916 1.00 88.44 357 ARG A O 1
ATOM 2841 N N . ILE A 1 358 ? 17.651 32.182 -2.805 1.00 87.44 358 ILE A N 1
ATOM 2842 C CA . ILE A 1 358 ? 16.897 31.079 -2.192 1.00 87.44 358 ILE A CA 1
ATOM 2843 C C . ILE A 1 358 ? 17.065 31.118 -0.670 1.00 87.44 358 ILE A C 1
ATOM 2845 O O . ILE A 1 358 ? 16.067 31.097 0.048 1.00 87.44 358 ILE A O 1
ATOM 2849 N N . MET A 1 359 ? 18.304 31.240 -0.187 1.00 88.00 359 MET A N 1
ATOM 2850 C CA . MET A 1 359 ? 18.620 31.321 1.241 1.00 88.00 359 MET A CA 1
ATOM 2851 C C . MET A 1 359 ? 18.043 32.583 1.889 1.00 88.00 359 MET A C 1
ATOM 2853 O O . MET A 1 359 ? 17.449 32.492 2.956 1.00 88.00 359 MET A O 1
ATOM 2857 N N . GLY A 1 360 ? 18.103 33.738 1.223 1.00 87.12 360 GLY A N 1
ATOM 2858 C CA . GLY A 1 360 ? 17.508 34.983 1.724 1.00 87.12 360 GLY A CA 1
ATOM 2859 C C . GLY A 1 360 ? 15.974 34.995 1.752 1.00 87.12 360 GLY A C 1
ATOM 2860 O O . GLY A 1 360 ? 15.385 35.833 2.426 1.00 87.12 360 GLY A O 1
ATOM 2861 N N . GLY A 1 361 ? 15.311 34.087 1.026 1.00 86.62 361 GLY A N 1
ATOM 2862 C CA . GLY A 1 361 ? 13.850 33.952 1.005 1.00 86.62 361 GLY A CA 1
ATOM 2863 C C . GLY A 1 361 ? 13.304 32.806 1.861 1.00 86.62 361 GLY A C 1
ATOM 2864 O O . GLY A 1 361 ? 12.087 32.621 1.912 1.00 86.62 361 GLY A O 1
ATOM 2865 N N . LEU A 1 362 ? 14.170 32.017 2.502 1.00 89.00 362 LEU A N 1
ATOM 2866 C CA . LEU A 1 362 ? 13.781 30.788 3.197 1.00 89.00 362 LEU A CA 1
ATOM 2867 C C . LEU A 1 362 ? 12.909 31.040 4.431 1.00 89.00 362 LEU A C 1
ATOM 2869 O O . LEU A 1 362 ? 12.000 30.251 4.690 1.00 89.00 362 LEU A O 1
ATOM 2873 N N . ASP A 1 363 ? 13.094 32.169 5.113 1.00 87.56 363 ASP A N 1
ATOM 2874 C CA . ASP A 1 363 ? 12.296 32.550 6.285 1.00 87.56 363 ASP A CA 1
ATOM 2875 C C . ASP A 1 363 ? 10.797 32.659 5.967 1.00 87.56 363 ASP A C 1
ATOM 2877 O O . ASP A 1 363 ? 9.957 32.322 6.800 1.00 87.56 363 ASP A O 1
ATOM 2881 N N . LEU A 1 364 ? 10.433 33.038 4.733 1.00 91.19 364 LEU A N 1
ATOM 2882 C CA . LEU A 1 364 ? 9.033 33.082 4.293 1.00 91.19 364 LEU A CA 1
ATOM 2883 C C . LEU A 1 364 ? 8.379 31.696 4.306 1.00 91.19 364 LEU A C 1
ATOM 2885 O O . LEU A 1 364 ? 7.168 31.589 4.498 1.00 91.19 364 LEU A O 1
ATOM 2889 N N . LEU A 1 365 ? 9.162 30.634 4.095 1.00 89.38 365 LEU A N 1
ATOM 2890 C CA . LEU A 1 365 ? 8.662 29.263 4.122 1.00 89.38 365 LEU A CA 1
ATOM 2891 C C . LEU A 1 365 ? 8.249 28.863 5.543 1.00 89.38 365 LEU A C 1
ATOM 2893 O O . LEU A 1 365 ? 7.208 28.230 5.710 1.00 89.38 365 LEU A O 1
ATOM 2897 N N . GLY A 1 366 ? 9.019 29.282 6.552 1.00 86.06 366 GLY A N 1
ATOM 2898 C CA . GLY A 1 366 ? 8.747 29.000 7.962 1.00 86.06 366 GLY A CA 1
ATOM 2899 C C . GLY A 1 366 ? 7.774 29.966 8.642 1.00 86.06 366 GLY A C 1
ATOM 2900 O O . GLY A 1 366 ? 7.045 29.547 9.539 1.00 86.06 366 GLY A O 1
ATOM 2901 N N . ALA A 1 367 ? 7.730 31.232 8.218 1.00 88.50 367 ALA A N 1
ATOM 2902 C CA . ALA A 1 367 ? 6.898 32.267 8.831 1.00 88.50 367 ALA A CA 1
ATOM 2903 C C . ALA A 1 367 ? 5.402 31.913 8.807 1.00 88.50 367 ALA A C 1
ATOM 2905 O O . ALA A 1 367 ? 4.909 31.281 7.870 1.00 88.50 367 ALA A O 1
ATOM 2906 N N . ALA A 1 368 ? 4.658 32.331 9.834 1.00 86.50 368 ALA A N 1
ATOM 2907 C CA . ALA A 1 368 ? 3.241 32.015 9.957 1.00 86.50 368 ALA A CA 1
ATOM 2908 C C . ALA A 1 368 ? 2.417 32.612 8.803 1.00 86.50 368 ALA A C 1
ATOM 2910 O O . ALA A 1 368 ? 2.700 33.700 8.303 1.00 86.50 368 ALA A O 1
ATOM 2911 N N . VAL A 1 369 ? 1.330 31.931 8.423 1.00 85.88 369 VAL A N 1
ATOM 2912 C CA . VAL A 1 369 ? 0.422 32.403 7.358 1.00 85.88 369 VAL A CA 1
ATOM 2913 C C . VAL A 1 369 ? -0.185 33.772 7.691 1.00 85.88 369 VAL A C 1
ATOM 2915 O O . VAL A 1 369 ? -0.392 34.586 6.795 1.00 85.88 369 VAL A O 1
ATOM 2918 N N . GLY A 1 370 ? -0.432 34.046 8.978 1.00 84.56 370 GLY A N 1
ATOM 2919 C CA . GLY A 1 370 ? -0.922 35.346 9.451 1.00 84.56 370 GLY A CA 1
ATOM 2920 C C . GLY A 1 370 ? 0.050 36.504 9.204 1.00 84.56 370 GLY A C 1
ATOM 2921 O O . GLY A 1 370 ? -0.398 37.629 9.011 1.00 84.56 370 GLY A O 1
ATOM 2922 N N . ASP A 1 371 ? 1.347 36.204 9.113 1.00 86.44 371 ASP A N 1
ATOM 2923 C CA . ASP A 1 371 ? 2.426 37.172 8.897 1.00 86.44 371 ASP A CA 1
ATOM 2924 C C . ASP A 1 371 ? 2.880 37.212 7.424 1.00 86.44 371 ASP A C 1
ATOM 2926 O O . ASP A 1 371 ? 3.906 37.800 7.089 1.00 86.44 371 ASP A O 1
ATOM 2930 N N . GLY A 1 372 ? 2.120 36.577 6.521 1.00 84.50 372 GLY A N 1
ATOM 2931 C CA . GLY A 1 372 ? 2.419 36.521 5.087 1.00 84.50 372 GLY A CA 1
ATOM 2932 C C . GLY A 1 372 ? 3.362 35.390 4.658 1.00 84.50 372 GLY A C 1
ATOM 2933 O O . GLY A 1 372 ? 3.774 35.367 3.498 1.00 84.50 372 GLY A O 1
ATOM 2934 N N . GLY A 1 373 ? 3.693 34.455 5.554 1.00 88.38 373 GLY A N 1
ATOM 2935 C CA . GLY A 1 373 ? 4.499 33.269 5.250 1.00 88.38 373 GLY A CA 1
ATOM 2936 C C . GLY A 1 373 ? 3.688 32.035 4.828 1.00 88.38 373 GLY A C 1
ATOM 2937 O O . GLY A 1 373 ? 2.473 32.090 4.624 1.00 88.38 373 GLY A O 1
ATOM 2938 N N . PHE A 1 374 ? 4.367 30.892 4.698 1.00 87.19 374 PHE A N 1
ATOM 2939 C CA . PHE A 1 374 ? 3.761 29.608 4.309 1.00 87.19 374 PHE A CA 1
ATOM 2940 C C . PHE A 1 374 ? 3.471 28.660 5.484 1.00 87.19 374 PHE A C 1
ATOM 2942 O O . PHE A 1 374 ? 2.762 27.670 5.300 1.00 87.19 374 PHE A O 1
ATOM 2949 N N . GLY A 1 375 ? 3.971 28.964 6.684 1.00 86.38 375 GLY A N 1
ATOM 2950 C CA . GLY A 1 375 ? 3.742 28.196 7.909 1.00 86.38 375 GLY A CA 1
ATOM 2951 C C . GLY A 1 375 ? 4.376 26.802 7.920 1.00 86.38 375 GLY A C 1
ATOM 2952 O O . GLY A 1 375 ? 3.907 25.935 8.655 1.00 86.38 375 GLY A O 1
ATOM 2953 N N . ASP A 1 376 ? 5.403 26.561 7.102 1.00 86.94 376 ASP A N 1
ATOM 2954 C CA . ASP A 1 376 ? 6.071 25.265 6.960 1.00 86.94 376 ASP A CA 1
ATOM 2955 C C . ASP A 1 376 ? 7.536 25.343 7.421 1.00 86.94 376 ASP A C 1
ATOM 2957 O O . ASP A 1 376 ? 8.491 25.256 6.642 1.00 86.94 376 ASP A O 1
ATOM 2961 N N . GLU A 1 377 ? 7.715 25.492 8.739 1.00 87.12 377 GLU A N 1
ATOM 2962 C CA . GLU A 1 377 ? 9.038 25.513 9.382 1.00 87.12 377 GLU A CA 1
ATOM 2963 C C . GLU A 1 377 ? 9.869 24.261 9.065 1.00 87.12 377 GLU A C 1
ATOM 2965 O O . GLU A 1 377 ? 11.100 24.301 9.063 1.00 87.12 377 GLU A O 1
ATOM 2970 N N . GLN A 1 378 ? 9.219 23.126 8.797 1.00 86.25 378 GLN A N 1
ATOM 2971 C CA . GLN A 1 378 ? 9.935 21.907 8.447 1.00 86.25 378 GLN A CA 1
ATOM 2972 C C . GLN A 1 378 ? 10.476 21.966 7.021 1.00 86.25 378 GLN A C 1
ATOM 2974 O O . GLN A 1 378 ? 11.638 21.628 6.803 1.00 86.25 378 GLN A O 1
ATOM 2979 N N . ALA A 1 379 ? 9.667 22.390 6.046 1.00 88.19 379 ALA A N 1
ATOM 2980 C CA . ALA A 1 379 ? 10.128 22.545 4.670 1.00 88.19 379 ALA A CA 1
ATOM 2981 C C . ALA A 1 379 ? 11.276 23.558 4.571 1.00 88.19 379 ALA A C 1
ATOM 2983 O O . ALA A 1 379 ? 12.212 23.336 3.797 1.00 88.19 379 ALA A O 1
ATOM 2984 N N . MET A 1 380 ? 11.252 24.605 5.403 1.00 91.56 380 MET A N 1
ATOM 2985 C CA . MET A 1 380 ? 12.378 25.524 5.581 1.00 91.56 380 MET A CA 1
ATOM 2986 C C . MET A 1 380 ? 13.650 24.770 5.989 1.00 91.56 380 MET A C 1
ATOM 2988 O O . MET A 1 380 ? 14.628 24.766 5.239 1.00 91.56 380 MET A O 1
ATOM 2992 N N . ARG A 1 381 ? 13.619 24.031 7.105 1.00 91.75 381 ARG A N 1
ATOM 2993 C CA . ARG A 1 381 ? 14.793 23.295 7.611 1.00 91.75 381 ARG A CA 1
ATOM 2994 C C . ARG A 1 381 ? 15.280 22.195 6.660 1.00 91.75 381 ARG A C 1
ATOM 2996 O O . ARG A 1 381 ? 16.487 22.027 6.513 1.00 91.75 381 ARG A O 1
ATOM 3003 N N . ILE A 1 382 ? 14.391 21.482 5.954 1.00 91.00 382 ILE A N 1
ATOM 3004 C CA . ILE A 1 382 ? 14.805 20.527 4.901 1.00 91.00 382 ILE A CA 1
ATOM 3005 C C . ILE A 1 382 ? 15.617 21.242 3.832 1.00 91.00 382 ILE A C 1
ATOM 3007 O O . ILE A 1 382 ? 16.652 20.738 3.409 1.00 91.00 382 ILE A O 1
ATOM 3011 N N . THR A 1 383 ? 15.112 22.377 3.353 1.00 90.88 383 THR A N 1
ATOM 3012 C CA . THR A 1 383 ? 15.723 23.096 2.237 1.00 90.88 383 THR A CA 1
ATOM 3013 C C . THR A 1 383 ? 17.108 23.597 2.633 1.00 90.88 383 THR A C 1
ATOM 3015 O O . THR A 1 383 ? 18.047 23.410 1.864 1.00 90.88 383 THR A O 1
ATOM 3018 N N . MET A 1 384 ? 17.261 24.107 3.863 1.00 91.81 384 MET A N 1
ATOM 3019 C CA . MET A 1 384 ? 18.568 24.463 4.427 1.00 91.81 384 MET A CA 1
ATOM 3020 C C . MET A 1 384 ? 19.517 23.256 4.466 1.00 91.81 384 MET A C 1
ATOM 3022 O O . MET A 1 384 ? 20.636 23.336 3.972 1.00 91.81 384 MET A O 1
ATOM 3026 N N . LEU A 1 385 ? 19.068 22.105 4.982 1.00 92.50 385 LEU A N 1
ATOM 3027 C CA . LEU A 1 385 ? 19.893 20.891 5.046 1.00 92.50 385 LEU A CA 1
ATOM 3028 C C . LEU A 1 385 ? 20.279 20.362 3.657 1.00 92.50 385 LEU A C 1
ATOM 3030 O O . LEU A 1 385 ? 21.394 19.886 3.469 1.00 92.50 385 LEU A O 1
ATOM 3034 N N . VAL A 1 386 ? 19.385 20.441 2.670 1.00 90.69 386 VAL A N 1
ATOM 3035 C CA . VAL A 1 386 ? 19.685 20.046 1.284 1.00 90.69 386 VAL A CA 1
ATOM 3036 C C . VAL A 1 386 ? 20.734 20.970 0.670 1.00 90.69 386 VAL A C 1
ATOM 3038 O O . VAL A 1 386 ? 21.653 20.470 0.021 1.00 90.69 386 VAL A O 1
ATOM 3041 N N . ALA A 1 387 ? 20.619 22.282 0.894 1.00 89.31 387 ALA A N 1
ATOM 3042 C CA . ALA A 1 387 ? 21.579 23.267 0.406 1.00 89.31 387 ALA A CA 1
ATOM 3043 C C . ALA A 1 387 ? 22.964 23.077 1.044 1.00 89.31 387 ALA A C 1
ATOM 3045 O O . ALA A 1 387 ? 23.957 23.015 0.326 1.00 89.31 387 ALA A O 1
ATOM 3046 N N . LEU A 1 388 ? 23.023 22.900 2.369 1.00 89.81 388 LEU A N 1
ATOM 3047 C CA . LEU A 1 388 ? 24.279 22.770 3.118 1.00 89.81 388 LEU A CA 1
ATOM 3048 C C . LEU A 1 388 ? 24.989 21.429 2.900 1.00 89.81 388 LEU A C 1
ATOM 3050 O O . LEU A 1 388 ? 26.213 21.365 2.947 1.00 89.81 388 LEU A O 1
ATOM 3054 N N . LEU A 1 389 ? 24.241 20.340 2.701 1.00 89.19 389 LEU A N 1
ATOM 3055 C CA . LEU A 1 389 ? 24.814 18.989 2.675 1.00 89.19 389 LEU A CA 1
ATOM 3056 C C . LEU A 1 389 ? 24.931 18.402 1.264 1.00 89.19 389 LEU A C 1
ATOM 3058 O O . LEU A 1 389 ? 25.508 17.326 1.095 1.00 89.19 389 LEU A O 1
ATOM 3062 N N . GLY A 1 390 ? 24.303 19.025 0.260 1.00 86.44 390 GLY A N 1
ATOM 3063 C CA . GLY A 1 390 ? 24.225 18.488 -1.104 1.00 86.44 390 GLY A CA 1
ATOM 3064 C C . GLY A 1 390 ? 23.545 17.112 -1.190 1.00 86.44 390 GLY A C 1
ATOM 3065 O O . GLY A 1 390 ? 23.698 16.386 -2.177 1.00 86.44 390 GLY A O 1
ATOM 3066 N N . ARG A 1 391 ? 22.813 16.709 -0.143 1.00 86.12 391 ARG A N 1
ATOM 3067 C CA . ARG A 1 391 ? 22.147 15.403 -0.056 1.00 86.12 391 ARG A CA 1
ATOM 3068 C C . ARG A 1 391 ? 20.769 15.446 -0.686 1.00 86.12 391 ARG A C 1
ATOM 3070 O O . ARG A 1 391 ? 20.118 16.486 -0.775 1.00 86.12 391 ARG A O 1
ATOM 3077 N N . ARG A 1 392 ? 20.278 14.280 -1.113 1.00 84.25 392 ARG A N 1
ATOM 3078 C CA . ARG A 1 392 ? 18.932 14.201 -1.688 1.00 84.25 392 ARG A CA 1
ATOM 3079 C C . ARG A 1 392 ? 17.905 14.513 -0.608 1.00 84.25 392 ARG A C 1
ATOM 3081 O O . ARG A 1 392 ? 18.003 13.990 0.498 1.00 84.25 392 ARG A O 1
ATOM 3088 N N . VAL A 1 393 ? 16.842 15.228 -0.978 1.00 85.56 393 VAL A N 1
ATOM 3089 C CA . VAL A 1 393 ? 15.676 15.472 -0.107 1.00 85.56 393 VAL A CA 1
ATOM 3090 C C . VAL A 1 393 ? 15.194 14.180 0.560 1.00 85.56 393 VAL A C 1
ATOM 3092 O O . VAL A 1 393 ? 14.916 14.171 1.747 1.00 85.56 393 VAL A O 1
ATOM 3095 N N . SER A 1 394 ? 15.145 13.061 -0.173 1.00 79.12 394 SER A N 1
ATOM 3096 C CA . SER A 1 394 ? 14.726 11.771 0.390 1.00 79.12 394 SER A CA 1
ATOM 3097 C C . SER A 1 394 ? 15.632 11.263 1.511 1.00 79.12 394 SER A C 1
ATOM 3099 O O . SER A 1 394 ? 15.142 10.595 2.407 1.00 79.12 394 SER A O 1
ATOM 3101 N N . GLU A 1 395 ? 16.933 11.540 1.449 1.00 83.81 395 GLU A N 1
ATOM 3102 C CA . GLU A 1 395 ? 17.913 11.112 2.455 1.00 83.81 395 GLU A CA 1
ATOM 3103 C C . GLU A 1 395 ? 17.786 11.986 3.709 1.00 83.81 395 GLU A C 1
ATOM 3105 O O . GLU A 1 395 ? 17.736 11.454 4.812 1.00 83.81 395 GLU A O 1
ATOM 3110 N N . ILE A 1 396 ? 17.605 13.303 3.533 1.00 88.25 396 ILE A N 1
ATOM 3111 C CA . ILE A 1 396 ? 17.302 14.244 4.625 1.00 88.25 396 ILE A CA 1
ATOM 3112 C C . ILE A 1 396 ? 15.982 13.879 5.314 1.00 88.25 396 ILE A C 1
ATOM 3114 O O . ILE A 1 396 ? 15.906 13.776 6.534 1.00 88.25 396 ILE A O 1
ATOM 3118 N N . CYS A 1 397 ? 14.942 13.599 4.531 1.00 82.75 397 CYS A N 1
ATOM 3119 C CA . CYS A 1 397 ? 13.626 13.227 5.039 1.00 82.75 397 CYS A CA 1
ATOM 3120 C C . CYS A 1 397 ? 13.590 11.872 5.765 1.00 82.75 397 CYS A C 1
ATOM 3122 O O . CYS A 1 397 ? 12.567 11.572 6.381 1.00 82.75 397 CYS A O 1
ATOM 3124 N N . LEU A 1 398 ? 14.645 11.057 5.663 1.00 79.88 398 LEU A N 1
ATOM 3125 C CA . LEU A 1 398 ? 14.767 9.745 6.306 1.00 79.88 398 LEU A CA 1
ATOM 3126 C C . LEU A 1 398 ? 15.731 9.744 7.503 1.00 79.88 398 LEU A C 1
ATOM 3128 O O . LEU A 1 398 ? 15.940 8.681 8.079 1.00 79.88 398 LEU A O 1
ATOM 3132 N N . LEU A 1 399 ? 16.288 10.896 7.894 1.00 86.00 399 LEU A N 1
ATOM 3133 C CA . LEU A 1 399 ? 17.166 10.999 9.062 1.00 86.00 399 LEU A CA 1
ATOM 3134 C C . LEU A 1 399 ? 16.476 10.502 10.345 1.00 86.00 399 LEU A C 1
ATOM 3136 O O . LEU A 1 399 ? 15.307 10.805 10.605 1.00 86.00 399 LEU A O 1
ATOM 3140 N N . ASP A 1 400 ? 17.226 9.766 11.167 1.00 82.31 400 ASP A N 1
ATOM 3141 C CA . ASP A 1 400 ? 16.788 9.249 12.471 1.00 82.31 400 ASP A CA 1
ATOM 3142 C C . ASP A 1 400 ? 16.511 10.354 13.478 1.00 82.31 400 ASP A C 1
ATOM 3144 O O . ASP A 1 400 ? 16.845 11.508 13.237 1.00 82.31 400 ASP A O 1
ATOM 3148 N N . ARG A 1 401 ? 15.905 10.032 14.631 1.00 79.62 401 ARG A N 1
ATOM 3149 C CA . ARG A 1 401 ? 15.658 11.026 15.693 1.00 79.62 401 ARG A CA 1
ATOM 3150 C C . ARG A 1 401 ? 16.921 11.758 16.106 1.00 79.62 401 ARG A C 1
ATOM 3152 O O . ARG A 1 401 ? 16.882 12.957 16.361 1.00 79.62 401 ARG A O 1
ATOM 3159 N N . ASP A 1 402 ? 17.995 11.001 16.232 1.00 85.62 402 ASP A N 1
ATOM 3160 C CA . ASP A 1 402 ? 19.284 11.471 16.693 1.00 85.62 402 ASP A CA 1
ATOM 3161 C C . ASP A 1 402 ? 20.342 11.038 15.676 1.00 85.62 402 ASP A C 1
ATOM 3163 O O . ASP A 1 402 ? 20.956 9.981 15.817 1.00 85.62 402 ASP A O 1
ATOM 3167 N N . PRO A 1 403 ? 20.469 11.783 14.564 1.00 89.25 403 PRO A N 1
ATOM 3168 C CA . PRO A 1 403 ? 21.337 11.402 13.464 1.00 89.25 403 PRO A CA 1
ATOM 3169 C C . PRO A 1 403 ? 22.768 11.909 13.686 1.00 89.25 403 PRO A C 1
ATOM 3171 O O . PRO A 1 403 ? 23.628 11.691 12.841 1.00 89.25 403 PRO A O 1
ATOM 3174 N N . LEU A 1 404 ? 23.039 12.624 14.782 1.00 91.19 404 LEU A N 1
ATOM 3175 C CA . LEU A 1 404 ? 24.338 13.220 15.062 1.00 91.19 404 LEU A CA 1
ATOM 3176 C C . LEU A 1 404 ? 25.186 12.274 15.912 1.00 91.19 404 LEU A C 1
ATOM 3178 O O . LEU A 1 404 ? 24.799 11.863 16.999 1.00 91.19 404 LEU A O 1
ATOM 3182 N N . LEU A 1 405 ? 26.378 11.970 15.420 1.00 89.44 405 LEU A N 1
ATOM 3183 C CA . LEU A 1 405 ? 27.401 11.194 16.099 1.00 89.44 405 LEU A CA 1
ATOM 3184 C C . LEU A 1 405 ? 28.563 12.119 16.490 1.00 89.44 405 LEU A C 1
ATOM 3186 O O . LEU A 1 405 ? 28.868 13.071 15.760 1.00 89.44 405 LEU A O 1
ATOM 3190 N N . PRO A 1 406 ? 29.250 11.849 17.611 1.00 87.19 406 PRO A N 1
ATOM 3191 C CA . PRO A 1 406 ? 30.437 12.605 17.977 1.00 87.19 406 PRO A CA 1
ATOM 3192 C C . PRO A 1 406 ? 31.532 12.428 16.917 1.00 87.19 406 PRO A C 1
ATOM 3194 O O . PRO A 1 406 ? 31.715 11.339 16.360 1.00 87.19 406 PRO A O 1
ATOM 3197 N N . LEU A 1 407 ? 32.295 13.490 16.650 1.00 82.75 407 LEU A N 1
ATOM 3198 C CA . LEU A 1 407 ? 33.574 13.335 15.964 1.00 82.75 407 LEU A CA 1
ATOM 3199 C C . LEU A 1 407 ? 34.508 12.574 16.905 1.00 82.75 407 LEU A C 1
ATOM 3201 O O . LEU A 1 407 ? 34.746 13.000 18.034 1.00 82.75 407 LEU A O 1
ATOM 3205 N N . SER A 1 408 ? 35.010 11.422 16.464 1.00 63.62 408 SER A N 1
ATOM 3206 C CA . SER A 1 408 ? 36.115 10.764 17.159 1.00 63.62 408 SER A CA 1
ATOM 3207 C C . SER A 1 408 ? 37.280 11.755 17.227 1.00 63.62 408 SER A C 1
ATOM 3209 O O . SER A 1 408 ? 37.545 12.389 16.204 1.00 63.62 408 SER A O 1
ATOM 3211 N N . PRO A 1 409 ? 37.968 11.906 18.373 1.00 53.88 409 PRO A N 1
ATOM 3212 C CA . PRO A 1 409 ? 39.162 12.730 18.423 1.00 53.88 409 PRO A CA 1
ATOM 3213 C C . PRO A 1 409 ? 40.170 12.112 17.459 1.00 53.88 409 PRO A C 1
ATOM 3215 O O . PRO A 1 409 ? 40.672 11.011 17.689 1.00 53.88 409 PRO A O 1
ATOM 3218 N N . THR A 1 410 ? 40.407 12.780 16.336 1.00 48.25 410 THR A N 1
ATOM 3219 C CA . THR A 1 410 ? 41.532 12.470 15.468 1.00 48.25 410 THR A CA 1
ATOM 3220 C C . THR A 1 410 ? 42.775 12.598 16.337 1.00 48.25 410 THR A C 1
ATOM 3222 O O . THR A 1 410 ? 42.965 13.612 17.013 1.00 48.25 410 THR A O 1
ATOM 3225 N N . THR A 1 411 ? 43.591 11.545 16.386 1.00 39.16 411 THR A N 1
ATOM 3226 C CA . THR A 1 411 ? 44.947 11.611 16.934 1.00 39.16 411 THR A CA 1
ATOM 3227 C C . THR A 1 411 ? 45.585 12.885 16.380 1.00 39.16 411 THR A C 1
ATOM 3229 O O . THR A 1 411 ? 45.511 13.065 15.163 1.00 39.16 411 THR A O 1
ATOM 3232 N N . PRO A 1 412 ? 46.123 13.794 17.215 1.00 39.03 412 PRO A N 1
ATOM 3233 C CA . PRO A 1 412 ? 46.638 15.060 16.718 1.00 39.03 412 PRO A CA 1
ATOM 3234 C C . PRO A 1 412 ? 47.660 14.763 15.625 1.00 39.03 412 PRO A C 1
ATOM 3236 O O . PRO A 1 412 ? 48.632 14.040 15.862 1.00 39.03 412 PRO A O 1
ATOM 3239 N N . SER A 1 413 ? 47.382 15.262 14.421 1.00 43.12 413 SER A N 1
ATOM 3240 C CA . SER A 1 413 ? 48.294 15.211 13.289 1.00 43.12 413 SER A CA 1
ATOM 3241 C C . SER A 1 413 ? 49.655 15.699 13.773 1.00 43.12 413 SER A C 1
ATOM 3243 O O . SER A 1 413 ? 49.736 16.735 14.439 1.00 43.12 413 SER A O 1
ATOM 3245 N N . SER A 1 414 ? 50.710 14.927 13.499 1.00 41.19 414 SER A N 1
ATOM 3246 C CA . SER A 1 414 ? 52.079 15.328 13.821 1.00 41.19 414 SER A CA 1
ATOM 3247 C C . SER A 1 414 ? 52.306 16.781 13.387 1.00 41.19 414 SER A C 1
ATOM 3249 O O . SER A 1 414 ? 51.890 17.150 12.287 1.00 41.19 414 SER A O 1
ATOM 3251 N N . PRO A 1 415 ? 52.944 17.616 14.224 1.00 39.09 415 PRO A N 1
ATOM 3252 C CA . PRO A 1 415 ? 53.147 19.021 13.906 1.00 39.09 415 PRO A CA 1
ATOM 3253 C C . PRO A 1 415 ? 54.051 19.119 12.673 1.00 39.09 415 PRO A C 1
ATOM 3255 O O . PRO A 1 415 ? 55.248 18.852 12.769 1.00 39.09 415 PRO A O 1
ATOM 3258 N N . GLY A 1 416 ? 53.480 19.455 11.512 1.00 44.53 416 GLY A N 1
ATOM 3259 C CA . GLY A 1 416 ? 54.270 19.645 10.295 1.00 44.53 416 GLY A CA 1
ATOM 3260 C C . GLY A 1 416 ? 53.603 19.440 8.936 1.00 44.53 416 GLY A C 1
ATOM 3261 O O . GLY A 1 416 ? 54.337 19.529 7.960 1.00 44.53 416 GLY A O 1
ATOM 3262 N N . ASP A 1 417 ? 52.291 19.193 8.822 1.00 39.88 417 ASP A N 1
ATOM 3263 C CA . ASP A 1 417 ? 51.626 19.117 7.505 1.00 39.88 417 ASP A CA 1
ATOM 3264 C C . ASP A 1 417 ? 50.945 20.456 7.136 1.00 39.88 417 ASP A C 1
ATOM 3266 O O . ASP A 1 417 ? 49.887 20.777 7.681 1.00 39.88 417 ASP A O 1
ATOM 3270 N N . PRO A 1 418 ? 51.508 21.261 6.209 1.00 42.34 418 PRO A N 1
ATOM 3271 C CA . PRO A 1 418 ? 50.979 22.574 5.823 1.00 42.34 418 PRO A CA 1
ATOM 3272 C C . PRO A 1 418 ? 49.813 22.489 4.815 1.00 42.34 418 PRO A C 1
ATOM 3274 O O . PRO A 1 418 ? 49.583 23.420 4.051 1.00 42.34 418 PRO A O 1
ATOM 3277 N N . ALA A 1 419 ? 49.089 21.366 4.779 1.00 42.50 419 ALA A N 1
ATOM 3278 C CA . ALA A 1 419 ? 47.927 21.152 3.908 1.00 42.50 419 ALA A CA 1
ATOM 3279 C C . ALA A 1 419 ? 46.600 21.009 4.682 1.00 42.50 419 ALA A C 1
ATOM 3281 O O . ALA A 1 419 ? 45.565 20.755 4.073 1.00 42.50 419 ALA A O 1
ATOM 3282 N N . ALA A 1 420 ? 46.618 21.192 6.008 1.00 45.59 420 ALA A N 1
ATOM 3283 C CA . ALA A 1 420 ? 45.434 21.183 6.875 1.00 45.59 420 ALA A CA 1
ATOM 3284 C C . ALA A 1 420 ? 44.897 22.604 7.161 1.00 45.59 420 ALA A C 1
ATOM 3286 O O . ALA A 1 420 ? 44.404 22.882 8.255 1.00 45.59 420 ALA A O 1
ATOM 3287 N N . ASP A 1 421 ? 45.025 23.517 6.196 1.00 39.19 421 ASP A N 1
ATOM 3288 C CA . ASP A 1 421 ? 44.508 24.884 6.292 1.00 39.19 421 ASP A CA 1
ATOM 3289 C C . ASP A 1 421 ? 43.094 24.957 5.692 1.00 39.19 421 ASP A C 1
ATOM 3291 O O . ASP A 1 421 ? 42.910 24.776 4.489 1.00 39.19 421 ASP A O 1
ATOM 3295 N N . GLY A 1 422 ? 42.095 25.244 6.538 1.00 43.25 422 GLY A N 1
ATOM 3296 C CA . GLY A 1 422 ? 40.799 25.789 6.115 1.00 43.25 422 GLY A CA 1
ATOM 3297 C C . GLY A 1 422 ? 39.557 25.097 6.680 1.00 43.25 422 GLY A C 1
ATOM 3298 O O . GLY A 1 422 ? 38.872 25.667 7.526 1.00 43.25 422 GLY A O 1
ATOM 3299 N N . ASP A 1 423 ? 39.244 23.886 6.214 1.00 47.69 423 ASP A N 1
ATOM 3300 C CA . ASP A 1 423 ? 37.872 23.350 6.331 1.00 47.69 423 ASP A CA 1
ATOM 3301 C C . ASP A 1 423 ? 37.646 22.376 7.501 1.00 47.69 423 ASP A C 1
ATOM 3303 O O . ASP A 1 423 ? 36.535 22.283 8.031 1.00 47.69 423 ASP A O 1
ATOM 3307 N N . GLU A 1 424 ? 38.680 21.668 7.970 1.00 49.66 424 GLU A N 1
ATOM 3308 C CA . GLU A 1 424 ? 38.511 20.665 9.036 1.00 49.66 424 GLU A CA 1
ATOM 3309 C C . GLU A 1 424 ? 38.334 21.275 10.437 1.00 49.66 424 GLU A C 1
ATOM 3311 O O . GLU A 1 424 ? 37.742 20.649 11.317 1.00 49.66 424 GLU A O 1
ATOM 3316 N N . GLN A 1 425 ? 38.771 22.520 10.648 1.00 54.00 425 GLN A N 1
ATOM 3317 C CA . GLN A 1 425 ? 38.723 23.201 11.952 1.00 54.00 425 GLN A CA 1
ATOM 3318 C C . GLN A 1 425 ? 37.308 23.659 12.359 1.00 54.00 425 GLN A C 1
ATOM 3320 O O . GLN A 1 425 ? 37.095 24.042 13.509 1.00 54.00 425 GLN A O 1
ATOM 3325 N N . GLY A 1 426 ? 36.329 23.591 11.448 1.00 65.94 426 GLY A N 1
ATOM 3326 C CA . GLY A 1 426 ? 34.934 23.973 11.702 1.00 65.94 426 GLY A CA 1
ATOM 3327 C C . GLY A 1 426 ? 33.948 22.808 11.850 1.00 65.94 426 GLY A C 1
ATOM 3328 O O . GLY A 1 426 ? 32.756 23.054 12.064 1.00 65.94 426 GLY A O 1
ATOM 3329 N N . LEU A 1 427 ? 34.386 21.559 11.677 1.00 83.81 427 LEU A N 1
ATOM 3330 C CA . LEU A 1 427 ? 33.522 20.377 11.739 1.00 83.81 427 LEU A CA 1
ATOM 3331 C C . LEU A 1 427 ? 33.342 19.960 13.203 1.00 83.81 427 LEU A C 1
ATOM 3333 O O . LEU A 1 427 ? 34.315 19.812 13.936 1.00 83.81 427 LEU A O 1
ATOM 3337 N N . VAL A 1 428 ? 32.096 19.769 13.645 1.00 90.00 428 VAL A N 1
ATOM 3338 C CA . VAL A 1 428 ? 31.777 19.556 15.076 1.00 90.00 428 VAL A CA 1
ATOM 3339 C C . VAL A 1 428 ? 31.043 18.247 15.368 1.00 90.00 428 VAL A C 1
ATOM 3341 O O . VAL A 1 428 ? 30.970 17.824 16.521 1.00 90.00 428 VAL A O 1
ATOM 3344 N N . ALA A 1 429 ? 30.498 17.589 14.346 1.00 90.50 429 ALA A N 1
ATOM 3345 C CA . ALA A 1 429 ? 29.812 16.307 14.476 1.00 90.50 429 ALA A CA 1
ATOM 3346 C C . ALA A 1 429 ? 29.921 15.493 13.180 1.00 90.50 429 ALA A C 1
ATOM 3348 O O . ALA A 1 429 ? 30.294 16.018 12.131 1.00 90.50 429 ALA A O 1
ATOM 3349 N N . LYS A 1 430 ? 29.555 14.212 13.239 1.00 91.31 430 LYS A N 1
ATOM 3350 C CA . LYS A 1 430 ? 29.221 13.409 12.058 1.00 91.31 430 LYS A CA 1
ATOM 3351 C C . LYS A 1 430 ? 27.706 13.290 11.963 1.00 91.31 430 LYS A C 1
ATOM 3353 O O . LYS A 1 430 ? 27.057 12.927 12.933 1.00 91.31 430 LYS A O 1
ATOM 3358 N N . LEU A 1 431 ? 27.137 13.563 10.802 1.00 91.06 431 LEU A N 1
ATOM 3359 C CA . LEU A 1 431 ? 25.743 13.288 10.499 1.00 91.06 431 LEU A CA 1
ATOM 3360 C C . LEU A 1 431 ? 25.629 11.909 9.857 1.00 91.06 431 LEU A C 1
ATOM 3362 O O . LEU A 1 431 ? 26.164 11.697 8.769 1.00 91.06 431 LEU A O 1
ATOM 3366 N N . ARG A 1 432 ? 24.903 10.999 10.503 1.00 88.69 432 ARG A N 1
ATOM 3367 C CA . ARG A 1 432 ? 24.456 9.734 9.925 1.00 88.69 432 ARG A CA 1
ATOM 3368 C C . ARG A 1 432 ? 23.233 9.973 9.045 1.00 88.69 432 ARG A C 1
ATOM 3370 O O . ARG A 1 432 ? 22.239 10.534 9.497 1.00 88.69 432 ARG A O 1
ATOM 3377 N N . TYR A 1 433 ? 23.302 9.539 7.795 1.00 82.94 433 TYR A N 1
ATOM 3378 C CA . TYR A 1 433 ? 22.239 9.641 6.804 1.00 82.94 433 TYR A CA 1
ATOM 3379 C C . TYR A 1 433 ? 22.113 8.337 6.016 1.00 82.94 433 TYR A C 1
ATOM 3381 O O . TYR A 1 433 ? 23.063 7.580 5.858 1.00 82.94 433 TYR A O 1
ATOM 3389 N N . GLN A 1 434 ? 20.927 8.083 5.471 1.00 72.75 434 GLN A N 1
ATOM 3390 C CA . GLN A 1 434 ? 20.632 6.788 4.867 1.00 72.75 434 GLN A CA 1
ATOM 3391 C C . GLN A 1 434 ? 21.015 6.748 3.384 1.00 72.75 434 GLN A C 1
ATOM 3393 O O . GLN A 1 434 ? 20.382 7.396 2.543 1.00 72.75 434 GLN A O 1
ATOM 3398 N N . GLN A 1 435 ? 22.027 5.949 3.039 1.00 66.62 435 GLN A N 1
ATOM 3399 C CA . GLN A 1 435 ? 22.383 5.675 1.649 1.00 66.62 435 GLN A CA 1
ATOM 3400 C C . GLN A 1 435 ? 21.484 4.568 1.082 1.00 66.62 435 GLN A C 1
ATOM 3402 O O . GLN A 1 435 ? 21.695 3.380 1.279 1.00 66.62 435 GLN A O 1
ATOM 3407 N N . THR A 1 436 ? 20.465 4.960 0.322 1.00 59.19 436 THR A N 1
ATOM 3408 C CA . THR A 1 436 ? 19.412 4.028 -0.133 1.00 59.19 436 THR A CA 1
ATOM 3409 C C . THR A 1 436 ? 19.688 3.347 -1.479 1.00 59.19 436 THR A C 1
ATOM 3411 O O . THR A 1 436 ? 18.877 2.533 -1.924 1.00 59.19 436 THR A O 1
ATOM 3414 N N . LYS A 1 437 ? 20.782 3.698 -2.173 1.00 62.31 437 LYS A N 1
ATOM 3415 C CA . LYS A 1 437 ? 21.028 3.269 -3.567 1.00 62.31 437 LYS A CA 1
ATOM 3416 C C . LYS A 1 437 ? 22.335 2.527 -3.826 1.00 62.31 437 LYS A C 1
ATOM 3418 O O . LYS A 1 437 ? 22.437 1.911 -4.882 1.00 62.31 437 LYS A O 1
ATOM 3423 N N . ILE A 1 438 ? 23.324 2.640 -2.946 1.00 63.16 438 ILE A N 1
ATOM 3424 C CA . ILE A 1 438 ? 24.651 2.045 -3.139 1.00 63.16 438 ILE A CA 1
ATOM 3425 C C . ILE A 1 438 ? 24.944 1.216 -1.900 1.00 63.16 438 ILE A C 1
ATOM 3427 O O . ILE A 1 438 ? 25.025 1.774 -0.809 1.00 63.16 438 ILE A O 1
ATOM 3431 N N . ASP A 1 439 ? 25.060 -0.093 -2.088 1.00 57.94 439 ASP A N 1
ATOM 3432 C CA . ASP A 1 439 ? 25.396 -1.020 -1.015 1.00 57.94 439 ASP A CA 1
ATOM 3433 C C . ASP A 1 439 ? 26.850 -0.801 -0.557 1.00 57.94 439 ASP A C 1
ATOM 3435 O O . ASP A 1 439 ? 27.736 -0.580 -1.387 1.00 57.94 439 ASP A O 1
ATOM 3439 N N . GLY A 1 440 ? 27.083 -0.795 0.757 1.00 63.19 440 GLY A N 1
ATOM 3440 C CA . GLY A 1 440 ? 28.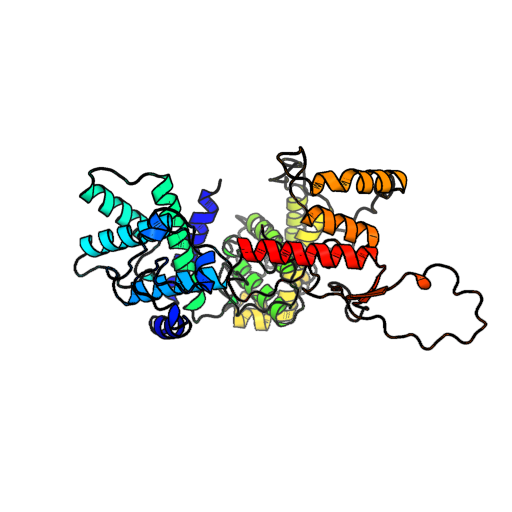410 -0.623 1.369 1.00 63.19 440 GLY A CA 1
ATOM 3441 C C . GLY A 1 440 ? 29.041 0.780 1.319 1.00 63.19 440 GLY A C 1
ATOM 3442 O O . GLY A 1 440 ? 30.193 0.933 1.724 1.00 63.19 440 GLY A O 1
ATOM 3443 N N . ALA A 1 441 ? 28.344 1.814 0.836 1.00 69.62 441 ALA A N 1
ATOM 3444 C CA . ALA A 1 441 ? 28.868 3.185 0.864 1.00 69.62 441 ALA A CA 1
ATOM 3445 C C . ALA A 1 441 ? 28.747 3.823 2.268 1.00 69.62 441 ALA A C 1
ATOM 3447 O O . ALA A 1 441 ? 27.799 3.503 2.986 1.00 69.62 441 ALA A O 1
ATOM 3448 N N . PRO A 1 442 ? 29.655 4.751 2.651 1.00 74.62 442 PRO A N 1
ATOM 3449 C CA . PRO A 1 442 ? 29.599 5.413 3.951 1.00 74.62 442 PRO A CA 1
ATOM 3450 C C . PRO A 1 442 ? 28.258 6.117 4.171 1.00 74.62 442 PRO A C 1
ATOM 3452 O O . PRO A 1 442 ? 27.787 6.869 3.315 1.00 74.62 442 PRO A O 1
ATOM 3455 N N . ASP A 1 443 ? 27.676 5.896 5.342 1.00 82.50 443 ASP A N 1
ATOM 3456 C CA . ASP A 1 443 ? 26.398 6.448 5.791 1.00 82.50 443 ASP A CA 1
ATOM 3457 C C . ASP A 1 443 ? 26.588 7.656 6.722 1.00 82.50 443 ASP A C 1
ATOM 3459 O O . ASP A 1 443 ? 25.646 8.114 7.359 1.00 82.50 443 ASP A O 1
ATOM 3463 N N . THR A 1 444 ? 27.806 8.195 6.816 1.00 88.44 444 THR A N 1
ATOM 3464 C CA . THR A 1 444 ? 28.127 9.355 7.655 1.00 88.44 444 THR A CA 1
ATOM 3465 C C . THR A 1 444 ? 28.910 10.414 6.884 1.00 88.44 444 THR A C 1
ATOM 3467 O O . THR A 1 444 ? 29.726 10.094 6.021 1.00 88.44 444 THR A O 1
ATOM 3470 N N . ILE A 1 445 ? 28.644 11.689 7.177 1.00 89.56 445 ILE A N 1
ATOM 3471 C CA . ILE A 1 445 ? 29.416 12.848 6.695 1.00 89.56 445 ILE A CA 1
ATOM 3472 C C . ILE A 1 445 ? 29.771 13.759 7.874 1.00 89.56 445 ILE A C 1
ATOM 3474 O O . ILE A 1 445 ? 28.953 13.891 8.783 1.00 89.56 445 ILE A O 1
ATOM 3478 N N . PRO A 1 446 ? 30.954 14.389 7.912 1.00 90.81 446 PRO A N 1
ATOM 3479 C CA . PRO A 1 446 ? 31.233 15.409 8.914 1.00 90.81 446 PRO A CA 1
ATOM 3480 C C . PRO A 1 446 ? 30.418 16.681 8.622 1.00 90.81 446 PRO A C 1
ATOM 3482 O O . PRO A 1 446 ? 30.138 16.988 7.465 1.00 90.81 446 PRO A O 1
ATOM 3485 N N . VAL A 1 447 ? 30.001 17.399 9.668 1.00 92.31 447 VAL A N 1
ATOM 3486 C CA . VAL A 1 447 ? 29.133 18.582 9.551 1.00 92.31 447 VAL A CA 1
ATOM 3487 C C . VAL A 1 447 ? 29.546 19.716 10.491 1.00 92.31 447 VAL A C 1
ATOM 3489 O O . VAL A 1 447 ? 30.068 19.486 11.586 1.00 92.31 447 VAL A O 1
ATOM 3492 N N . HIS A 1 448 ? 29.269 20.950 10.066 1.00 91.31 448 HIS A N 1
ATOM 3493 C CA . HIS A 1 448 ? 29.501 22.177 10.831 1.00 91.31 448 HIS A CA 1
ATOM 3494 C C . HIS A 1 448 ? 28.424 22.433 11.899 1.00 91.31 448 HIS A C 1
ATOM 3496 O O . HIS A 1 448 ? 27.356 21.812 11.911 1.00 91.31 448 HIS A O 1
ATOM 3502 N N . ALA A 1 449 ? 28.694 23.392 12.790 1.00 89.38 449 ALA A N 1
ATOM 3503 C CA . ALA A 1 449 ? 27.801 23.763 13.890 1.00 89.38 449 ALA A CA 1
ATOM 3504 C C . ALA A 1 449 ? 26.416 24.246 13.430 1.00 89.38 449 ALA A C 1
ATOM 3506 O O . ALA A 1 449 ? 25.427 23.986 14.113 1.00 89.38 449 ALA A O 1
ATOM 3507 N N . GLU A 1 450 ? 26.325 24.883 12.261 1.00 91.06 450 GLU A N 1
ATOM 3508 C CA . GLU A 1 450 ? 25.055 25.331 11.680 1.00 91.06 450 GLU A CA 1
ATOM 3509 C C . GLU A 1 450 ? 24.108 24.155 11.393 1.00 91.06 450 GLU A C 1
ATOM 3511 O O . GLU A 1 450 ? 22.949 24.168 11.802 1.00 91.06 450 GLU A O 1
ATOM 3516 N N . VAL A 1 451 ? 24.616 23.076 10.789 1.00 93.00 451 VAL A N 1
ATOM 3517 C CA . VAL A 1 451 ? 23.833 21.854 10.533 1.00 93.00 451 VAL A CA 1
ATOM 3518 C C . VAL A 1 451 ? 23.348 21.236 11.845 1.00 93.00 451 VAL A C 1
ATOM 3520 O O . VAL A 1 451 ? 22.196 20.810 11.949 1.00 93.00 451 VAL A O 1
ATOM 3523 N N . VAL A 1 452 ? 24.205 21.218 12.872 1.00 92.38 452 VAL A N 1
ATOM 3524 C CA . VAL A 1 452 ? 23.836 20.740 14.213 1.00 92.38 452 VAL A CA 1
ATOM 3525 C C . VAL A 1 452 ? 22.721 21.594 14.821 1.00 92.38 452 VAL A C 1
ATOM 3527 O O . VAL A 1 452 ? 21.791 21.040 15.408 1.00 92.38 452 VAL A O 1
ATOM 3530 N N . ALA A 1 453 ? 22.778 22.919 14.668 1.00 92.88 453 ALA A N 1
ATOM 3531 C CA . ALA A 1 453 ? 21.740 23.828 15.146 1.00 92.88 453 ALA A CA 1
ATOM 3532 C C . ALA A 1 453 ? 20.396 23.565 14.449 1.00 92.88 453 ALA A C 1
ATOM 3534 O O . ALA A 1 453 ? 19.395 23.345 15.132 1.00 92.88 453 ALA A O 1
ATOM 3535 N N . ILE A 1 454 ? 20.391 23.451 13.115 1.00 92.38 454 ILE A N 1
ATOM 3536 C CA . ILE A 1 454 ? 19.181 23.155 12.330 1.00 92.38 454 ILE A CA 1
ATOM 3537 C C . ILE A 1 454 ? 18.551 21.823 12.765 1.00 92.38 454 ILE A C 1
ATOM 3539 O O . ILE A 1 454 ? 17.333 21.730 12.943 1.00 92.38 454 ILE A O 1
ATOM 3543 N N . ILE A 1 455 ? 19.367 20.784 12.984 1.00 92.00 455 ILE A N 1
ATOM 3544 C CA . ILE A 1 455 ? 18.884 19.476 13.452 1.00 92.00 455 ILE A CA 1
ATOM 3545 C C . ILE A 1 455 ? 18.268 19.585 14.848 1.00 92.00 455 ILE A C 1
ATOM 3547 O O . ILE A 1 455 ? 17.196 19.024 15.082 1.00 92.00 455 ILE A O 1
ATOM 3551 N N . ARG A 1 456 ? 18.894 20.324 15.769 1.00 90.94 456 ARG A N 1
ATOM 3552 C CA . ARG A 1 456 ? 18.365 20.533 17.127 1.00 90.94 456 ARG A CA 1
ATOM 3553 C C . ARG A 1 456 ? 17.051 21.315 17.123 1.00 90.94 456 ARG A C 1
ATOM 3555 O O . ARG A 1 456 ? 16.124 20.946 17.842 1.00 90.94 456 ARG A O 1
ATOM 3562 N N . GLU A 1 457 ? 16.926 22.346 16.295 1.00 90.19 457 GLU A N 1
ATOM 3563 C CA . GLU A 1 457 ? 15.668 23.086 16.141 1.00 90.19 457 GLU A CA 1
ATOM 3564 C C . GLU A 1 457 ? 14.557 22.210 15.564 1.00 90.19 457 GLU A C 1
ATOM 3566 O O . GLU A 1 457 ? 13.441 22.191 16.086 1.00 90.19 457 GLU A O 1
ATOM 3571 N N . GLN A 1 458 ? 14.866 21.423 14.530 1.00 89.31 458 GLN A N 1
ATOM 3572 C CA . GLN A 1 458 ? 13.925 20.453 13.975 1.00 89.31 458 GLN A CA 1
ATOM 3573 C C . GLN A 1 458 ? 13.519 19.417 15.030 1.00 89.31 458 GLN A C 1
ATOM 3575 O O . GLN A 1 458 ? 12.350 19.031 15.125 1.00 89.31 458 GLN A O 1
ATOM 3580 N N . GLN A 1 459 ? 14.463 18.988 15.870 1.00 86.25 459 GLN A N 1
ATOM 3581 C CA . GLN A 1 459 ? 14.187 18.071 16.961 1.00 86.25 459 GLN A CA 1
ATOM 3582 C C . GLN A 1 459 ? 13.190 18.665 17.968 1.00 86.25 459 GLN A C 1
ATOM 3584 O O . GLN A 1 459 ? 12.243 17.970 18.356 1.00 86.25 459 GLN A O 1
ATOM 3589 N N . GLN A 1 460 ? 13.378 19.921 18.373 1.00 86.38 460 GLN A N 1
ATOM 3590 C CA . GLN A 1 460 ? 12.486 20.637 19.291 1.00 86.38 460 GLN A CA 1
ATOM 3591 C C . GLN A 1 460 ? 11.112 20.895 18.668 1.00 86.38 460 GLN A C 1
ATOM 3593 O O . GLN A 1 460 ? 10.084 20.701 19.318 1.00 86.38 460 GLN A O 1
ATOM 3598 N N . TRP A 1 461 ? 11.074 21.293 17.394 1.00 85.25 461 TRP A N 1
ATOM 3599 C CA . TRP A 1 461 ? 9.833 21.455 16.643 1.00 85.25 461 TRP A CA 1
ATOM 3600 C C . TRP A 1 461 ? 9.027 20.150 16.626 1.00 85.25 461 TRP A C 1
ATOM 3602 O O . TRP A 1 461 ? 7.856 20.147 16.999 1.00 85.25 461 TRP A O 1
ATOM 3612 N N . ALA A 1 462 ? 9.665 19.019 16.305 1.00 78.12 462 ALA A N 1
ATOM 3613 C CA . ALA A 1 462 ? 8.990 17.723 16.261 1.00 78.12 462 ALA A CA 1
ATOM 3614 C C . ALA A 1 462 ? 8.464 17.283 17.639 1.00 78.12 462 ALA A C 1
ATOM 3616 O O . ALA A 1 462 ? 7.402 16.671 17.717 1.00 78.12 462 ALA A O 1
ATOM 3617 N N . GLN A 1 463 ? 9.165 17.614 18.731 1.00 76.31 463 GLN A N 1
ATOM 3618 C CA . GLN A 1 463 ? 8.676 17.369 20.094 1.00 76.31 463 GLN A CA 1
ATOM 3619 C C . GLN A 1 463 ? 7.422 18.186 20.409 1.00 76.31 463 GLN A C 1
ATOM 3621 O O . GLN A 1 463 ? 6.441 17.609 20.871 1.00 76.31 463 GLN A O 1
ATOM 3626 N N . ARG A 1 464 ? 7.430 19.498 20.127 1.00 78.44 464 ARG A N 1
ATOM 3627 C CA . ARG A 1 464 ? 6.257 20.371 20.325 1.00 78.44 464 ARG A CA 1
ATOM 3628 C C . ARG A 1 464 ? 5.069 19.887 19.500 1.00 78.44 464 ARG A C 1
ATOM 3630 O O . ARG A 1 464 ? 3.990 19.660 20.040 1.00 78.44 464 ARG A O 1
ATOM 3637 N N . PHE A 1 465 ? 5.309 19.610 18.219 1.00 73.12 465 PHE A N 1
ATOM 3638 C CA . PHE A 1 465 ? 4.285 19.095 17.322 1.00 73.12 465 PHE A CA 1
ATOM 3639 C C . PHE A 1 465 ? 3.681 17.783 17.841 1.00 73.12 465 PHE A C 1
ATOM 3641 O O . PHE A 1 465 ? 2.463 17.635 17.844 1.00 73.12 465 PHE A O 1
ATOM 3648 N N . LEU A 1 466 ? 4.498 16.836 18.316 1.00 65.25 466 LEU A N 1
ATOM 3649 C CA . LEU A 1 466 ? 4.004 15.575 18.877 1.00 65.25 466 LEU A CA 1
ATOM 3650 C C . LEU A 1 466 ? 3.306 15.731 20.227 1.00 65.25 466 LEU A C 1
ATOM 3652 O O . LEU A 1 466 ? 2.357 14.996 20.479 1.00 65.25 466 LEU A O 1
ATOM 3656 N N . ALA A 1 467 ? 3.737 16.650 21.085 1.00 66.25 467 ALA A N 1
ATOM 3657 C CA . ALA A 1 467 ? 3.042 16.916 22.341 1.00 66.25 467 ALA A CA 1
ATOM 3658 C C . ALA A 1 467 ? 1.616 17.433 22.084 1.00 66.25 467 ALA A C 1
ATOM 3660 O O . ALA A 1 467 ? 0.674 17.035 22.763 1.00 66.25 467 ALA A O 1
ATOM 3661 N N . GLU A 1 468 ? 1.448 18.264 21.056 1.00 65.31 468 GLU A N 1
ATOM 3662 C CA . GLU A 1 468 ? 0.156 18.841 20.677 1.00 65.31 468 GLU A CA 1
ATOM 3663 C C . GLU A 1 468 ? -0.696 17.895 19.805 1.00 65.31 468 GLU A C 1
ATOM 3665 O O . GLU A 1 468 ? -1.924 17.866 19.907 1.00 65.31 468 GLU A O 1
ATOM 3670 N N . HIS A 1 469 ? -0.064 17.089 18.942 1.00 58.88 469 HIS A N 1
ATOM 3671 C CA . HIS A 1 469 ? -0.749 16.353 17.869 1.00 58.88 469 HIS A CA 1
ATOM 3672 C C . HIS A 1 469 ? -0.525 14.831 17.885 1.00 58.88 469 HIS A C 1
ATOM 3674 O O . HIS A 1 469 ? -1.229 14.111 17.171 1.00 58.88 469 HIS A O 1
ATOM 3680 N N . GLY A 1 470 ? 0.404 14.314 18.686 1.00 51.12 470 GLY A N 1
ATOM 3681 C CA . GLY A 1 470 ? 0.805 12.905 18.726 1.00 51.12 470 GLY A CA 1
ATOM 3682 C C . GLY A 1 470 ? -0.082 12.000 19.590 1.00 51.12 470 GLY A C 1
ATOM 3683 O O . GLY A 1 470 ? -1.016 12.447 20.254 1.00 51.12 470 GLY A O 1
ATOM 3684 N N . ALA A 1 471 ? 0.211 10.699 19.529 1.00 48.50 471 ALA A N 1
ATOM 3685 C CA . ALA A 1 471 ? -0.243 9.669 20.466 1.00 48.50 471 ALA A CA 1
ATOM 3686 C C . ALA A 1 471 ? 0.974 9.185 21.294 1.00 48.50 471 ALA A C 1
ATOM 3688 O O . ALA A 1 471 ? 2.107 9.354 20.826 1.00 48.50 471 ALA A O 1
ATOM 3689 N N . PRO A 1 472 ? 0.785 8.593 22.488 1.00 43.41 472 PRO A N 1
ATOM 3690 C CA . PRO A 1 472 ? 1.878 8.195 23.384 1.00 43.41 472 PRO A CA 1
ATOM 3691 C C . PRO A 1 472 ? 2.887 7.243 22.756 1.00 43.41 472 PRO A C 1
ATOM 3693 O O . PRO A 1 472 ? 2.528 6.391 21.947 1.00 43.41 472 PRO A O 1
ATOM 3696 N N . GLY A 1 473 ? 4.142 7.330 23.200 1.00 46.91 473 GLY A N 1
ATOM 3697 C CA . GLY A 1 473 ? 5.141 6.279 22.982 1.00 46.91 473 GLY A CA 1
ATOM 3698 C C . GLY A 1 473 ? 5.801 6.243 21.600 1.00 46.91 473 GLY A C 1
ATOM 3699 O O . GLY A 1 473 ? 6.644 5.381 21.369 1.00 46.91 473 GLY A O 1
ATOM 3700 N N . ARG A 1 474 ? 5.494 7.171 20.682 1.00 48.28 474 ARG A N 1
ATOM 3701 C CA . ARG A 1 474 ? 6.268 7.311 19.437 1.00 48.28 474 ARG A CA 1
ATOM 3702 C C . ARG A 1 474 ? 7.514 8.168 19.645 1.00 48.28 474 ARG A C 1
ATOM 3704 O O . ARG A 1 474 ? 7.416 9.375 19.848 1.00 48.28 474 ARG A O 1
ATOM 3711 N N . THR A 1 475 ? 8.684 7.561 19.480 1.00 41.34 475 THR A N 1
ATOM 3712 C CA . THR A 1 475 ? 9.923 8.276 19.165 1.00 41.34 475 THR A CA 1
ATOM 3713 C C . THR A 1 475 ? 9.927 8.608 17.666 1.00 41.34 475 THR A C 1
ATOM 3715 O O . THR A 1 475 ? 9.777 7.714 16.832 1.00 41.34 475 THR A O 1
ATOM 3718 N N . PRO A 1 476 ? 10.014 9.889 17.272 1.00 45.69 476 PRO A N 1
ATOM 3719 C CA . PRO A 1 476 ? 10.015 10.247 15.859 1.00 45.69 476 PRO A CA 1
ATOM 3720 C C . PRO A 1 476 ? 11.398 10.030 15.254 1.00 45.69 476 PRO A C 1
ATOM 3722 O O . PRO A 1 476 ? 12.374 10.410 15.878 1.00 45.69 476 PRO A O 1
ATOM 3725 N N . ASN A 1 477 ? 11.506 9.583 14.003 1.00 39.38 477 ASN A N 1
ATOM 3726 C CA . ASN A 1 477 ? 12.666 9.954 13.178 1.00 39.38 477 ASN A CA 1
ATOM 3727 C C . ASN A 1 477 ? 12.710 11.501 13.104 1.00 39.38 477 ASN A C 1
ATOM 3729 O O . ASN A 1 477 ? 11.641 12.112 13.155 1.00 39.38 477 ASN A O 1
ATOM 3733 N N . THR A 1 478 ? 13.870 12.179 13.020 1.00 36.22 478 THR A N 1
ATOM 3734 C CA . THR A 1 478 ? 13.934 13.672 13.053 1.00 36.22 478 THR A CA 1
ATOM 3735 C C . THR A 1 478 ? 12.987 14.321 12.048 1.00 36.22 478 THR A C 1
ATOM 3737 O O . THR A 1 478 ? 12.495 15.428 12.268 1.00 36.22 478 THR A O 1
ATOM 3740 N N . CYS A 1 479 ? 12.688 13.587 10.982 1.00 38.34 479 CYS A N 1
ATOM 3741 C CA . CYS A 1 479 ? 11.751 13.937 9.940 1.00 38.34 479 CYS A CA 1
ATOM 3742 C C . CYS A 1 479 ? 10.530 12.994 9.912 1.00 38.34 479 CYS A C 1
ATOM 3744 O O . CYS A 1 479 ? 10.196 12.407 8.883 1.00 38.34 479 CYS A O 1
ATOM 3746 N N . SER A 1 480 ? 9.831 12.794 11.034 1.00 38.25 480 SER A N 1
ATOM 3747 C CA . SER A 1 480 ? 8.533 12.111 11.028 1.00 38.25 480 SER A CA 1
ATOM 3748 C C . SER A 1 480 ? 7.464 13.022 10.415 1.00 38.25 480 SER A C 1
ATOM 3750 O O . SER A 1 480 ? 6.654 13.589 11.137 1.00 38.25 480 SER A O 1
ATOM 3752 N N . TRP A 1 481 ? 7.460 13.151 9.086 1.00 39.72 481 TRP A N 1
ATOM 3753 C CA . TRP A 1 481 ? 6.517 13.966 8.316 1.00 39.72 481 TRP A CA 1
ATOM 3754 C C . TRP A 1 481 ? 5.061 13.638 8.673 1.00 39.72 481 TRP A C 1
ATOM 3756 O O . TRP A 1 481 ? 4.586 12.540 8.342 1.00 39.72 481 TRP A O 1
ATOM 3766 N N . PRO A 1 482 ? 4.326 14.557 9.312 1.00 29.58 482 PRO A N 1
ATOM 3767 C CA . PRO A 1 482 ? 2.877 14.557 9.283 1.00 29.58 482 PRO A CA 1
ATOM 3768 C C . PRO A 1 482 ? 2.451 15.211 7.960 1.00 29.58 482 PRO A C 1
ATOM 3770 O O . PRO A 1 482 ? 2.885 16.313 7.632 1.00 29.58 482 PRO A O 1
ATOM 3773 N N . ARG A 1 483 ? 1.616 14.527 7.181 1.00 28.56 483 ARG A N 1
ATOM 3774 C CA . ARG A 1 483 ? 0.721 15.176 6.219 1.00 28.56 483 ARG A CA 1
ATOM 3775 C C . ARG A 1 483 ? -0.702 14.836 6.596 1.00 28.56 483 ARG A C 1
ATOM 3777 O O . ARG A 1 483 ? -0.921 13.654 6.953 1.00 28.56 483 ARG A O 1
#

Sequence (483 aa):
MTGGRDEATIDWVEAARVRCDPQALEDLWAAVPEPMRLACFAESSVPPEYAGAFCHDGTWRAGVDLSQLPEPMRREVAWCVFRIIELGGKIPTPGLSMLVRRLVEVIADRAGQAPASLLGLPVRDWCQQIQRAVHRRRGRLPAVTTMKNIRCLLTRMMRLLVTASDTGPWWQRDRWNPVEDNRIPLREHEPMGRYSVRFDRIGTRWLRCGLQWHCKVGLETGSLSWSTVHRRIVAVVEFDGFLGGRGVEGPWLVDHAAGTRALMLEFLGHLRARPVTRGRRTGQRLSPESVQHRASDVEQFYLFMTDNKDAAAAALAEPGWLRLGPEHASFYRRGELPGKPRPRLDGQVIDDDAMTRIMGGLDLLGAAVGDGGFGDEQAMRITMLVALLGRRVSEICLLDRDPLLPLSPTTPSSPGDPAADGDEQGLVAKLRYQQTKIDGAPDTIPVHAEVVAIIREQQQWAQRFLAEHGAPGRTPNTCSWPR

pLDDT: mean 84.38, std 14.9, range [26.12, 98.31]

=== Feature glossary ===
Feature key, reading from the visual/contextual features back to the raw sequence:

Rendered structure images. Six rendered views show the 3D structure from the faces of a cube — i.e. along ±x, ±y, ±z. Rendering representation is drawn randomly per protein from cartoon (secondary-structure ribbons), sticks (backbone bonds), or molecular surface; coloring is either N→C rainbow (blue at the N-terminus through red at the C-terminus) or one color per chain.

Contact-map, Ramachandran, and PAE plots. The contact map is a binary N×N matrix image: pixel (i, j) is dark where Cα_i and Cα_j are within 8 Å and |i−j|>4. Because the |i−j|>4 filter removes local helical contacts, off-diagonal stripes parallel to the main diagonal indicate parallel β-sheets; stripes perpendicular to it indicate antiparallel β-sheets. The Ramachandran plot scatters every residue's (φ, ψ) pair against the sterically allowed regions. The PAE heatmap renders the predicted-aligned-error matrix.

InterPro / GO / CATH / organism. Database cross-references. InterPro integrates a dozen domain/family signature databases into unified entries with residue-range hits. GO terms attach function/process/location labels with evidence codes. CATH codes position the fold in a four-level structural taxonomy. Organism is the NCBI-taxonomy species name.

Nearest PDB structures. The Foldseek neighbor list gives the closest experimentally determined structures in the PDB, ranked by structural alignment. TM-score near 1 means near-identical fold; near 0.3 means only rough topology match. This is how one finds what a novel AlphaFold prediction most resembles in the solved-structure universe.

Predicted aligned error. PAE(i, j) answers: if I align the predicted and true structures on residue i, how far off (in Å) do I expect residue j to be? A block-diagonal PAE matrix with low values on the blocks and high values off-diagonal is the signature of a multi-domain protein with confidently predicted domains but uncertain inter-domain orientation.

Solvent-accessible surface area. Accessible surface area quantifies burial. A residue with SASA near zero is packed into the hydrophobic core; one with SASA >100 Å² sits on the surface. Computed here via the Shrake–Rupley numerical algorithm with a 1.4 Å probe.

B-factor. B-factor (Debye–Waller factor) reflects atomic displacement in the crystal lattice. It is an experimental observable (units Å²), not a prediction; low values mean the atom is pinned down, high values mean it moves or is heterogeneous across the crystal.

pLDDT. For AlphaFold models, the B-factor field carries pLDDT — the model's own estimate of local accuracy on a 0–100 scale. Regions with pLDDT<50 should be treated as essentially unmodeled; they often correspond to intrinsically disordered segments.

Backbone torsions (φ/ψ). φ (phi) and ψ (psi) are the two rotatable backbone dihedrals per residue: φ is the C(i-1)–N–Cα–C torsion, ψ is the N–Cα–C–N(i+1) torsion, both in degrees on (−180°, 180°]. α-helical residues cluster near (−60°, −45°); β-strand residues near (−120°, +130°). A Ramachandran plot is simply a scatter of (φ, ψ) for every residue.

Radius of gyration, Cα contacts, bounding box. Radius of gyration (Rg) is the root-mean-square distance of Cα atoms from their centroid — a single number for overall size and compactness. A globular domain of N residues has Rg ≈ 2.2·N^0.38 Å; an extended or disordered chain has a much larger Rg. The Cα contact count is the number of residue pairs whose Cα atoms are within 8 Å and are more than four positions apart in sequence — a standard proxy for tertiary packing density. The bounding box is the smallest axis-aligned box enclosing all Cα atoms.

Secondary structure (3-state, P-SEA). Three-state secondary structure (P-SEA) collapses the eight DSSP classes into helix (a), strand (b), and coil (c). P-SEA assigns these from Cα geometry alone — distances and angles — without requiring backbone oxygens, so it works on any Cα trace.

Secondary structure (8-state, DSSP). DSSP 8-state secondary structure assigns each residue one of H (α-helix), G (3₁₀-helix), I (π-helix), E (extended β-strand), B (isolated β-bridge), T (hydrogen-bonded turn), S (bend), or '-' (coil). The assignment is computed from backbone hydrogen-bond geometry via the Kabsch–Sander algorithm.

Foldseek 3Di. A 3Di character summarizes, for each residue, the relative orientation of the Cα frame of its nearest spatial neighbor. Because it encodes fold topology rather than chemistry, 3Di alignments detect remote structural similarity that sequence alignment misses.

mmCIF coordinates. The mmCIF block holds the 3D Cartesian coordinates of each backbone atom (N, Cα, C, O) in ångströms. mmCIF is the PDB's canonical archive format — a tagged-loop text representation of the atomic model.

Sequence. Sequence gives the chain of amino acids in standard one-letter code (A=alanine, C=cysteine, …, Y=tyrosine), read N→C. It is the only feature that is directly encoded by the gene; all structural features are derived from the folded form of this sequence.